Protein 6HHK (pdb70)

Solvent-accessible surface area: 25967 Å² total

Nearest PDB structures (foldseek):
  6hhk-assembly2_C  TM=9.948E-01  e=2.658E-33  Pecentumvirus A511
  5xxz-assembly1_A  TM=4.649E-01  e=5.742E+00  Streptococcus pyogenes
  6hhk-assembly2_C  TM=9.914E-01  e=3.187E-32  Pecentumvirus A511
  5xxz-assembly1_A  TM=4.578E-01  e=5.293E+00  Streptococcus pyogenes
  6hhk-assembly2_C  TM=1.006E+00  e=6.082E-34  Pecentumvirus A511

B-factor: mean 83.85, std 23.62, range [32.82, 192.53]

InterPro domains:
  IPR058040 Baseplate wedge 3 tail fiber network component [PF25691] (1-173)

Sequence (520 aa):
AIATYNAHVYAALNLKSKVDTTFAIGKTTAWTDETNPPEPDPNATGLTEVIGYKKLKTSLCRPQRTGETPTLPTVSYGNKTWVLVPDAQAYTEGAKWLYCEAEFVGDELPVGTYRQVGVFTDLAPKSGVTKPNLLPSEVANVGVLQFFENKQFQNRTPQVTARERFVAELENLYFQGSAIATYNAHVYAALNLKSKVDTTFAIGKTTAWTDETNPPEPDPNATGLTEVIGYKKLKTSLCRPQRTGETPTLPTVSYGNKTWVLVPDAQAYTEGAKWLYCEAEFVGDELPVGTYRQVGVFTDLAPKSGVTKPNLLPSEVANVGVLQFFENKQFQNRTPQVTARERFVAELGSAIATYNAHVYAALNLKSKVDTTFAIGKTTAWTDETNPPEPDPNATGLTEVIGYKKLKTSLCRPQRTGETPTLPTVSYGNKTWVLVPDAQAYTEGAKWLYCEAEFVGDELPVGTYRQVGVFTDLAPKSGVTKPNLLPSEVANVGVLQFFENKQFQNRTPQVTARERFVAEL

Radius of gyration: 29.29 Å; Cα contacts (8 Å, |Δi|>4): 1197; chains: 3; bounding box: 81×67×74 Å

Structure (mmCIF, N/CA/C/O backbone):
data_6HHK
#
_entry.id   6HHK
#
_cell.length_a   75.143
_cell.length_b   75.143
_cell.length_c   187.303
_cell.angle_alpha   90.00
_cell.angle_beta   90.00
_cell.angle_gamma   120.00
#
_symmetry.space_group_name_H-M   'P 32 2 1'
#
loop_
_entity.id
_entity.type
_entity.pdbx_description
1 polymer Gp105
2 non-polymer 'CHLORIDE ION'
3 water water
#
loop_
_atom_site.group_PDB
_atom_site.id
_atom_site.type_symbol
_atom_site.label_atom_id
_atom_site.label_alt_id
_atom_site.label_comp_id
_atom_site.label_asym_id
_atom_site.label_entity_id
_atom_site.label_seq_id
_atom_site.pdbx_PDB_ins_code
_atom_site.Cartn_x
_atom_site.Cartn_y
_atom_site.Cartn_z
_atom_site.occupancy
_atom_site.B_iso_or_equiv
_atom_site.auth_seq_id
_atom_site.auth_comp_id
_atom_site.auth_asym_id
_atom_site.auth_atom_id
_atom_site.pdbx_PDB_model_num
ATOM 1 N N . ALA A 1 22 ? 44.667 -21.612 7.243 1.00 102.40 2 ALA A N 1
ATOM 2 C CA . ALA A 1 22 ? 44.347 -21.923 8.643 1.00 98.28 2 ALA A CA 1
ATOM 3 C C . ALA A 1 22 ? 44.865 -20.845 9.613 1.00 99.69 2 ALA A C 1
ATOM 4 O O . ALA A 1 22 ? 44.507 -20.843 10.795 1.00 96.47 2 ALA A O 1
ATOM 6 N N . ILE A 1 23 ? 45.707 -19.923 9.100 1.00 97.52 3 ILE A N 1
ATOM 7 C CA . ILE A 1 23 ? 46.321 -18.825 9.862 1.00 94.73 3 ILE A CA 1
ATOM 8 C C . ILE A 1 23 ? 45.265 -17.848 10.404 1.00 92.12 3 ILE A C 1
ATOM 9 O O . ILE A 1 23 ? 44.847 -16.898 9.730 1.00 92.97 3 ILE A O 1
ATOM 14 N N . ALA A 1 24 ? 44.855 -18.095 11.639 1.00 82.65 4 ALA A N 1
ATOM 15 C CA . ALA A 1 24 ? 43.926 -17.215 12.334 1.00 79.51 4 ALA A CA 1
ATOM 16 C C . ALA A 1 24 ? 44.736 -16.059 12.928 1.00 81.65 4 ALA A C 1
ATOM 17 O O . ALA A 1 24 ? 45.921 -16.221 13.218 1.00 82.22 4 ALA A O 1
ATOM 19 N N . THR A 1 25 ? 44.118 -14.891 13.069 1.00 76.33 5 THR A N 1
ATOM 20 C CA . THR A 1 25 ? 44.773 -13.712 13.642 1.00 75.54 5 THR A CA 1
ATOM 21 C C . THR A 1 25 ? 44.717 -13.809 15.167 1.00 76.72 5 THR A C 1
ATOM 22 O O . THR A 1 25 ? 43.952 -14.612 15.697 1.00 74.23 5 THR A O 1
ATOM 26 N N . TYR A 1 26 ? 45.482 -12.956 15.867 1.00 73.02 6 TYR A N 1
ATOM 27 C CA . TYR A 1 26 ? 45.460 -12.889 17.327 1.00 70.52 6 TYR A CA 1
ATOM 28 C C . TYR A 1 26 ? 44.035 -12.456 17.736 1.00 70.84 6 TYR A C 1
ATOM 29 O O . TYR A 1 26 ? 43.416 -13.108 18.579 1.00 67.74 6 TYR A O 1
ATOM 38 N N . ASN A 1 27 ? 43.487 -11.431 17.048 1.00 67.31 7 ASN A N 1
ATOM 39 C CA . ASN A 1 27 ? 42.143 -10.899 17.276 1.00 65.10 7 ASN A CA 1
ATOM 40 C C . ASN A 1 27 ? 41.024 -11.929 17.089 1.00 65.94 7 ASN A C 1
ATOM 41 O O . ASN A 1 27 ? 39.988 -11.790 17.733 1.00 64.12 7 ASN A O 1
ATOM 46 N N . ALA A 1 28 ? 41.232 -12.969 16.253 1.00 62.17 8 ALA A N 1
ATOM 47 C CA . ALA A 1 28 ? 40.248 -14.039 16.072 1.00 61.24 8 ALA A CA 1
ATOM 48 C C . ALA A 1 28 ? 40.057 -14.783 17.398 1.00 64.58 8 ALA A C 1
ATOM 49 O O . ALA A 1 28 ? 38.926 -15.097 17.756 1.00 64.37 8 ALA A O 1
ATOM 51 N N . HIS A 1 29 ? 41.159 -15.005 18.154 1.00 60.31 9 HIS A N 1
ATOM 52 C CA . HIS A 1 29 ? 41.137 -15.664 19.465 1.00 57.64 9 HIS A CA 1
ATOM 53 C C . HIS A 1 29 ? 40.421 -14.803 20.504 1.00 58.98 9 HIS A C 1
ATOM 54 O O . HIS A 1 29 ? 39.620 -15.325 21.285 1.00 57.22 9 HIS A O 1
ATOM 61 N N . VAL A 1 30 ? 40.684 -13.472 20.477 1.00 54.44 10 VAL A N 1
ATOM 62 C CA . VAL A 1 30 ? 40.059 -12.473 21.360 1.00 52.22 10 VAL A CA 1
ATOM 63 C C . VAL A 1 30 ? 38.533 -12.453 21.090 1.00 57.03 10 VAL A C 1
ATOM 64 O O . VAL A 1 30 ? 37.747 -12.476 22.019 1.00 57.03 10 VAL A O 1
ATOM 68 N N . TYR A 1 31 ? 38.141 -12.465 19.809 1.00 54.74 11 TYR A N 1
ATOM 69 C CA . TYR A 1 31 ? 36.764 -12.484 19.324 1.00 55.53 11 TYR A CA 1
ATOM 70 C C . TYR A 1 31 ? 36.024 -13.705 19.892 1.00 62.06 11 TYR A C 1
ATOM 71 O O . TYR A 1 31 ? 34.893 -13.569 20.385 1.00 62.30 11 TYR A O 1
ATOM 80 N N . ALA A 1 32 ? 36.680 -14.884 19.847 1.00 58.82 12 ALA A N 1
ATOM 81 C CA . ALA A 1 32 ? 36.142 -16.139 20.379 1.00 57.70 12 ALA A CA 1
ATOM 82 C C . ALA A 1 32 ? 35.936 -16.018 21.880 1.00 60.14 12 ALA A C 1
ATOM 83 O O . ALA A 1 32 ? 34.881 -16.424 22.367 1.00 61.99 12 ALA A O 1
ATOM 85 N N . ALA A 1 33 ? 36.920 -15.419 22.603 1.00 52.48 13 ALA A N 1
ATOM 86 C CA . ALA A 1 33 ? 36.854 -15.211 24.066 1.00 50.86 13 ALA A CA 1
ATOM 87 C C . ALA A 1 33 ? 35.727 -14.251 24.419 1.00 57.96 13 ALA A C 1
ATOM 88 O O . ALA A 1 33 ? 34.987 -14.492 25.379 1.00 59.43 13 ALA A O 1
ATOM 90 N N . LEU A 1 34 ? 35.559 -13.187 23.609 1.00 55.31 14 LEU A N 1
ATOM 91 C CA . LEU A 1 34 ? 34.490 -12.211 23.784 1.00 56.04 14 LEU A CA 1
ATOM 92 C C . LEU A 1 34 ? 33.157 -12.863 23.569 1.00 60.41 14 LEU A C 1
ATOM 93 O O . LEU A 1 34 ? 32.197 -12.514 24.260 1.00 60.69 14 LEU A O 1
ATOM 98 N N . ASN A 1 35 ? 33.093 -13.821 22.621 1.00 57.43 15 ASN A N 1
ATOM 99 C CA . ASN A 1 35 ? 31.858 -14.534 22.332 1.00 58.30 15 ASN A CA 1
ATOM 100 C C . ASN A 1 35 ? 31.434 -15.378 23.531 1.00 62.45 15 ASN A C 1
ATOM 101 O O . ASN A 1 35 ? 30.251 -15.404 23.850 1.00 64.29 15 ASN A O 1
ATOM 106 N N . LEU A 1 36 ? 32.390 -16.032 24.209 1.00 58.00 16 LEU A N 1
ATOM 107 C CA . LEU A 1 36 ? 32.080 -16.830 25.408 1.00 57.42 16 LEU A CA 1
ATOM 108 C C . LEU A 1 36 ? 31.575 -15.969 26.564 1.00 62.22 16 LEU A C 1
ATOM 109 O O . LEU A 1 36 ? 30.559 -16.318 27.173 1.00 64.13 16 LEU A O 1
ATOM 114 N N . LYS A 1 37 ? 32.224 -14.810 26.791 1.00 57.63 17 LYS A N 1
ATOM 115 C CA . LYS A 1 37 ? 31.843 -13.840 27.816 1.00 58.38 17 LYS A CA 1
ATOM 116 C C . LYS A 1 37 ? 30.419 -13.330 27.593 1.00 67.18 17 LYS A C 1
ATOM 117 O O . LYS A 1 37 ? 29.689 -13.116 28.562 1.00 69.44 17 LYS A O 1
ATOM 123 N N . SER A 1 38 ? 29.995 -13.206 26.329 1.00 64.35 18 SER A N 1
ATOM 124 C CA . SER A 1 38 ? 28.633 -12.766 26.014 1.00 66.49 18 SER A CA 1
ATOM 125 C C . SER A 1 38 ? 27.564 -13.797 26.451 1.00 71.09 18 SER A C 1
ATOM 126 O O . SER A 1 38 ? 26.363 -13.461 26.548 1.00 73.35 18 SER A O 1
ATOM 129 N N . LYS A 1 39 ? 28.001 -15.051 26.720 1.00 64.13 19 LYS A N 1
ATOM 130 C CA . LYS A 1 39 ? 27.090 -16.137 27.122 1.00 63.87 19 LYS A CA 1
ATOM 131 C C . LYS A 1 39 ? 26.999 -16.275 28.656 1.00 60.85 19 LYS A C 1
ATOM 132 O O . LYS A 1 39 ? 26.484 -17.278 29.153 1.00 58.34 19 LYS A O 1
ATOM 138 N N . VAL A 1 40 ? 27.487 -15.252 29.393 1.00 55.55 20 VAL A N 1
ATOM 139 C CA . VAL A 1 40 ? 27.592 -15.203 30.858 1.00 54.97 20 VAL A CA 1
ATOM 140 C C . VAL A 1 40 ? 26.287 -15.655 31.590 1.00 63.02 20 VAL A C 1
ATOM 141 O O . VAL A 1 40 ? 26.382 -16.447 32.537 1.00 62.19 20 VAL A O 1
ATOM 145 N N . ASP A 1 41 ? 25.108 -15.183 31.133 1.00 61.85 21 ASP A N 1
ATOM 146 C CA . ASP A 1 41 ? 23.804 -15.521 31.725 1.00 65.69 21 ASP A CA 1
ATOM 147 C C . ASP A 1 41 ? 23.487 -17.020 31.708 1.00 70.42 21 ASP A C 1
ATOM 148 O O . ASP A 1 41 ? 22.663 -17.479 32.483 1.00 73.89 21 ASP A O 1
ATOM 153 N N . THR A 1 42 ? 24.145 -17.778 30.842 1.00 65.06 22 THR A N 1
ATOM 154 C CA . THR A 1 42 ? 23.898 -19.204 30.681 1.00 64.11 22 THR A CA 1
ATOM 155 C C . THR A 1 42 ? 25.180 -20.051 30.826 1.00 61.29 22 THR A C 1
ATOM 156 O O . THR A 1 42 ? 25.214 -21.183 30.321 1.00 62.35 22 THR A O 1
ATOM 160 N N . THR A 1 43 ? 26.215 -19.503 31.508 1.00 49.73 23 THR A N 1
ATOM 161 C CA . THR A 1 43 ? 27.504 -20.189 31.697 1.00 46.12 23 THR A CA 1
ATOM 162 C C . THR A 1 43 ? 27.589 -20.847 33.087 1.00 47.92 23 THR A C 1
ATOM 163 O O . THR A 1 43 ? 27.410 -20.175 34.107 1.00 48.37 23 THR A O 1
ATOM 167 N N . PHE A 1 44 ? 27.865 -22.157 33.109 1.00 42.26 24 PHE A N 1
ATOM 168 C CA . PHE A 1 44 ? 27.917 -22.959 34.317 1.00 43.31 24 PHE A CA 1
ATOM 169 C C . PHE A 1 44 ? 29.181 -23.768 34.472 1.00 51.36 24 PHE A C 1
ATOM 170 O O . PHE A 1 44 ? 29.756 -24.229 33.494 1.00 51.05 24 PHE A O 1
ATOM 186 N N . ALA A 1 46 ? 30.760 -27.158 36.146 1.00 48.53 26 ALA A N 1
ATOM 187 C CA . ALA A 1 46 ? 30.429 -28.475 36.650 1.00 49.04 26 ALA A CA 1
ATOM 188 C C . ALA A 1 46 ? 31.615 -29.121 37.311 1.00 53.71 26 ALA A C 1
ATOM 189 O O . ALA A 1 46 ? 32.779 -28.777 37.025 1.00 53.43 26 ALA A O 1
ATOM 191 N N . ILE A 1 47 ? 31.297 -30.086 38.184 1.00 50.87 27 ILE A N 1
ATOM 192 C CA . ILE A 1 47 ? 32.197 -30.983 38.902 1.00 49.82 27 ILE A CA 1
ATOM 193 C C . ILE A 1 47 ? 31.734 -32.426 38.641 1.00 58.87 27 ILE A C 1
ATOM 194 O O . ILE A 1 47 ? 30.510 -32.703 38.563 1.00 60.48 27 ILE A O 1
ATOM 199 N N . GLY A 1 48 ? 32.709 -33.318 38.484 1.00 54.52 28 GLY A N 1
ATOM 200 C CA . GLY A 1 48 ? 32.424 -34.721 38.213 1.00 56.12 28 GLY A CA 1
ATOM 201 C C . GLY A 1 48 ? 33.568 -35.649 38.541 1.00 60.06 28 GLY A C 1
ATOM 202 O O . GLY A 1 48 ? 34.547 -35.243 39.176 1.00 58.03 28 GLY A O 1
ATOM 203 N N . LYS A 1 49 ? 33.449 -36.901 38.053 1.00 57.63 29 LYS A N 1
ATOM 204 C CA . LYS A 1 49 ? 34.395 -38.007 38.189 1.00 57.78 29 LYS A CA 1
ATOM 205 C C . LYS A 1 49 ? 34.488 -38.424 39.640 1.00 60.54 29 LYS A C 1
ATOM 206 O O . LYS A 1 49 ? 35.469 -38.126 40.327 1.00 58.66 29 LYS A O 1
ATOM 212 N N . THR A 1 50 ? 33.405 -39.088 40.107 1.00 58.60 30 THR A N 1
ATOM 213 C CA . THR A 1 50 ? 33.248 -39.617 41.466 1.00 60.23 30 THR A CA 1
ATOM 214 C C . THR A 1 50 ? 34.164 -40.810 41.687 1.00 67.36 30 THR A C 1
ATOM 215 O O . THR A 1 50 ? 34.633 -41.015 42.803 1.00 68.70 30 THR A O 1
ATOM 219 N N . THR A 1 51 ? 34.395 -41.603 40.639 1.00 64.97 31 THR A N 1
ATOM 220 C CA . THR A 1 51 ? 35.241 -42.795 40.691 1.00 66.61 31 THR A CA 1
ATOM 221 C C . THR A 1 51 ? 36.700 -42.403 40.525 1.00 68.78 31 THR A C 1
ATOM 222 O O . THR A 1 51 ? 37.013 -41.456 39.793 1.00 65.82 31 THR A O 1
ATOM 226 N N . ALA A 1 52 ? 37.580 -43.166 41.191 1.00 66.30 32 ALA A N 1
ATOM 227 C CA . ALA A 1 52 ? 39.026 -43.019 41.191 1.00 65.85 32 ALA A CA 1
ATOM 228 C C . ALA A 1 52 ? 39.649 -43.1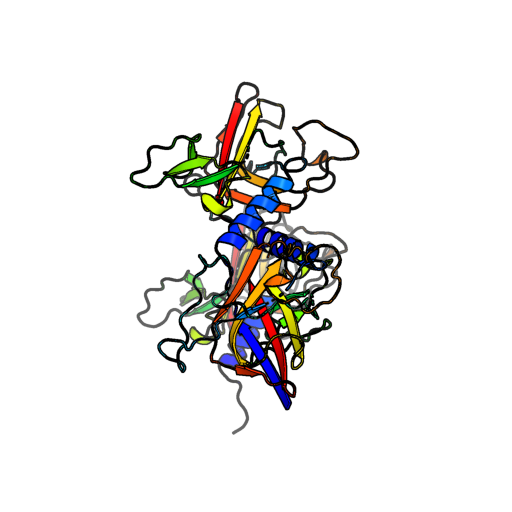12 39.802 1.00 68.58 32 ALA A C 1
ATOM 229 O O . ALA A 1 52 ? 39.175 -43.880 38.959 1.00 69.45 32 ALA A O 1
ATOM 231 N N . TRP A 1 53 ? 40.747 -42.369 39.586 1.00 63.83 33 TRP A N 1
ATOM 232 C CA . TRP A 1 53 ? 41.555 -42.473 38.372 1.00 63.79 33 TRP A CA 1
ATOM 233 C C . TRP A 1 53 ? 42.357 -43.773 38.536 1.00 72.53 33 TRP A C 1
ATOM 234 O O . TRP A 1 53 ? 42.473 -44.269 39.666 1.00 75.62 33 TRP A O 1
ATOM 245 N N . THR A 1 54 ? 42.946 -44.306 37.441 1.00 69.63 34 THR A N 1
ATOM 246 C CA . THR A 1 54 ? 43.793 -45.511 37.490 1.00 72.37 34 THR A CA 1
ATOM 247 C C . THR A 1 54 ? 44.943 -45.303 38.499 1.00 76.77 34 THR A C 1
ATOM 248 O O . THR A 1 54 ? 45.254 -46.183 39.304 1.00 78.52 34 THR A O 1
ATOM 252 N N . ASP A 1 55 ? 45.521 -44.098 38.479 1.00 71.72 35 ASP A N 1
ATOM 253 C CA . ASP A 1 55 ? 46.557 -43.650 39.398 1.00 72.65 35 ASP A CA 1
ATOM 254 C C . ASP A 1 55 ? 46.055 -42.331 39.992 1.00 74.40 35 ASP A C 1
ATOM 255 O O . ASP A 1 55 ? 46.045 -41.306 39.310 1.00 72.88 35 ASP A O 1
ATOM 260 N N . GLU A 1 56 ? 45.611 -42.362 41.251 1.00 70.64 36 GLU A N 1
ATOM 261 C CA . GLU A 1 56 ? 45.053 -41.187 41.929 1.00 67.77 36 GLU A CA 1
ATOM 262 C C . GLU A 1 56 ? 46.061 -40.053 42.097 1.00 73.68 36 GLU A C 1
ATOM 263 O O . GLU A 1 56 ? 45.659 -38.889 42.168 1.00 71.07 36 GLU A O 1
ATOM 269 N N . THR A 1 57 ? 47.368 -40.392 42.116 1.00 74.20 37 THR A N 1
ATOM 270 C CA . THR A 1 57 ? 48.466 -39.422 42.240 1.00 75.19 37 THR A CA 1
ATOM 271 C C . THR A 1 57 ? 48.796 -38.774 40.888 1.00 78.36 37 THR A C 1
ATOM 272 O O . THR A 1 57 ? 49.313 -37.657 40.860 1.00 77.26 37 THR A O 1
ATOM 276 N N . ASN A 1 58 ? 48.504 -39.474 39.773 1.00 75.87 38 ASN A N 1
ATOM 277 C CA . ASN A 1 58 ? 48.753 -38.960 38.428 1.00 74.80 38 ASN A CA 1
ATOM 278 C C . ASN A 1 58 ? 47.487 -39.033 37.553 1.00 76.84 38 ASN A C 1
ATOM 279 O O . ASN A 1 58 ? 47.233 -40.064 36.920 1.00 76.65 38 ASN A O 1
ATOM 284 N N . PRO A 1 59 ? 46.677 -37.946 37.508 1.00 72.54 39 PRO A N 1
ATOM 285 C CA . PRO A 1 59 ? 45.461 -37.966 36.667 1.00 70.53 39 PRO A CA 1
ATOM 286 C C . PRO A 1 59 ? 45.780 -37.922 35.173 1.00 74.44 39 PRO A C 1
ATOM 287 O O . PRO A 1 59 ? 46.752 -37.262 34.783 1.00 74.25 39 PRO A O 1
ATOM 291 N N . PRO A 1 60 ? 44.978 -38.606 34.317 1.00 70.77 40 PRO A N 1
ATOM 292 C CA . PRO A 1 60 ? 45.250 -38.567 32.870 1.00 70.89 40 PRO A CA 1
ATOM 293 C C . PRO A 1 60 ? 45.009 -37.190 32.271 1.00 71.62 40 PRO A C 1
ATOM 294 O O . PRO A 1 60 ? 44.218 -36.410 32.805 1.00 67.33 40 PRO A O 1
ATOM 298 N N . GLU A 1 61 ? 45.720 -36.885 31.175 1.00 69.97 41 GLU A N 1
ATOM 299 C CA . GLU A 1 61 ? 45.569 -35.611 30.486 1.00 68.51 41 GLU A CA 1
ATOM 300 C C . GLU A 1 61 ? 44.151 -35.500 29.899 1.00 70.95 41 GLU A C 1
ATOM 301 O O . GLU A 1 61 ? 43.616 -36.496 29.394 1.00 70.61 41 GLU A O 1
ATOM 307 N N . PRO A 1 62 ? 43.520 -34.313 29.998 1.00 66.87 42 PRO A N 1
ATOM 308 C CA . PRO A 1 62 ? 42.145 -34.169 29.480 1.00 66.41 42 PRO A CA 1
ATOM 309 C C . PRO A 1 62 ? 42.056 -34.304 27.968 1.00 72.95 42 PRO A C 1
ATOM 310 O O . PRO A 1 62 ? 42.797 -33.641 27.244 1.00 73.24 42 PRO A O 1
ATOM 314 N N . ASP A 1 63 ? 41.193 -35.220 27.498 1.00 71.58 43 ASP A N 1
ATOM 315 C CA . ASP A 1 63 ? 41.020 -35.452 26.069 1.00 73.93 43 ASP A CA 1
ATOM 316 C C . ASP A 1 63 ? 40.049 -34.414 25.489 1.00 77.30 43 ASP A C 1
ATOM 317 O O . ASP A 1 63 ? 38.947 -34.242 26.016 1.00 76.29 43 ASP A O 1
ATOM 322 N N . PRO A 1 64 ? 40.456 -33.679 24.434 1.00 74.64 44 PRO A N 1
ATOM 323 C CA . PRO A 1 64 ? 39.567 -32.644 23.876 1.00 73.72 44 PRO A CA 1
ATOM 324 C C . PRO A 1 64 ? 38.308 -33.165 23.176 1.00 76.81 44 PRO A C 1
ATOM 325 O O . PRO A 1 64 ? 37.405 -32.385 22.923 1.00 75.74 44 PRO A O 1
ATOM 329 N N . ASN A 1 65 ? 38.217 -34.476 22.915 1.00 73.74 45 ASN A N 1
ATOM 330 C CA . ASN A 1 65 ? 37.030 -35.056 22.283 1.00 74.75 45 ASN A CA 1
ATOM 331 C C . ASN A 1 65 ? 35.848 -35.196 23.244 1.00 75.19 45 ASN A C 1
ATOM 332 O O . ASN A 1 65 ? 34.763 -35.587 22.810 1.00 74.92 45 ASN A O 1
ATOM 337 N N . ALA A 1 66 ? 36.057 -34.879 24.544 1.00 69.00 46 ALA A N 1
ATOM 338 C CA . ALA A 1 66 ? 35.010 -34.962 25.562 1.00 67.97 46 ALA A CA 1
ATOM 339 C C . ALA A 1 66 ? 33.887 -33.953 25.311 1.00 70.35 46 ALA A C 1
ATOM 340 O O . ALA A 1 66 ? 34.154 -32.799 24.980 1.00 68.18 46 ALA A O 1
ATOM 342 N N . THR A 1 67 ? 32.635 -34.407 25.431 1.00 68.62 47 THR A N 1
ATOM 343 C CA . THR A 1 67 ? 31.452 -33.567 25.193 1.00 69.53 47 THR A CA 1
ATOM 344 C C . THR A 1 67 ? 30.751 -33.202 26.521 1.00 71.62 47 THR A C 1
ATOM 345 O O . THR A 1 67 ? 29.804 -32.398 26.544 1.00 71.81 47 THR A O 1
ATOM 349 N N . GLY A 1 68 ? 31.230 -33.825 27.592 1.00 66.53 48 GLY A N 1
ATOM 350 C CA . GLY A 1 68 ? 30.750 -33.661 28.956 1.00 65.56 48 GLY A CA 1
ATOM 351 C C . GLY A 1 68 ? 31.690 -34.313 29.949 1.00 66.31 48 GLY A C 1
ATOM 352 O O . GLY A 1 68 ? 32.657 -34.972 29.553 1.00 66.15 48 GLY A O 1
ATOM 353 N N . LEU A 1 69 ? 31.406 -34.142 31.239 1.00 60.95 49 LEU A N 1
ATOM 354 C CA . LEU A 1 69 ? 32.224 -34.734 32.278 1.00 60.24 49 LEU A CA 1
ATOM 355 C C . LEU A 1 69 ? 31.784 -36.145 32.535 1.00 65.59 49 LEU A C 1
ATOM 356 O O . LEU A 1 69 ? 30.625 -36.504 32.291 1.00 66.24 49 LEU A O 1
ATOM 361 N N . THR A 1 70 ? 32.745 -36.938 33.033 1.00 61.53 50 THR A N 1
ATOM 362 C CA . THR A 1 70 ? 32.544 -38.303 33.461 1.00 62.50 50 THR A CA 1
ATOM 363 C C . THR A 1 70 ? 31.972 -38.137 34.848 1.00 66.51 50 THR A C 1
ATOM 364 O O . THR A 1 70 ? 32.395 -37.272 35.602 1.00 65.69 50 THR A O 1
ATOM 368 N N . GLU A 1 71 ? 30.957 -38.906 35.133 1.00 63.97 51 GLU A N 1
ATOM 369 C CA . GLU A 1 71 ? 30.160 -38.948 36.338 1.00 64.27 51 GLU A CA 1
ATOM 370 C C . GLU A 1 71 ? 29.861 -37.554 36.883 1.00 62.97 51 GLU A C 1
ATOM 371 O O . GLU A 1 71 ? 30.248 -37.240 38.004 1.00 63.16 51 GLU A O 1
ATOM 377 N N . VAL A 1 72 ? 29.189 -36.714 36.071 1.00 55.96 52 VAL A N 1
ATOM 378 C CA . VAL A 1 72 ? 28.810 -35.353 36.449 1.00 53.66 52 VAL A CA 1
ATOM 379 C C . VAL A 1 72 ? 27.949 -35.352 37.753 1.00 61.96 52 VAL A C 1
ATOM 380 O O . VAL A 1 72 ? 26.995 -36.131 37.895 1.00 64.26 52 VAL A O 1
ATOM 384 N N . ILE A 1 73 ? 28.366 -34.527 38.715 1.00 58.27 53 ILE A N 1
ATOM 385 C CA . ILE A 1 73 ? 27.739 -34.400 40.028 1.00 60.12 53 ILE A CA 1
ATOM 386 C C . ILE A 1 73 ? 26.676 -33.318 39.990 1.00 63.04 53 ILE A C 1
ATOM 387 O O . ILE A 1 73 ? 25.561 -33.530 40.492 1.00 65.21 53 ILE A O 1
ATOM 392 N N . GLY A 1 74 ? 27.046 -32.171 39.417 1.00 54.93 54 GLY A N 1
ATOM 393 C CA . GLY A 1 74 ? 26.186 -31.007 39.327 1.00 55.13 54 GLY A CA 1
ATOM 394 C C . GLY A 1 74 ? 26.799 -29.805 38.654 1.00 56.58 54 GLY A C 1
ATOM 395 O O . GLY A 1 74 ? 28.026 -29.729 38.413 1.00 53.20 54 GLY A O 1
ATOM 396 N N . TYR A 1 75 ? 25.911 -28.838 38.369 1.00 52.54 55 TYR A N 1
ATOM 397 C CA . TYR A 1 75 ? 26.226 -27.599 37.661 1.00 50.11 55 TYR A CA 1
ATOM 398 C C . TYR A 1 75 ? 26.051 -26.389 38.576 1.00 50.52 55 TYR A C 1
ATOM 399 O O . TYR A 1 75 ? 25.038 -26.310 39.299 1.00 49.75 55 TYR A O 1
ATOM 408 N N . LYS A 1 76 ? 27.020 -25.443 38.518 1.00 39.42 56 LYS A N 1
ATOM 409 C CA . LYS A 1 76 ? 27.014 -24.199 39.312 1.00 40.89 56 LYS A CA 1
ATOM 410 C C . LYS A 1 76 ? 27.328 -22.939 38.488 1.00 52.71 56 LYS A C 1
ATOM 411 O O . LYS A 1 76 ? 28.458 -22.801 37.944 1.00 49.23 56 LYS A O 1
ATOM 417 N N . LYS A 1 77 ? 26.364 -21.978 38.471 1.00 55.78 57 LYS A N 1
ATOM 418 C CA . LYS A 1 77 ? 26.577 -20.712 37.748 1.00 56.49 57 LYS A CA 1
ATOM 419 C C . LYS A 1 77 ? 27.833 -19.999 38.269 1.00 59.95 57 LYS A C 1
ATOM 420 O O . LYS A 1 77 ? 28.083 -20.013 39.471 1.00 61.03 57 LYS A O 1
ATOM 426 N N . LEU A 1 78 ? 28.647 -19.451 37.362 1.00 54.73 58 LEU A N 1
ATOM 427 C CA . LEU A 1 78 ? 29.888 -18.761 37.703 1.00 52.68 58 LEU A CA 1
ATOM 428 C C . LEU A 1 78 ? 29.686 -17.556 38.603 1.00 61.00 58 LEU A C 1
ATOM 429 O O . LEU A 1 78 ? 28.749 -16.790 38.403 1.00 61.35 58 LEU A O 1
ATOM 434 N N . LYS A 1 79 ? 30.616 -17.366 39.554 1.00 60.36 59 LYS A N 1
ATOM 435 C CA . LYS A 1 79 ? 30.676 -16.216 40.447 1.00 62.20 59 LYS A CA 1
ATOM 436 C C . LYS A 1 79 ? 31.325 -15.073 39.635 1.00 65.81 59 LYS A C 1
ATOM 437 O O . LYS A 1 79 ? 30.862 -13.938 39.677 1.00 68.77 59 LYS A O 1
ATOM 443 N N . THR A 1 80 ? 32.380 -15.383 38.887 1.00 59.47 60 THR A N 1
ATOM 444 C CA . THR A 1 80 ? 33.093 -14.418 38.042 1.00 58.25 60 THR A CA 1
ATOM 445 C C . THR A 1 80 ? 33.536 -15.058 36.742 1.00 58.12 60 THR A C 1
ATOM 446 O O . THR A 1 80 ? 33.949 -16.222 36.711 1.00 53.40 60 THR A O 1
ATOM 458 N N . SER A 1 82 ? 35.647 -13.354 33.349 1.00 54.24 62 SER A N 1
ATOM 459 C CA . SER A 1 82 ? 36.260 -12.174 32.747 1.00 54.91 62 SER A CA 1
ATOM 460 C C . SER A 1 82 ? 37.332 -12.518 31.732 1.00 59.61 62 SER A C 1
ATOM 461 O O . SER A 1 82 ? 37.982 -13.554 31.847 1.00 60.34 62 SER A O 1
ATOM 464 N N . LEU A 1 83 ? 37.565 -11.612 30.778 1.00 54.57 63 LEU A N 1
ATOM 465 C CA . LEU A 1 83 ? 38.664 -11.772 29.834 1.00 53.52 63 LEU A CA 1
ATOM 466 C C . LEU A 1 83 ? 39.934 -11.379 30.608 1.00 57.57 63 LEU A C 1
ATOM 467 O O . LEU A 1 83 ? 39.856 -10.616 31.594 1.00 56.74 63 LEU A O 1
ATOM 472 N N . CYS A 1 84 ? 41.068 -11.971 30.230 1.00 52.21 64 CYS A N 1
ATOM 473 C CA . CYS A 1 84 ? 42.321 -11.728 30.926 1.00 52.80 64 CYS A CA 1
ATOM 474 C C . CYS A 1 84 ? 43.513 -12.050 30.051 1.00 55.05 64 CYS A C 1
ATOM 475 O O . CYS A 1 84 ? 43.359 -12.638 28.989 1.00 53.21 64 CYS A O 1
ATOM 478 N N . ARG A 1 85 ? 44.714 -11.718 30.555 1.00 52.25 65 ARG A N 1
ATOM 479 C CA . ARG A 1 85 ? 45.992 -11.957 29.907 1.00 52.05 65 ARG A CA 1
ATOM 480 C C . ARG A 1 85 ? 47.111 -12.063 30.980 1.00 55.58 65 ARG A C 1
ATOM 481 O O . ARG A 1 85 ? 46.990 -11.443 32.032 1.00 53.67 65 ARG A O 1
ATOM 489 N N . PRO A 1 86 ? 48.214 -12.805 30.749 1.00 53.59 66 PRO A N 1
ATOM 490 C CA . PRO A 1 86 ? 49.295 -12.816 31.750 1.00 55.72 66 PRO A CA 1
ATOM 491 C C . PRO A 1 86 ? 49.878 -11.417 31.987 1.00 61.32 66 PRO A C 1
ATOM 492 O O . PRO A 1 86 ? 49.875 -10.589 31.070 1.00 60.51 66 PRO A O 1
ATOM 496 N N . GLN A 1 87 ? 50.356 -11.154 33.219 1.00 58.89 67 GLN A N 1
ATOM 497 C CA . GLN A 1 87 ? 50.991 -9.888 33.559 1.00 62.99 67 GLN A CA 1
ATOM 498 C C . GLN A 1 87 ? 52.383 -9.890 32.932 1.00 71.58 67 GLN A C 1
ATOM 499 O O . GLN A 1 87 ? 53.042 -10.927 32.946 1.00 70.27 67 GLN A O 1
ATOM 505 N N . ARG A 1 88 ? 52.867 -8.734 32.455 1.00 74.68 68 ARG A N 1
ATOM 506 C CA . ARG A 1 88 ? 54.235 -8.638 31.918 1.00 80.66 68 ARG A CA 1
ATOM 507 C C . ARG A 1 88 ? 55.229 -8.698 33.082 1.00 93.46 68 ARG A C 1
ATOM 508 O O . ARG A 1 88 ? 54.840 -8.481 34.233 1.00 94.16 68 ARG A O 1
ATOM 516 N N . THR A 1 89 ? 56.499 -9.009 32.800 1.00 96.74 69 THR A N 1
ATOM 517 C CA . THR A 1 89 ? 57.527 -9.124 33.840 1.00 101.59 69 THR A CA 1
ATOM 518 C C . THR A 1 89 ? 57.725 -7.790 34.627 1.00 110.74 69 THR A C 1
ATOM 519 O O . THR A 1 89 ? 57.791 -7.835 35.856 1.00 110.89 69 THR A O 1
ATOM 523 N N . GLY A 1 90 ? 57.755 -6.647 33.928 1.00 110.56 70 GLY A N 1
ATOM 524 C CA . GLY A 1 90 ? 57.940 -5.330 34.537 1.00 113.86 70 GLY A CA 1
ATOM 525 C C . GLY A 1 90 ? 56.681 -4.501 34.725 1.00 115.16 70 GLY A C 1
ATOM 526 O O . GLY A 1 90 ? 56.772 -3.330 35.107 1.00 117.72 70 GLY A O 1
ATOM 527 N N . GLU A 1 91 ? 55.493 -5.099 34.478 1.00 105.85 71 GLU A N 1
ATOM 528 C CA . GLU A 1 91 ? 54.201 -4.428 34.612 1.00 101.92 71 GLU A CA 1
ATOM 529 C C . GLU A 1 91 ? 53.742 -4.324 36.063 1.00 106.36 71 GLU A C 1
ATOM 530 O O . GLU A 1 91 ? 53.844 -5.288 36.831 1.00 105.98 71 GLU A O 1
ATOM 536 N N . THR A 1 92 ? 53.217 -3.137 36.417 1.00 103.58 72 THR A N 1
ATOM 537 C CA . THR A 1 92 ? 52.588 -2.815 37.702 1.00 103.05 72 THR A CA 1
ATOM 538 C C . THR A 1 92 ? 51.128 -2.577 37.284 1.00 102.41 72 THR A C 1
ATOM 539 O O . THR A 1 92 ? 50.791 -1.484 36.809 1.00 103.45 72 THR A O 1
ATOM 543 N N . PRO A 1 93 ? 50.298 -3.644 37.274 1.00 93.39 73 PRO A N 1
ATOM 544 C CA . PRO A 1 93 ? 48.929 -3.498 36.754 1.00 89.62 73 PRO A CA 1
ATOM 545 C C . PRO A 1 93 ? 48.005 -2.577 37.536 1.00 91.53 73 PRO A C 1
ATOM 546 O O . PRO A 1 93 ? 47.909 -2.665 38.761 1.00 90.83 73 PRO A O 1
ATOM 550 N N . THR A 1 94 ? 47.296 -1.715 36.794 1.00 86.63 74 THR A N 1
ATOM 551 C CA . THR A 1 94 ? 46.271 -0.816 37.324 1.00 86.17 74 THR A CA 1
ATOM 552 C C . THR A 1 94 ? 44.992 -1.637 37.531 1.00 84.81 74 THR A C 1
ATOM 553 O O . THR A 1 94 ? 44.360 -1.550 38.587 1.00 86.13 74 THR A O 1
ATOM 557 N N . LEU A 1 95 ? 44.658 -2.474 36.542 1.00 74.87 75 LEU A N 1
ATOM 558 C CA . LEU A 1 95 ? 43.492 -3.368 36.530 1.00 71.08 75 LEU A CA 1
ATOM 559 C C . LEU A 1 95 ? 43.562 -4.514 37.563 1.00 72.83 75 LEU A C 1
ATOM 560 O O . LEU A 1 95 ? 44.649 -4.772 38.089 1.00 74.51 75 LEU A O 1
ATOM 565 N N . PRO A 1 96 ? 42.438 -5.221 37.872 1.00 65.89 76 PRO A N 1
ATOM 566 C CA . PRO A 1 96 ? 42.513 -6.307 38.869 1.00 65.02 76 PRO A CA 1
ATOM 567 C C . PRO A 1 96 ? 43.340 -7.495 38.407 1.00 69.26 76 PRO A C 1
ATOM 568 O O . PRO A 1 96 ? 43.398 -7.793 37.211 1.00 68.03 76 PRO A O 1
ATOM 572 N N . THR A 1 97 ? 43.970 -8.167 39.363 1.00 67.90 77 THR A N 1
ATOM 573 C CA . THR A 1 97 ? 44.804 -9.342 39.142 1.00 68.15 77 THR A CA 1
ATOM 574 C C . THR A 1 97 ? 44.308 -10.543 39.963 1.00 74.76 77 THR A C 1
ATOM 575 O O . THR A 1 97 ? 43.796 -10.372 41.077 1.00 75.54 77 THR A O 1
ATOM 579 N N . VAL A 1 98 ? 44.426 -11.744 39.386 1.00 71.62 78 VAL A N 1
ATOM 580 C CA . VAL A 1 98 ? 44.131 -13.012 40.049 1.00 71.94 78 VAL A CA 1
ATOM 581 C C . VAL A 1 98 ? 45.444 -13.756 40.101 1.00 82.68 78 VAL A C 1
ATOM 582 O O . VAL A 1 98 ? 46.146 -13.851 39.088 1.00 81.47 78 VAL A O 1
ATOM 586 N N . SER A 1 99 ? 45.842 -14.172 41.303 1.00 86.41 79 SER A N 1
ATOM 587 C CA . SER A 1 99 ? 47.132 -14.812 41.467 1.00 90.41 79 SER A CA 1
ATOM 588 C C . SER A 1 99 ? 47.039 -16.322 41.567 1.00 99.49 79 SER A C 1
ATOM 589 O O . SER A 1 99 ? 47.182 -16.894 42.649 1.00 99.69 79 SER A O 1
ATOM 592 N N . TYR A 1 100 ? 46.822 -16.972 40.401 1.00 99.81 80 TYR A N 1
ATOM 593 C CA . TYR A 1 100 ? 46.848 -18.429 40.273 1.00 101.16 80 TYR A CA 1
ATOM 594 C C . TYR A 1 100 ? 48.282 -18.829 40.706 1.00 108.96 80 TYR A C 1
ATOM 595 O O . TYR A 1 100 ? 49.241 -18.204 40.241 1.00 111.21 80 TYR A O 1
ATOM 604 N N . GLY A 1 101 ? 48.401 -19.785 41.634 1.00 105.28 81 GLY A N 1
ATOM 605 C CA . GLY A 1 101 ? 49.686 -20.243 42.166 1.00 107.70 81 GLY A CA 1
ATOM 606 C C . GLY A 1 101 ? 50.867 -20.050 41.228 1.00 111.19 81 GLY A C 1
ATOM 607 O O . GLY A 1 101 ? 50.889 -20.641 40.139 1.00 110.00 81 GLY A O 1
ATOM 608 N N . ASN A 1 102 ? 51.801 -19.132 41.613 1.00 107.82 82 ASN A N 1
ATOM 609 C CA . ASN A 1 102 ? 53.063 -18.717 40.951 1.00 108.97 82 ASN A CA 1
ATOM 610 C C . ASN A 1 102 ? 52.911 -17.819 39.667 1.00 107.65 82 ASN A C 1
ATOM 611 O O . ASN A 1 102 ? 53.901 -17.180 39.304 1.00 110.90 82 ASN A O 1
ATOM 616 N N . LYS A 1 103 ? 51.726 -17.749 39.002 1.00 96.66 83 LYS A N 1
ATOM 617 C CA . LYS A 1 103 ? 51.564 -16.909 37.796 1.00 93.51 83 LYS A CA 1
ATOM 618 C C . LYS A 1 103 ? 50.375 -15.920 37.876 1.00 89.62 83 LYS A C 1
ATOM 619 O O . LYS A 1 103 ? 49.241 -16.344 38.082 1.00 86.74 83 LYS A O 1
ATOM 625 N N . THR A 1 104 ? 50.645 -14.606 37.683 1.00 83.14 84 THR A N 1
ATOM 626 C CA . THR A 1 104 ? 49.657 -13.514 37.755 1.00 79.24 84 THR A CA 1
ATOM 627 C C . THR A 1 104 ? 49.006 -13.169 36.400 1.00 77.52 84 THR A C 1
ATOM 628 O O . THR A 1 104 ? 49.706 -12.948 35.404 1.00 76.26 84 THR A O 1
ATOM 632 N N . TRP A 1 105 ? 47.659 -13.040 36.419 1.00 69.82 85 TRP A N 1
ATOM 633 C CA . TRP A 1 105 ? 46.764 -12.724 35.308 1.00 66.81 85 TRP A CA 1
ATOM 634 C C . TRP A 1 105 ? 46.088 -11.366 35.524 1.00 68.24 85 TRP A C 1
ATOM 635 O O . TRP A 1 105 ? 45.622 -11.097 36.623 1.00 70.07 85 TRP A O 1
ATOM 646 N N . VAL A 1 106 ? 46.018 -10.520 34.489 1.00 62.05 86 VAL A N 1
ATOM 647 C CA . VAL A 1 106 ? 45.400 -9.194 34.555 1.00 61.59 86 VAL A CA 1
ATOM 648 C C . VAL A 1 106 ? 44.004 -9.288 33.962 1.00 66.82 86 VAL A C 1
ATOM 649 O O . VAL A 1 106 ? 43.879 -9.592 32.774 1.00 67.30 86 VAL A O 1
ATOM 653 N N . LEU A 1 107 ? 42.950 -9.045 34.780 1.00 62.57 87 LEU A N 1
ATOM 654 C CA . LEU A 1 107 ? 41.570 -9.081 34.312 1.00 61.32 87 LEU A CA 1
ATOM 655 C C . LEU A 1 107 ? 41.283 -7.840 33.470 1.00 68.60 87 LEU A C 1
ATOM 656 O O . LEU A 1 107 ? 41.529 -6.710 33.901 1.00 70.76 87 LEU A O 1
ATOM 661 N N . VAL A 1 108 ? 40.809 -8.065 32.245 1.00 64.27 88 VAL A N 1
ATOM 662 C CA . VAL A 1 108 ? 40.566 -7.014 31.265 1.00 65.90 88 VAL A CA 1
ATOM 663 C C . VAL A 1 108 ? 39.060 -6.845 30.980 1.00 70.81 88 VAL A C 1
ATOM 664 O O . VAL A 1 108 ? 38.412 -7.826 30.619 1.00 70.83 88 VAL A O 1
ATOM 668 N N . PRO A 1 109 ? 38.495 -5.614 31.077 1.00 68.02 89 PRO A N 1
ATOM 669 C CA . PRO A 1 109 ? 37.081 -5.425 30.711 1.00 68.05 89 PRO A CA 1
ATOM 670 C C . PRO A 1 109 ? 36.901 -5.571 29.194 1.00 71.16 89 PRO A C 1
ATOM 671 O O . PRO A 1 109 ? 37.835 -5.287 28.437 1.00 71.24 89 PRO A O 1
ATOM 675 N N . ASP A 1 110 ? 35.702 -5.994 28.760 1.00 67.00 90 ASP A N 1
ATOM 676 C CA . ASP A 1 110 ? 35.353 -6.251 27.356 1.00 66.85 90 ASP A CA 1
ATOM 677 C C . ASP A 1 110 ? 35.778 -5.149 26.367 1.00 69.38 90 ASP A C 1
ATOM 678 O O . ASP A 1 110 ? 36.246 -5.468 25.278 1.00 67.38 90 ASP A O 1
ATOM 683 N N . ALA A 1 111 ? 35.649 -3.870 26.757 1.00 66.20 91 ALA A N 1
ATOM 684 C CA . ALA A 1 111 ? 36.020 -2.719 25.921 1.00 67.17 91 ALA A CA 1
ATOM 685 C C . ALA A 1 111 ? 37.506 -2.668 25.558 1.00 67.27 91 ALA A C 1
ATOM 686 O O . ALA A 1 111 ? 37.842 -2.136 24.510 1.00 68.29 91 ALA A O 1
ATOM 688 N N . GLN A 1 112 ? 38.391 -3.181 26.425 1.00 61.18 92 GLN A N 1
ATOM 689 C CA . GLN A 1 112 ? 39.835 -3.175 26.180 1.00 60.59 92 GLN A CA 1
ATOM 690 C C . GLN A 1 112 ? 40.377 -4.520 25.672 1.00 62.89 92 GLN A C 1
ATOM 691 O O . GLN A 1 112 ? 41.600 -4.681 25.546 1.00 61.85 92 GLN A O 1
ATOM 697 N N . ALA A 1 113 ? 39.459 -5.469 25.348 1.00 58.55 93 ALA A N 1
ATOM 698 C CA . ALA A 1 113 ? 39.764 -6.817 24.845 1.00 57.30 93 ALA A CA 1
ATOM 699 C C . ALA A 1 113 ? 40.892 -6.846 23.830 1.00 62.30 93 ALA A C 1
ATOM 700 O O . ALA A 1 113 ? 41.916 -7.467 24.102 1.00 61.97 93 ALA A O 1
ATOM 702 N N . TYR A 1 114 ? 40.721 -6.139 22.689 1.00 59.64 94 TYR A N 1
ATOM 703 C CA . TYR A 1 114 ? 41.689 -6.101 21.592 1.00 60.10 94 TYR A CA 1
ATOM 704 C C . TYR A 1 114 ? 42.929 -5.285 21.909 1.00 68.55 94 TYR A C 1
ATOM 705 O O . TYR A 1 114 ? 44.024 -5.700 21.537 1.00 70.93 94 TYR A O 1
ATOM 714 N N . THR A 1 115 ? 42.769 -4.128 22.569 1.00 66.79 95 THR A N 1
ATOM 715 C CA . THR A 1 115 ? 43.888 -3.249 22.941 1.00 69.58 95 THR A CA 1
ATOM 716 C C . THR A 1 115 ? 44.863 -3.975 23.900 1.00 73.63 95 THR A C 1
ATOM 717 O O . THR A 1 115 ? 46.081 -3.832 23.763 1.00 75.66 95 THR A O 1
ATOM 721 N N . GLU A 1 116 ? 44.317 -4.780 24.833 1.00 67.36 96 GLU A N 1
ATOM 722 C CA . GLU A 1 116 ? 45.097 -5.564 25.789 1.00 66.52 96 GLU A CA 1
ATOM 723 C C . GLU A 1 116 ? 45.480 -6.959 25.291 1.00 70.20 96 GLU A C 1
ATOM 724 O O . GLU A 1 116 ? 46.317 -7.618 25.918 1.00 70.41 96 GLU A O 1
ATOM 730 N N . GLY A 1 117 ? 44.882 -7.388 24.172 1.00 65.00 97 GLY A N 1
ATOM 731 C CA . GLY A 1 117 ? 45.112 -8.701 23.585 1.00 62.48 97 GLY A CA 1
ATOM 732 C C . GLY A 1 117 ? 44.744 -9.836 24.517 1.00 60.84 97 GLY A C 1
ATOM 733 O O . GLY A 1 117 ? 45.513 -10.783 24.682 1.00 61.81 97 GLY A O 1
ATOM 734 N N . ALA A 1 118 ? 43.577 -9.719 25.149 1.00 53.00 98 ALA A N 1
ATOM 735 C CA . ALA A 1 118 ? 43.038 -10.661 26.131 1.00 50.21 98 ALA A CA 1
ATOM 736 C C . ALA A 1 118 ? 42.426 -11.922 25.476 1.00 55.22 98 ALA A C 1
ATOM 737 O O . ALA A 1 118 ? 41.192 -12.087 25.477 1.00 52.13 98 ALA A O 1
ATOM 739 N N . LYS A 1 119 ? 43.287 -12.836 24.946 1.00 52.26 99 LYS A N 1
ATOM 740 C CA . LYS A 1 119 ? 42.761 -14.048 24.293 1.00 50.54 99 LYS A CA 1
ATOM 741 C C . LYS A 1 119 ? 42.444 -15.189 25.306 1.00 52.04 99 LYS A C 1
ATOM 742 O O . LYS A 1 119 ? 42.046 -16.282 24.893 1.00 49.26 99 LYS A O 1
ATOM 748 N N . TRP A 1 120 ? 42.628 -14.920 26.622 1.00 49.96 100 TRP A N 1
ATOM 749 C CA . TRP A 1 120 ? 42.376 -15.874 27.707 1.00 49.20 100 TRP A CA 1
ATOM 750 C C . TRP A 1 120 ? 41.107 -15.525 28.456 1.00 55.74 100 TRP A C 1
ATOM 751 O O . TRP A 1 120 ? 40.765 -14.348 28.613 1.00 55.72 100 TRP A O 1
ATOM 762 N N . LEU A 1 121 ? 40.456 -16.550 28.991 1.00 54.06 101 LEU A N 1
ATOM 763 C CA . LEU A 1 121 ? 39.226 -16.407 29.740 1.00 53.96 101 LEU A CA 1
ATOM 764 C C . LEU A 1 121 ? 39.396 -16.942 31.169 1.00 60.10 101 LEU A C 1
ATOM 765 O O . LEU A 1 121 ? 39.886 -18.060 31.356 1.00 59.68 101 LEU A O 1
ATOM 770 N N . TYR A 1 122 ? 39.005 -16.122 32.170 1.00 57.98 102 TYR A N 1
ATOM 771 C CA . TYR A 1 122 ? 39.056 -16.447 33.592 1.00 57.51 102 TYR A CA 1
ATOM 772 C C . TYR A 1 122 ? 37.667 -16.766 34.086 1.00 60.78 102 TYR A C 1
ATOM 773 O O . TYR A 1 122 ? 36.738 -15.976 33.877 1.00 60.91 102 TYR A O 1
ATOM 782 N N . CYS A 1 123 ? 37.531 -17.929 34.767 1.00 55.46 103 CYS A N 1
ATOM 783 C CA . CYS A 1 123 ? 36.270 -18.394 35.326 1.00 55.28 103 CYS A CA 1
ATOM 784 C C . CYS A 1 123 ? 36.445 -18.849 36.762 1.00 60.82 103 CYS A C 1
ATOM 785 O O . CYS A 1 123 ? 37.372 -19.597 37.071 1.00 58.62 103 CYS A O 1
ATOM 788 N N . GLU A 1 124 ? 35.484 -18.453 37.611 1.00 59.15 104 GLU A N 1
ATOM 789 C CA . GLU A 1 124 ? 35.483 -18.749 39.017 1.00 59.89 104 GLU A CA 1
ATOM 790 C C . GLU A 1 124 ? 34.082 -19.127 39.466 1.00 63.06 104 GLU A C 1
ATOM 791 O O . GLU A 1 124 ? 33.093 -18.520 39.032 1.00 64.42 104 GLU A O 1
ATOM 797 N N . ALA A 1 125 ? 34.015 -20.143 40.340 1.00 57.22 105 ALA A N 1
ATOM 798 C CA . ALA A 1 125 ? 32.773 -20.639 40.960 1.00 57.71 105 ALA A CA 1
ATOM 799 C C . ALA A 1 125 ? 33.087 -21.342 42.280 1.00 60.49 105 ALA A C 1
ATOM 800 O O . ALA A 1 125 ? 34.147 -21.961 42.430 1.00 60.84 105 ALA A O 1
ATOM 802 N N . GLU A 1 126 ? 32.181 -21.225 43.235 1.00 56.83 106 GLU A N 1
ATOM 803 C CA . GLU A 1 126 ? 32.258 -21.884 44.540 1.00 57.46 106 GLU A CA 1
ATOM 804 C C . GLU A 1 126 ? 31.157 -22.922 44.709 1.00 60.92 106 GLU A C 1
ATOM 805 O O . GLU A 1 126 ? 30.011 -22.679 44.325 1.00 59.64 106 GLU A O 1
ATOM 811 N N . PHE A 1 127 ? 31.532 -24.069 45.301 1.00 58.77 107 PHE A N 1
ATOM 812 C CA . PHE A 1 127 ? 30.708 -25.245 45.588 1.00 60.09 107 PHE A CA 1
ATOM 813 C C . PHE A 1 127 ? 30.528 -25.336 47.113 1.00 66.34 107 PHE A C 1
ATOM 814 O O . PHE A 1 127 ? 31.320 -25.972 47.817 1.00 66.20 107 PHE A O 1
ATOM 822 N N . VAL A 1 128 ? 29.506 -24.631 47.618 1.00 64.77 108 VAL A N 1
ATOM 823 C CA . VAL A 1 128 ? 29.261 -24.511 49.045 1.00 68.09 108 VAL A CA 1
ATOM 824 C C . VAL A 1 128 ? 28.424 -25.696 49.583 1.00 73.58 108 VAL A C 1
ATOM 825 O O . VAL A 1 128 ? 27.259 -25.881 49.230 1.00 74.38 108 VAL A O 1
ATOM 829 N N . GLY A 1 129 ? 29.074 -26.505 50.407 1.00 70.22 109 GLY A N 1
ATOM 830 C CA . GLY A 1 129 ? 28.486 -27.653 51.082 1.00 72.55 109 GLY A CA 1
ATOM 831 C C . GLY A 1 129 ? 27.632 -28.592 50.262 1.00 78.36 109 GLY A C 1
ATOM 832 O O . GLY A 1 129 ? 28.051 -29.062 49.205 1.00 77.24 109 GLY A O 1
ATOM 833 N N . ASP A 1 130 ? 26.423 -28.867 50.756 1.00 78.60 110 ASP A N 1
ATOM 834 C CA . ASP A 1 130 ? 25.475 -29.810 50.159 1.00 79.76 110 ASP A CA 1
ATOM 835 C C . ASP A 1 130 ? 24.572 -29.221 49.065 1.00 82.91 110 ASP A C 1
ATOM 836 O O . ASP A 1 130 ? 23.589 -29.879 48.696 1.00 86.65 110 ASP A O 1
ATOM 841 N N . GLU A 1 131 ? 24.906 -28.020 48.522 1.00 74.43 111 GLU A N 1
ATOM 842 C CA . GLU A 1 131 ? 24.122 -27.384 47.452 1.00 73.99 111 GLU A CA 1
ATOM 843 C C . GLU A 1 131 ? 24.059 -28.290 46.211 1.00 76.99 111 GLU A C 1
ATOM 844 O O . GLU A 1 131 ? 23.122 -28.218 45.411 1.00 76.98 111 GLU A O 1
ATOM 850 N N . LEU A 1 132 ? 25.063 -29.175 46.105 1.00 72.17 112 LEU A N 1
ATOM 851 C CA . LEU A 1 132 ? 25.211 -30.246 45.127 1.00 70.21 112 LEU A CA 1
ATOM 852 C C . LEU A 1 132 ? 25.651 -31.503 45.906 1.00 76.76 112 LEU A C 1
ATOM 853 O O . LEU A 1 132 ? 26.234 -31.342 46.989 1.00 75.98 112 LEU A O 1
ATOM 858 N N . PRO A 1 133 ? 25.331 -32.748 45.446 1.00 75.02 113 PRO A N 1
ATOM 859 C CA . PRO A 1 133 ? 25.711 -33.937 46.228 1.00 75.08 113 PRO A CA 1
ATOM 860 C C . PRO A 1 133 ? 27.178 -33.969 46.643 1.00 75.11 113 PRO A C 1
ATOM 861 O O . PRO A 1 133 ? 28.075 -33.669 45.852 1.00 73.18 113 PRO A O 1
ATOM 865 N N . VAL A 1 134 ? 27.393 -34.261 47.926 1.00 70.69 114 VAL A N 1
ATOM 866 C CA . VAL A 1 134 ? 28.707 -34.329 48.562 1.00 67.92 114 VAL A CA 1
ATOM 867 C C . VAL A 1 134 ? 29.485 -35.589 48.134 1.00 71.00 114 VAL A C 1
ATOM 868 O O . VAL A 1 134 ? 28.874 -36.600 47.766 1.00 71.22 114 VAL A O 1
ATOM 872 N N . GLY A 1 135 ? 30.815 -35.510 48.205 1.00 65.55 115 GLY A N 1
ATOM 873 C CA . GLY A 1 135 ? 31.701 -36.624 47.883 1.00 64.61 115 GLY A CA 1
ATOM 874 C C . GLY A 1 135 ? 32.965 -36.211 47.173 1.00 66.46 115 GLY A C 1
ATOM 875 O O . GLY A 1 135 ? 33.308 -35.030 47.142 1.00 65.55 115 GLY A O 1
ATOM 876 N N . THR A 1 136 ? 33.679 -37.185 46.598 1.00 62.27 116 THR A N 1
ATOM 877 C CA . THR A 1 136 ? 34.917 -36.907 45.875 1.00 59.29 116 THR A CA 1
ATOM 878 C C . THR A 1 136 ? 34.630 -36.487 44.450 1.00 63.96 116 THR A C 1
ATOM 879 O O . THR A 1 136 ? 33.638 -36.934 43.861 1.00 63.66 116 THR A O 1
ATOM 883 N N . TYR A 1 137 ? 35.508 -35.626 43.889 1.00 59.21 117 TYR A N 1
ATOM 884 C CA . TYR A 1 137 ? 35.436 -35.158 42.509 1.00 56.01 117 TYR A CA 1
ATOM 885 C C . TYR A 1 137 ? 36.836 -34.946 41.967 1.00 60.96 117 TYR A C 1
ATOM 886 O O . TYR A 1 137 ? 37.731 -34.500 42.703 1.00 61.90 117 TYR A O 1
ATOM 895 N N . ARG A 1 138 ? 37.009 -35.223 40.669 1.00 56.50 118 ARG A N 1
ATOM 896 C CA . ARG A 1 138 ? 38.287 -35.139 39.971 1.00 55.42 118 ARG A CA 1
ATOM 897 C C . ARG A 1 138 ? 38.217 -34.313 38.693 1.00 59.59 118 ARG A C 1
ATOM 898 O O . ARG A 1 138 ? 39.243 -34.086 38.056 1.00 59.90 118 ARG A O 1
ATOM 906 N N . GLN A 1 139 ? 37.022 -33.845 38.322 1.00 56.58 119 GLN A N 1
ATOM 907 C CA . GLN A 1 139 ? 36.854 -33.022 37.125 1.00 55.29 119 GLN A CA 1
ATOM 908 C C . GLN A 1 139 ? 36.163 -31.692 37.397 1.00 55.84 119 GLN A C 1
ATOM 909 O O . GLN A 1 139 ? 35.302 -31.611 38.266 1.00 53.51 119 GLN A O 1
ATOM 915 N N . VAL A 1 140 ? 36.544 -30.661 36.635 1.00 50.65 120 VAL A N 1
ATOM 916 C CA . VAL A 1 140 ? 35.988 -29.305 36.655 1.00 48.54 120 VAL A CA 1
ATOM 917 C C . VAL A 1 140 ? 35.902 -28.842 35.191 1.00 51.00 120 VAL A C 1
ATOM 918 O O . VAL A 1 140 ? 36.888 -28.952 34.459 1.00 50.67 120 VAL A O 1
ATOM 922 N N . GLY A 1 141 ? 34.730 -28.389 34.771 1.00 47.05 121 GLY A N 1
ATOM 923 C CA . GLY A 1 141 ? 34.498 -27.961 33.403 1.00 47.45 121 GLY A CA 1
ATOM 924 C C . GLY A 1 141 ? 33.512 -26.832 33.279 1.00 55.42 121 GLY A C 1
ATOM 925 O O . GLY A 1 141 ? 32.612 -26.711 34.112 1.00 58.60 121 GLY A O 1
ATOM 926 N N . VAL A 1 142 ? 33.646 -26.024 32.220 1.00 50.57 122 VAL A N 1
ATOM 927 C CA . VAL A 1 142 ? 32.753 -24.891 31.961 1.00 50.47 122 VAL A CA 1
ATOM 928 C C . VAL A 1 142 ? 31.860 -25.186 30.757 1.00 53.08 122 VAL A C 1
ATOM 929 O O . VAL A 1 142 ? 32.348 -25.629 29.717 1.00 56.08 122 VAL A O 1
ATOM 933 N N . PHE A 1 143 ? 30.562 -24.970 30.928 1.00 44.42 123 PHE A N 1
ATOM 934 C CA . PHE A 1 143 ? 29.503 -25.185 29.955 1.00 45.32 123 PHE A CA 1
ATOM 935 C C . PHE A 1 143 ? 28.814 -23.855 29.654 1.00 50.69 123 PHE A C 1
ATOM 936 O O . PHE A 1 143 ? 28.530 -23.067 30.565 1.00 51.88 123 PHE A O 1
ATOM 944 N N . THR A 1 144 ? 28.518 -23.617 28.377 1.00 44.45 124 THR A N 1
ATOM 945 C CA . THR A 1 144 ? 27.822 -22.413 27.933 1.00 44.28 124 THR A CA 1
ATOM 946 C C . THR A 1 144 ? 26.561 -22.879 27.267 1.00 53.83 124 THR A C 1
ATOM 947 O O . THR A 1 144 ? 26.565 -23.967 26.668 1.00 52.73 124 THR A O 1
ATOM 951 N N . ASP A 1 145 ? 25.480 -22.065 27.353 1.00 54.40 125 ASP A N 1
ATOM 952 C CA . ASP A 1 145 ? 24.184 -22.343 26.740 1.00 58.23 125 ASP A CA 1
ATOM 953 C C . ASP A 1 145 ? 23.464 -23.496 27.443 1.00 65.07 125 ASP A C 1
ATOM 954 O O . ASP A 1 145 ? 22.714 -24.241 26.823 1.00 70.55 125 ASP A O 1
ATOM 959 N N . LEU A 1 146 ? 23.647 -23.587 28.762 1.00 58.57 126 LEU A N 1
ATOM 960 C CA . LEU A 1 146 ? 23.022 -24.574 29.624 1.00 57.82 126 LEU A CA 1
ATOM 961 C C . LEU A 1 146 ? 21.528 -24.207 29.816 1.00 68.53 126 LEU A C 1
ATOM 962 O O . LEU A 1 146 ? 21.192 -23.099 30.231 1.00 72.34 126 LEU A O 1
ATOM 967 N N . ALA A 1 147 ? 20.644 -25.130 29.504 1.00 64.52 127 ALA A N 1
ATOM 968 C CA . ALA A 1 147 ? 19.199 -24.904 29.593 1.00 67.88 127 ALA A CA 1
ATOM 969 C C . ALA A 1 147 ? 18.666 -25.421 30.929 1.00 70.89 127 ALA A C 1
ATOM 970 O O . ALA A 1 147 ? 18.641 -26.635 31.107 1.00 68.68 127 ALA A O 1
ATOM 972 N N . PRO A 1 148 ? 18.354 -24.558 31.936 1.00 67.86 128 PRO A N 1
ATOM 973 C CA . PRO A 1 148 ? 17.834 -25.089 33.195 1.00 68.49 128 PRO A CA 1
ATOM 974 C C . PRO A 1 148 ? 16.390 -25.484 32.913 1.00 70.69 128 PRO A C 1
ATOM 975 O O . PRO A 1 148 ? 15.724 -24.780 32.148 1.00 71.43 128 PRO A O 1
ATOM 979 N N . LYS A 1 149 ? 15.938 -26.627 33.427 1.00 70.03 129 LYS A N 1
ATOM 980 C CA . LYS A 1 149 ? 14.530 -27.035 33.197 1.00 76.31 129 LYS A CA 1
ATOM 981 C C . LYS A 1 149 ? 13.578 -25.887 33.558 1.00 83.16 129 LYS A C 1
ATOM 982 O O . LYS A 1 149 ? 13.717 -25.326 34.640 1.00 81.14 129 LYS A O 1
ATOM 988 N N . SER A 1 150 ? 12.658 -25.502 32.658 1.00 89.88 130 SER A N 1
ATOM 989 C CA . SER A 1 150 ? 11.596 -24.503 32.937 1.00 97.81 130 SER A CA 1
ATOM 990 C C . SER A 1 150 ? 11.194 -24.515 34.436 1.00 107.34 130 SER A C 1
ATOM 991 O O . SER A 1 150 ? 11.055 -25.592 35.029 1.00 106.23 130 SER A O 1
ATOM 994 N N . GLY A 1 151 ? 11.078 -23.326 35.024 1.00 108.72 131 GLY A N 1
ATOM 995 C CA . GLY A 1 151 ? 10.721 -23.149 36.429 1.00 112.48 131 GLY A CA 1
ATOM 996 C C . GLY A 1 151 ? 11.873 -23.145 37.428 1.00 115.09 131 GLY A C 1
ATOM 997 O O . GLY A 1 151 ? 11.600 -23.136 38.634 1.00 118.26 131 GLY A O 1
ATOM 998 N N . VAL A 1 152 ? 13.164 -23.159 36.971 1.00 104.90 132 VAL A N 1
ATOM 999 C CA . VAL A 1 152 ? 14.299 -23.138 37.915 1.00 100.56 132 VAL A CA 1
ATOM 1000 C C . VAL A 1 152 ? 15.298 -21.994 37.593 1.00 101.80 132 VAL A C 1
ATOM 1001 O O . VAL A 1 152 ? 15.837 -21.884 36.483 1.00 99.54 132 VAL A O 1
ATOM 1005 N N . THR A 1 153 ? 15.517 -21.145 38.610 1.00 97.34 133 THR A N 1
ATOM 1006 C CA . THR A 1 153 ? 16.386 -19.960 38.616 1.00 92.43 133 THR A CA 1
ATOM 1007 C C . THR A 1 153 ? 17.663 -20.160 39.448 1.00 89.50 133 THR A C 1
ATOM 1008 O O . THR A 1 153 ? 18.651 -19.459 39.217 1.00 86.74 133 THR A O 1
ATOM 1012 N N . LYS A 1 154 ? 17.640 -21.096 40.419 1.00 84.42 134 LYS A N 1
ATOM 1013 C CA . LYS A 1 154 ? 18.743 -21.371 41.347 1.00 80.60 134 LYS A CA 1
ATOM 1014 C C . LYS A 1 154 ? 20.082 -21.650 40.643 1.00 78.67 134 LYS A C 1
ATOM 1015 O O . LYS A 1 154 ? 20.099 -22.198 39.538 1.00 78.64 134 LYS A O 1
ATOM 1021 N N . PRO A 1 155 ? 21.213 -21.190 41.219 1.00 69.86 135 PRO A N 1
ATOM 1022 C CA . PRO A 1 155 ? 22.515 -21.387 40.541 1.00 63.17 135 PRO A CA 1
ATOM 1023 C C . PRO A 1 155 ? 23.080 -22.810 40.612 1.00 61.65 135 PRO A C 1
ATOM 1024 O O . PRO A 1 155 ? 24.008 -23.145 39.865 1.00 62.52 135 PRO A O 1
ATOM 1028 N N . ASN A 1 156 ? 22.585 -23.616 41.546 1.00 53.59 136 ASN A N 1
ATOM 1029 C CA . ASN A 1 156 ? 23.017 -24.990 41.789 1.00 50.93 136 ASN A CA 1
ATOM 1030 C C . ASN A 1 156 ? 22.015 -25.958 41.187 1.00 62.47 136 ASN A C 1
ATOM 1031 O O . ASN A 1 156 ? 20.853 -26.070 41.660 1.00 65.14 136 ASN A O 1
ATOM 1036 N N . LEU A 1 157 ? 22.453 -26.645 40.129 1.00 61.05 137 LEU A N 1
ATOM 1037 C CA . LEU A 1 157 ? 21.608 -27.581 39.403 1.00 66.55 137 LEU A CA 1
ATOM 1038 C C . LEU A 1 157 ? 22.124 -29.006 39.407 1.00 68.13 137 LEU A C 1
ATOM 1039 O O . LEU A 1 157 ? 23.271 -29.247 39.056 1.00 62.42 137 LEU A O 1
ATOM 1044 N N . LEU A 1 158 ? 21.258 -29.950 39.792 1.00 67.90 138 LEU A N 1
ATOM 1045 C CA . LEU A 1 158 ? 21.540 -31.379 39.742 1.00 68.54 138 LEU A CA 1
ATOM 1046 C C . LEU A 1 158 ? 21.457 -31.758 38.254 1.00 71.09 138 LEU A C 1
ATOM 1047 O O . LEU A 1 158 ? 20.747 -31.053 37.524 1.00 71.72 138 LEU A O 1
ATOM 1052 N N . PRO A 1 159 ? 22.112 -32.856 37.763 1.00 65.59 139 PRO A N 1
ATOM 1053 C CA . PRO A 1 159 ? 21.977 -33.210 36.334 1.00 63.75 139 PRO A CA 1
ATOM 1054 C C . PRO A 1 159 ? 20.519 -33.492 35.943 1.00 68.17 139 PRO A C 1
ATOM 1055 O O . PRO A 1 159 ? 20.155 -33.252 34.792 1.00 67.41 139 PRO A O 1
ATOM 1059 N N . SER A 1 160 ? 19.673 -33.918 36.907 1.00 66.23 140 SER A N 1
ATOM 1060 C CA . SER A 1 160 ? 18.247 -34.160 36.658 1.00 70.95 140 SER A CA 1
ATOM 1061 C C . SER A 1 160 ? 17.463 -32.832 36.553 1.00 76.58 140 SER A C 1
ATOM 1062 O O . SER A 1 160 ? 16.270 -32.841 36.249 1.00 80.11 140 SER A O 1
ATOM 1065 N N . GLU A 1 161 ? 18.118 -31.698 36.868 1.00 70.32 141 GLU A N 1
ATOM 1066 C CA . GLU A 1 161 ? 17.472 -30.382 36.827 1.00 71.76 141 GLU A CA 1
ATOM 1067 C C . GLU A 1 161 ? 17.796 -29.602 35.557 1.00 71.53 141 GLU A C 1
ATOM 1068 O O . GLU A 1 161 ? 17.054 -28.658 35.239 1.00 71.51 141 GLU A O 1
ATOM 1074 N N . VAL A 1 162 ? 18.902 -29.994 34.831 1.00 61.61 142 VAL A N 1
ATOM 1075 C CA . VAL A 1 162 ? 19.322 -29.384 33.562 1.00 60.34 142 VAL A CA 1
ATOM 1076 C C . VAL A 1 162 ? 18.582 -30.001 32.373 1.00 69.41 142 VAL A C 1
ATOM 1077 O O . VAL A 1 162 ? 18.647 -31.214 32.179 1.00 72.33 142 VAL A O 1
ATOM 1081 N N . ALA A 1 163 ? 17.913 -29.160 31.562 1.00 68.46 143 ALA A N 1
ATOM 1082 C CA . ALA A 1 163 ? 17.161 -29.523 30.336 1.00 70.59 143 ALA A CA 1
ATOM 1083 C C . ALA A 1 163 ? 18.095 -29.865 29.156 1.00 71.50 143 ALA A C 1
ATOM 1084 O O . ALA A 1 163 ? 17.781 -30.782 28.410 1.00 72.12 143 ALA A O 1
ATOM 1086 N N . ASN A 1 164 ? 19.242 -29.132 28.990 1.00 63.86 144 ASN A N 1
ATOM 1087 C CA . ASN A 1 164 ? 20.218 -29.349 27.927 1.00 61.90 144 ASN A CA 1
ATOM 1088 C C . ASN A 1 164 ? 21.519 -28.721 28.426 1.00 63.83 144 ASN A C 1
ATOM 1089 O O . ASN A 1 164 ? 21.584 -27.495 28.540 1.00 62.10 144 ASN A O 1
ATOM 1094 N N . VAL A 1 165 ? 22.544 -29.552 28.732 1.00 58.90 145 VAL A N 1
ATOM 1095 C CA . VAL A 1 165 ? 23.818 -29.135 29.331 1.00 55.96 145 VAL A CA 1
ATOM 1096 C C . VAL A 1 165 ? 24.585 -28.049 28.559 1.00 58.32 145 VAL A C 1
ATOM 1097 O O . VAL A 1 165 ? 25.525 -27.475 29.114 1.00 59.03 145 VAL A O 1
ATOM 1101 N N . GLY A 1 166 ? 24.207 -27.804 27.311 1.00 54.13 146 GLY A N 1
ATOM 1102 C CA . GLY A 1 166 ? 24.838 -26.809 26.470 1.00 54.29 146 GLY A CA 1
ATOM 1103 C C . GLY A 1 166 ? 26.100 -27.323 25.785 1.00 60.84 146 GLY A C 1
ATOM 1104 O O . GLY A 1 166 ? 26.067 -28.386 25.158 1.00 63.37 146 GLY A O 1
ATOM 1105 N N . VAL A 1 167 ? 27.220 -26.567 25.888 1.00 52.95 147 VAL A N 1
ATOM 1106 C CA . VAL A 1 167 ? 28.476 -26.916 25.203 1.00 51.85 147 VAL A CA 1
ATOM 1107 C C . VAL A 1 167 ? 29.630 -26.898 26.195 1.00 52.84 147 VAL A C 1
ATOM 1108 O O . VAL A 1 167 ? 29.897 -25.848 26.787 1.00 50.95 147 VAL A O 1
ATOM 1112 N N . LEU A 1 168 ? 30.293 -28.059 26.399 1.00 48.54 148 LEU A N 1
ATOM 1113 C CA . LEU A 1 168 ? 31.449 -28.130 27.289 1.00 48.31 148 LEU A CA 1
ATOM 1114 C C . LEU A 1 168 ? 32.596 -27.394 26.560 1.00 52.89 148 LEU A C 1
ATOM 1115 O O . LEU A 1 168 ? 33.052 -27.849 25.508 1.00 53.85 148 LEU A O 1
ATOM 1120 N N . GLN A 1 169 ? 32.945 -26.208 27.039 1.00 49.57 149 GLN A N 1
ATOM 1121 C CA . GLN A 1 169 ? 33.986 -25.389 26.403 1.00 49.88 149 GLN A CA 1
ATOM 1122 C C . GLN A 1 169 ? 35.388 -25.817 26.804 1.00 54.65 149 GLN A C 1
ATOM 1123 O O . GLN A 1 169 ? 36.250 -25.981 25.939 1.00 54.60 149 GLN A O 1
ATOM 1129 N N . PHE A 1 170 ? 35.633 -25.969 28.109 1.00 53.19 150 PHE A N 1
ATOM 1130 C CA . PHE A 1 170 ? 36.937 -26.417 28.624 1.00 54.94 150 PHE A CA 1
ATOM 1131 C C . PHE A 1 170 ? 36.752 -27.144 29.917 1.00 60.85 150 PHE A C 1
ATOM 1132 O O . PHE A 1 170 ? 35.841 -26.825 30.664 1.00 60.65 150 PHE A O 1
ATOM 1140 N N . PHE A 1 171 ? 37.639 -28.096 30.202 1.00 58.63 151 PHE A N 1
ATOM 1141 C CA . PHE A 1 171 ? 37.613 -28.867 31.434 1.00 58.30 151 PHE A CA 1
ATOM 1142 C C . PHE A 1 171 ? 39.016 -29.225 31.882 1.00 61.47 151 PHE A C 1
ATOM 1143 O O . PHE A 1 171 ? 39.959 -29.040 31.127 1.00 60.70 151 PHE A O 1
ATOM 1151 N N . GLU A 1 172 ? 39.159 -29.715 33.123 1.00 59.83 152 GLU A N 1
ATOM 1152 C CA . GLU A 1 172 ? 40.448 -30.112 33.717 1.00 59.88 152 GLU A CA 1
ATOM 1153 C C . GLU A 1 172 ? 40.312 -31.351 34.592 1.00 62.42 152 GLU A C 1
ATOM 1154 O O . GLU A 1 172 ? 39.293 -31.524 35.250 1.00 62.31 152 GLU A O 1
ATOM 1160 N N . ASN A 1 173 ? 41.320 -32.232 34.546 1.00 58.15 153 ASN A N 1
ATOM 1161 C CA . ASN A 1 173 ? 41.405 -33.484 35.305 1.00 57.74 153 ASN A CA 1
ATOM 1162 C C . ASN A 1 173 ? 42.450 -33.274 36.375 1.00 61.44 153 ASN A C 1
ATOM 1163 O O . ASN A 1 173 ? 43.575 -32.883 36.069 1.00 62.33 153 ASN A O 1
ATOM 1168 N N . LYS A 1 174 ? 42.070 -33.476 37.625 1.00 57.34 154 LYS A N 1
ATOM 1169 C CA . LYS A 1 174 ? 42.952 -33.250 38.757 1.00 57.62 154 LYS A CA 1
ATOM 1170 C C . LYS A 1 174 ? 42.809 -34.306 39.825 1.00 60.31 154 LYS A C 1
ATOM 1171 O O . LYS A 1 174 ? 41.962 -35.195 39.718 1.00 59.84 154 LYS A O 1
ATOM 1177 N N . GLN A 1 175 ? 43.659 -34.204 40.854 1.00 56.25 155 GLN A N 1
ATOM 1178 C CA . GLN A 1 175 ? 43.632 -35.089 42.003 1.00 57.72 155 GLN A CA 1
ATOM 1179 C C . GLN A 1 175 ? 42.358 -34.816 42.801 1.00 60.81 155 GLN A C 1
ATOM 1180 O O . GLN A 1 175 ? 41.888 -33.664 42.858 1.00 57.75 155 GLN A O 1
ATOM 1186 N N . PHE A 1 176 ? 41.785 -35.889 43.373 1.00 58.01 156 PHE A N 1
ATOM 1187 C CA . PHE A 1 176 ? 40.528 -35.854 44.107 1.00 58.07 156 PHE A CA 1
ATOM 1188 C C . PHE A 1 176 ? 40.493 -34.854 45.234 1.00 63.51 156 PHE A C 1
ATOM 1189 O O . PHE A 1 176 ? 41.497 -34.588 45.910 1.00 64.69 156 PHE A O 1
ATOM 1197 N N . GLN A 1 177 ? 39.315 -34.294 45.417 1.00 58.01 157 GLN A N 1
ATOM 1198 C CA . GLN A 1 177 ? 39.008 -33.379 46.479 1.00 56.92 157 GLN A CA 1
ATOM 1199 C C . GLN A 1 177 ? 37.703 -33.856 47.047 1.00 63.17 157 GLN A C 1
ATOM 1200 O O . GLN A 1 177 ? 36.793 -34.240 46.302 1.00 63.73 157 GLN A O 1
ATOM 1206 N N . ASN A 1 178 ? 37.632 -33.913 48.368 1.00 62.70 158 ASN A N 1
ATOM 1207 C CA . ASN A 1 178 ? 36.445 -34.371 49.049 1.00 63.59 158 ASN A CA 1
ATOM 1208 C C . ASN A 1 178 ? 35.653 -33.157 49.499 1.00 67.97 158 ASN A C 1
ATOM 1209 O O . ASN A 1 178 ? 36.214 -32.201 50.056 1.00 65.65 158 ASN A O 1
ATOM 1214 N N . ARG A 1 179 ? 34.349 -33.194 49.233 1.00 65.91 159 ARG A N 1
ATOM 1215 C CA . ARG A 1 179 ? 33.416 -32.145 49.619 1.00 66.18 159 ARG A CA 1
ATOM 1216 C C . ARG A 1 179 ? 32.395 -32.698 50.599 1.00 71.38 159 ARG A C 1
ATOM 1217 O O . ARG A 1 179 ? 31.854 -33.788 50.397 1.00 70.77 159 ARG A O 1
ATOM 1225 N N . THR A 1 180 ? 32.197 -31.967 51.699 1.00 69.92 160 THR A N 1
ATOM 1226 C CA . THR A 1 180 ? 31.283 -32.327 52.779 1.00 73.29 160 THR A CA 1
ATOM 1227 C C . THR A 1 180 ? 30.303 -31.156 52.963 1.00 78.79 160 THR A C 1
ATOM 1228 O O . THR A 1 180 ? 30.607 -30.059 52.476 1.00 77.28 160 THR A O 1
ATOM 1232 N N . PRO A 1 181 ? 29.165 -31.308 53.686 1.00 77.48 161 PRO A N 1
ATOM 1233 C CA . PRO A 1 181 ? 28.262 -30.157 53.865 1.00 79.27 161 PRO A CA 1
ATOM 1234 C C . PRO A 1 181 ? 28.918 -28.945 54.541 1.00 85.46 161 PRO A C 1
ATOM 1235 O O . PRO A 1 181 ? 28.371 -27.844 54.483 1.00 87.25 161 PRO A O 1
ATOM 1239 N N . GLN A 1 182 ? 30.102 -29.152 55.151 1.00 81.53 162 GLN A N 1
ATOM 1240 C CA . GLN A 1 182 ? 30.895 -28.158 55.882 1.00 82.18 162 GLN A CA 1
ATOM 1241 C C . GLN A 1 182 ? 32.027 -27.563 55.036 1.00 83.76 162 GLN A C 1
ATOM 1242 O O . GLN A 1 182 ? 32.711 -26.636 55.479 1.00 83.80 162 GLN A O 1
ATOM 1248 N N . VAL A 1 183 ? 32.239 -28.104 53.834 1.00 78.35 163 VAL A N 1
ATOM 1249 C CA . VAL A 1 183 ? 33.308 -27.675 52.932 1.00 75.66 163 VAL A CA 1
ATOM 1250 C C . VAL A 1 183 ? 32.803 -26.766 51.804 1.00 79.72 163 VAL A C 1
ATOM 1251 O O . VAL A 1 183 ? 31.776 -27.055 51.191 1.00 79.98 163 VAL A O 1
ATOM 1255 N N . THR A 1 184 ? 33.550 -25.678 51.529 1.00 75.69 164 THR A N 1
ATOM 1256 C CA . THR A 1 184 ? 33.303 -24.762 50.422 1.00 74.00 164 THR A CA 1
ATOM 1257 C C . THR A 1 184 ? 34.508 -24.880 49.497 1.00 78.11 164 THR A C 1
ATOM 1258 O O . THR A 1 184 ? 35.622 -24.528 49.878 1.00 78.44 164 THR A O 1
ATOM 1262 N N . ALA A 1 185 ? 34.287 -25.389 48.291 1.00 74.17 165 ALA A N 1
ATOM 1263 C CA . ALA A 1 185 ? 35.352 -25.556 47.317 1.00 72.23 165 ALA A CA 1
ATOM 1264 C C . ALA A 1 185 ? 35.309 -24.422 46.297 1.00 75.67 165 ALA A C 1
ATOM 1265 O O . ALA A 1 185 ? 34.299 -24.256 45.608 1.00 75.57 165 ALA A O 1
ATOM 1267 N N . ARG A 1 186 ? 36.376 -23.604 46.245 1.00 70.95 166 ARG A N 1
ATOM 1268 C CA . ARG A 1 186 ? 36.439 -22.516 45.281 1.00 69.11 166 ARG A CA 1
ATOM 1269 C C . ARG A 1 186 ? 37.268 -22.975 44.119 1.00 69.45 166 ARG A C 1
ATOM 1270 O O . ARG A 1 186 ? 38.477 -23.211 44.251 1.00 67.33 166 ARG A O 1
ATOM 1278 N N . GLU A 1 187 ? 36.591 -23.131 42.979 1.00 64.20 167 GLU A N 1
ATOM 1279 C CA . GLU A 1 187 ? 37.227 -23.569 41.754 1.00 62.18 167 GLU A CA 1
ATOM 1280 C C . GLU A 1 187 ? 37.368 -22.433 40.761 1.00 65.73 167 GLU A C 1
ATOM 1281 O O . GLU A 1 187 ? 36.365 -21.861 40.317 1.00 65.16 167 GLU A O 1
ATOM 1287 N N . ARG A 1 188 ? 38.618 -22.102 40.423 1.00 62.82 168 ARG A N 1
ATOM 1288 C CA . ARG A 1 188 ? 38.931 -21.084 39.424 1.00 62.96 168 ARG A CA 1
ATOM 1289 C C . ARG A 1 188 ? 39.902 -21.612 38.370 1.00 68.27 168 ARG A C 1
ATOM 1290 O O . ARG A 1 188 ? 40.790 -22.399 38.708 1.00 70.19 168 ARG A O 1
ATOM 1298 N N . PHE A 1 189 ? 39.732 -21.194 37.095 1.00 62.93 169 PHE A N 1
ATOM 1299 C CA . PHE A 1 189 ? 40.635 -21.610 36.034 1.00 63.36 169 PHE A CA 1
ATOM 1300 C C . PHE A 1 189 ? 40.703 -20.591 34.896 1.00 65.23 169 PHE A C 1
ATOM 1301 O O . PHE A 1 189 ? 39.771 -19.822 34.662 1.00 66.12 169 PHE A O 1
ATOM 1309 N N . VAL A 1 190 ? 41.856 -20.581 34.232 1.00 59.71 170 VAL A N 1
ATOM 1310 C CA . VAL A 1 190 ? 42.194 -19.718 33.105 1.00 59.57 170 VAL A CA 1
ATOM 1311 C C . VAL A 1 190 ? 42.377 -20.601 31.851 1.00 59.67 170 VAL A C 1
ATOM 1312 O O . VAL A 1 190 ? 43.187 -21.538 31.843 1.00 56.08 170 VAL A O 1
ATOM 1316 N N . ALA A 1 191 ? 41.607 -20.294 30.805 1.00 55.57 171 ALA A N 1
ATOM 1317 C CA . ALA A 1 191 ? 41.666 -21.039 29.556 1.00 55.38 171 ALA A CA 1
ATOM 1318 C C . ALA A 1 191 ? 42.103 -20.146 28.407 1.00 60.92 171 ALA A C 1
ATOM 1319 O O . ALA A 1 191 ? 41.595 -19.027 28.271 1.00 61.57 171 ALA A O 1
ATOM 1321 N N . GLU A 1 192 ? 43.043 -20.637 27.588 1.00 56.82 172 GLU A N 1
ATOM 1322 C CA . GLU A 1 192 ? 43.492 -19.923 26.400 1.00 58.87 172 GLU A CA 1
ATOM 1323 C C . GLU A 1 192 ? 42.530 -20.253 25.269 1.00 65.10 172 GLU A C 1
ATOM 1324 O O . GLU A 1 192 ? 42.065 -21.395 25.168 1.00 66.03 172 GLU A O 1
ATOM 1330 N N . LEU A 1 193 ? 42.225 -19.264 24.423 1.00 62.71 173 LEU A N 1
ATOM 1331 C CA . LEU A 1 193 ? 41.340 -19.465 23.267 1.00 66.73 173 LEU A CA 1
ATOM 1332 C C . LEU A 1 193 ? 42.051 -19.270 21.938 1.00 83.94 173 LEU A C 1
ATOM 1333 O O . LEU A 1 193 ? 41.514 -19.733 20.903 1.00 93.57 173 LEU A O 1
ATOM 1339 N N . GLU B 1 14 ? 35.806 -25.125 57.139 1.00 140.53 -6 GLU B N 1
ATOM 1340 C CA . GLU B 1 14 ? 36.768 -25.543 56.109 1.00 138.13 -6 GLU B CA 1
ATOM 1341 C C . GLU B 1 14 ? 36.458 -25.031 54.681 1.00 136.59 -6 GLU B C 1
ATOM 1342 O O . GLU B 1 14 ? 35.330 -25.184 54.201 1.00 134.57 -6 GLU B O 1
ATOM 1348 N N . ASN B 1 15 ? 37.489 -24.473 54.000 1.00 130.51 -5 ASN B N 1
ATOM 1349 C CA . ASN B 1 15 ? 37.427 -23.952 52.625 1.00 126.64 -5 ASN B CA 1
ATOM 1350 C C . ASN B 1 15 ? 38.609 -24.455 51.767 1.00 127.23 -5 ASN B C 1
ATOM 1351 O O . ASN B 1 15 ? 39.753 -24.420 52.217 1.00 128.50 -5 ASN B O 1
ATOM 1356 N N . LEU B 1 16 ? 38.335 -24.882 50.523 1.00 120.24 -4 LEU B N 1
ATOM 1357 C CA . LEU B 1 16 ? 39.354 -25.371 49.580 1.00 117.90 -4 LEU B CA 1
ATOM 1358 C C . LEU B 1 16 ? 39.534 -24.399 48.418 1.00 119.31 -4 LEU B C 1
ATOM 1359 O O . LEU B 1 16 ? 38.553 -23.819 47.959 1.00 117.31 -4 LEU B O 1
ATOM 1364 N N . TYR B 1 17 ? 40.780 -24.215 47.946 1.00 116.43 -3 TYR B N 1
ATOM 1365 C CA . TYR B 1 17 ? 41.093 -23.291 46.846 1.00 114.79 -3 TYR B CA 1
ATOM 1366 C C . TYR B 1 17 ? 42.007 -23.927 45.809 1.00 118.25 -3 TYR B C 1
ATOM 1367 O O . TYR B 1 17 ? 43.076 -24.433 46.157 1.00 118.26 -3 TYR B O 1
ATOM 1376 N N . PHE B 1 18 ? 41.589 -23.883 44.530 1.00 114.77 -2 PHE B N 1
ATOM 1377 C CA . PHE B 1 18 ? 42.361 -24.403 43.397 1.00 113.97 -2 PHE B CA 1
ATOM 1378 C C . PHE B 1 18 ? 42.343 -23.436 42.225 1.00 114.88 -2 PHE B C 1
ATOM 1379 O O . PHE B 1 18 ? 41.302 -22.852 41.914 1.00 113.16 -2 PHE B O 1
ATOM 1387 N N . GLN B 1 19 ? 43.501 -23.311 41.556 1.00 110.83 -1 GLN B N 1
ATOM 1388 C CA . GLN B 1 19 ? 43.728 -22.480 40.369 1.00 108.95 -1 GLN B CA 1
ATOM 1389 C C . GLN B 1 19 ? 44.453 -23.357 39.309 1.00 108.74 -1 GLN B C 1
ATOM 1390 O O . GLN B 1 19 ? 45.589 -23.778 39.537 1.00 108.90 -1 GLN B O 1
ATOM 1396 N N . GLY B 1 20 ? 43.781 -23.668 38.200 1.00 101.74 0 GLY B N 1
ATOM 1397 C CA . GLY B 1 20 ? 44.349 -24.561 37.190 1.00 99.40 0 GLY B CA 1
ATOM 1398 C C . GLY B 1 20 ? 44.407 -24.109 35.747 1.00 98.69 0 GLY B C 1
ATOM 1399 O O . GLY B 1 20 ? 43.963 -23.007 35.411 1.00 96.42 0 GLY B O 1
ATOM 1400 N N . SER B 1 21 ? 44.978 -24.998 34.890 1.00 94.44 1 SER B N 1
ATOM 1401 C CA . SER B 1 21 ? 45.178 -24.844 33.439 1.00 92.56 1 SER B CA 1
ATOM 1402 C C . SER B 1 21 ? 44.305 -25.841 32.634 1.00 94.99 1 SER B C 1
ATOM 1403 O O . SER B 1 21 ? 44.685 -26.997 32.380 1.00 94.91 1 SER B O 1
ATOM 1406 N N . ALA B 1 22 ? 43.115 -25.382 32.268 1.00 89.25 2 ALA B N 1
ATOM 1407 C CA . ALA B 1 22 ? 42.184 -26.207 31.531 1.00 87.32 2 ALA B CA 1
ATOM 1408 C C . ALA B 1 22 ? 42.372 -26.024 30.030 1.00 88.77 2 ALA B C 1
ATOM 1409 O O . ALA B 1 22 ? 42.669 -24.923 29.551 1.00 87.65 2 ALA B O 1
ATOM 1411 N N . ILE B 1 23 ? 42.219 -27.124 29.298 1.00 83.58 3 ILE B N 1
ATOM 1412 C CA . ILE B 1 23 ? 42.358 -27.151 27.846 1.00 81.40 3 ILE B CA 1
ATOM 1413 C C . ILE B 1 23 ? 41.005 -27.021 27.176 1.00 78.99 3 ILE B C 1
ATOM 1414 O O . ILE B 1 23 ? 40.005 -27.494 27.723 1.00 78.05 3 ILE B O 1
ATOM 1419 N N . ALA B 1 24 ? 40.974 -26.390 25.993 1.00 71.43 4 ALA B N 1
ATOM 1420 C CA . ALA B 1 24 ? 39.743 -26.237 25.224 1.00 68.94 4 ALA B CA 1
ATOM 1421 C C . ALA B 1 24 ? 39.363 -27.578 24.594 1.00 69.62 4 ALA B C 1
ATOM 1422 O O . ALA B 1 24 ? 40.238 -28.379 24.264 1.00 69.98 4 ALA B O 1
ATOM 1424 N N . THR B 1 25 ? 38.068 -27.846 24.486 1.00 63.93 5 THR B N 1
ATOM 1425 C CA . THR B 1 25 ? 37.560 -29.081 23.877 1.00 63.16 5 THR B CA 1
ATOM 1426 C C . THR B 1 25 ? 37.560 -28.918 22.352 1.00 63.00 5 THR B C 1
ATOM 1427 O O . THR B 1 25 ? 37.680 -27.798 21.865 1.00 59.75 5 THR B O 1
ATOM 1431 N N . TYR B 1 26 ? 37.374 -30.023 21.612 1.00 61.76 6 TYR B N 1
ATOM 1432 C CA . TYR B 1 26 ? 37.256 -30.027 20.152 1.00 61.79 6 TYR B CA 1
ATOM 1433 C C . TYR B 1 26 ? 36.009 -29.199 19.812 1.00 63.15 6 TYR B C 1
ATOM 1434 O O . TYR B 1 26 ? 36.099 -28.283 18.995 1.00 61.47 6 TYR B O 1
ATOM 1443 N N . ASN B 1 27 ? 34.891 -29.447 20.530 1.00 60.12 7 ASN B N 1
ATOM 1444 C CA . ASN B 1 27 ? 33.616 -28.736 20.355 1.00 59.78 7 ASN B CA 1
ATOM 1445 C C . ASN B 1 27 ? 33.713 -27.219 20.579 1.00 62.92 7 ASN B C 1
ATOM 1446 O O . ASN B 1 27 ? 32.942 -26.487 19.980 1.00 62.68 7 ASN B O 1
ATOM 1451 N N . ALA B 1 28 ? 34.665 -26.746 21.399 1.00 59.72 8 ALA B N 1
ATOM 1452 C CA . ALA B 1 28 ? 34.882 -25.310 21.607 1.00 59.14 8 ALA B CA 1
ATOM 1453 C C . ALA B 1 28 ? 35.298 -24.662 20.282 1.00 62.72 8 ALA B C 1
ATOM 1454 O O . ALA B 1 28 ? 34.818 -23.576 19.971 1.00 62.87 8 ALA B O 1
ATOM 1456 N N . HIS B 1 29 ? 36.148 -25.354 19.484 1.00 57.69 9 HIS B N 1
ATOM 1457 C CA . HIS B 1 29 ? 36.594 -24.896 18.165 1.00 57.38 9 HIS B CA 1
ATOM 1458 C C . HIS B 1 29 ? 35.425 -24.863 17.160 1.00 60.24 9 HIS B C 1
ATOM 1459 O O . HIS B 1 29 ? 35.293 -23.892 16.403 1.00 59.01 9 HIS B O 1
ATOM 1466 N N . VAL B 1 30 ? 34.567 -25.900 17.193 1.00 56.13 10 VAL B N 1
ATOM 1467 C CA . VAL B 1 30 ? 33.370 -26.021 16.353 1.00 56.69 10 VAL B CA 1
ATOM 1468 C C . VAL B 1 30 ? 32.401 -24.855 16.680 1.00 63.62 10 VAL B C 1
ATOM 1469 O O . VAL B 1 30 ? 31.889 -24.204 15.767 1.00 65.13 10 VAL B O 1
ATOM 1473 N N . TYR B 1 31 ? 32.210 -24.576 17.976 1.00 60.08 11 TYR B N 1
ATOM 1474 C CA . TYR B 1 31 ? 31.383 -23.501 18.524 1.00 60.22 11 TYR B CA 1
ATOM 1475 C C . TYR B 1 31 ? 31.868 -22.140 17.989 1.00 62.51 11 TYR B C 1
ATOM 1476 O O . TYR B 1 31 ? 31.048 -21.317 17.567 1.00 61.95 11 TYR B O 1
ATOM 1485 N N . ALA B 1 32 ? 33.198 -21.925 17.978 1.00 58.68 12 ALA B N 1
ATOM 1486 C CA . ALA B 1 32 ? 33.828 -20.710 17.458 1.00 58.21 12 ALA B CA 1
ATOM 1487 C C . ALA B 1 32 ? 33.547 -20.569 15.971 1.00 61.92 12 ALA B C 1
ATOM 1488 O O . ALA B 1 32 ? 33.205 -19.477 15.529 1.00 63.25 12 ALA B O 1
ATOM 1490 N N . ALA B 1 33 ? 33.637 -21.678 15.213 1.00 57.15 13 ALA B N 1
ATOM 1491 C CA . ALA B 1 33 ? 33.379 -21.710 13.770 1.00 56.88 13 ALA B CA 1
ATOM 1492 C C . ALA B 1 33 ? 31.903 -21.407 13.493 1.00 62.92 13 ALA B C 1
ATOM 1493 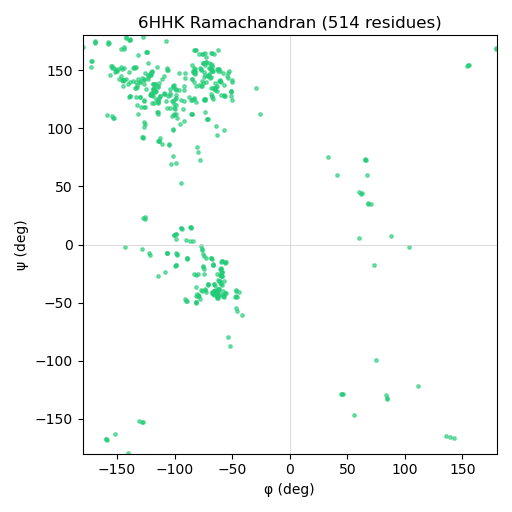O O . ALA B 1 33 ? 31.588 -20.654 12.558 1.00 63.13 13 ALA B O 1
ATOM 1495 N N . LEU B 1 34 ? 31.001 -21.965 14.337 1.00 58.27 14 LEU B N 1
ATOM 1496 C CA . LEU B 1 34 ? 29.577 -21.730 14.230 1.00 59.28 14 LEU B CA 1
ATOM 1497 C C . LEU B 1 34 ? 29.270 -20.271 14.524 1.00 65.39 14 LEU B C 1
ATOM 1498 O O . LEU B 1 34 ? 28.361 -19.705 13.927 1.00 66.82 14 LEU B O 1
ATOM 1503 N N . ASN B 1 35 ? 30.033 -19.658 15.437 1.00 62.80 15 ASN B N 1
ATOM 1504 C CA . ASN B 1 35 ? 29.854 -18.254 15.789 1.00 63.39 15 ASN B CA 1
ATOM 1505 C C . ASN B 1 35 ? 30.199 -17.362 14.606 1.00 69.15 15 ASN B C 1
ATOM 1506 O O . ASN B 1 35 ? 29.481 -16.398 14.361 1.00 70.77 15 ASN B O 1
ATOM 1511 N N . LEU B 1 36 ? 31.263 -17.697 13.848 1.00 65.23 16 LEU B N 1
ATOM 1512 C CA . LEU B 1 36 ? 31.634 -16.913 12.668 1.00 65.58 16 LEU B CA 1
ATOM 1513 C C . LEU B 1 36 ? 30.585 -17.019 11.563 1.00 70.65 16 LEU B C 1
ATOM 1514 O O . LEU B 1 36 ? 30.222 -15.998 10.982 1.00 71.59 16 LEU B O 1
ATOM 1519 N N . LYS B 1 37 ? 30.044 -18.240 11.339 1.00 67.44 17 LYS B N 1
ATOM 1520 C CA . LYS B 1 37 ? 28.983 -18.518 10.364 1.00 68.70 17 LYS B CA 1
ATOM 1521 C C . LYS B 1 37 ? 27.733 -17.698 10.668 1.00 73.07 17 LYS B C 1
ATOM 1522 O O . LYS B 1 37 ? 27.074 -17.221 9.743 1.00 75.25 17 LYS B O 1
ATOM 1528 N N . SER B 1 38 ? 27.451 -17.468 11.947 1.00 67.83 18 SER B N 1
ATOM 1529 C CA . SER B 1 38 ? 26.301 -16.659 12.361 1.00 68.36 18 SER B CA 1
ATOM 1530 C C . SER B 1 38 ? 26.442 -15.174 11.959 1.00 71.99 18 SER B C 1
ATOM 1531 O O . SER B 1 38 ? 25.444 -14.456 11.926 1.00 73.61 18 SER B O 1
ATOM 1534 N N . LYS B 1 39 ? 27.676 -14.733 11.639 1.00 66.48 19 LYS B N 1
ATOM 1535 C CA . LYS B 1 39 ? 27.976 -13.350 11.248 1.00 66.36 19 LYS B CA 1
ATOM 1536 C C . LYS B 1 39 ? 27.939 -13.152 9.723 1.00 69.92 19 LYS B C 1
ATOM 1537 O O . LYS B 1 39 ? 28.382 -12.107 9.229 1.00 69.55 19 LYS B O 1
ATOM 1543 N N . VAL B 1 40 ? 27.377 -14.143 8.991 1.00 66.02 20 VAL B N 1
ATOM 1544 C CA . VAL B 1 40 ? 27.287 -14.206 7.523 1.00 65.74 20 VAL B CA 1
ATOM 1545 C C . VAL B 1 40 ? 26.810 -12.879 6.875 1.00 71.06 20 VAL B C 1
ATOM 1546 O O . VAL B 1 40 ? 27.428 -12.441 5.909 1.00 70.08 20 VAL B O 1
ATOM 1550 N N . ASP B 1 41 ? 25.763 -12.235 7.428 1.00 70.09 21 ASP B N 1
ATOM 1551 C CA . ASP B 1 41 ? 25.197 -10.976 6.909 1.00 72.13 21 ASP B CA 1
ATOM 1552 C C . ASP B 1 41 ? 26.198 -9.810 6.880 1.00 74.95 21 ASP B C 1
ATOM 1553 O O . ASP B 1 41 ? 25.996 -8.849 6.136 1.00 76.18 21 ASP B O 1
ATOM 1558 N N . THR B 1 42 ? 27.267 -9.903 7.674 1.00 68.60 22 THR B N 1
ATOM 1559 C CA . THR B 1 42 ? 28.264 -8.848 7.786 1.00 68.42 22 THR B CA 1
ATOM 1560 C C . THR B 1 42 ? 29.699 -9.355 7.549 1.00 69.95 22 THR B C 1
ATOM 1561 O O . THR B 1 42 ? 30.654 -8.705 7.987 1.00 68.81 22 THR B O 1
ATOM 1565 N N . THR B 1 43 ? 29.847 -10.489 6.831 1.00 65.64 23 THR B N 1
ATOM 1566 C CA . THR B 1 43 ? 31.148 -11.101 6.525 1.00 62.99 23 THR B CA 1
ATOM 1567 C C . THR B 1 43 ? 31.626 -10.730 5.123 1.00 68.22 23 THR B C 1
ATOM 1568 O O . THR B 1 43 ? 30.909 -10.941 4.132 1.00 69.52 23 THR B O 1
ATOM 1572 N N . PHE B 1 44 ? 32.850 -10.197 5.040 1.00 63.64 24 PHE B N 1
ATOM 1573 C CA . PHE B 1 44 ? 33.432 -9.772 3.770 1.00 63.42 24 PHE B CA 1
ATOM 1574 C C . PHE B 1 44 ? 34.792 -10.368 3.531 1.00 66.19 24 PHE B C 1
ATOM 1575 O O . PHE B 1 44 ? 35.581 -10.525 4.469 1.00 66.16 24 PHE B O 1
ATOM 1591 N N . ALA B 1 46 ? 38.291 -9.623 1.550 1.00 60.77 26 ALA B N 1
ATOM 1592 C CA . ALA B 1 46 ? 39.041 -8.524 0.976 1.00 61.67 26 ALA B CA 1
ATOM 1593 C C . ALA B 1 46 ? 40.219 -9.041 0.211 1.00 66.27 26 ALA B C 1
ATOM 1594 O O . ALA B 1 46 ? 40.684 -10.158 0.452 1.00 65.00 26 ALA B O 1
ATOM 1596 N N . ILE B 1 47 ? 40.706 -8.217 -0.707 1.00 64.05 27 ILE B N 1
ATOM 1597 C CA . ILE B 1 47 ? 41.892 -8.449 -1.514 1.00 64.12 27 ILE B CA 1
ATOM 1598 C C . ILE B 1 47 ? 42.815 -7.236 -1.360 1.00 69.55 27 ILE B C 1
ATOM 1599 O O . ILE B 1 47 ? 42.340 -6.097 -1.252 1.00 70.41 27 ILE B O 1
ATOM 1604 N N . GLY B 1 48 ? 44.117 -7.491 -1.325 1.00 65.65 28 GLY B N 1
ATOM 1605 C CA . GLY B 1 48 ? 45.109 -6.437 -1.174 1.00 66.47 28 GLY B CA 1
ATOM 1606 C C . GLY B 1 48 ? 46.494 -6.814 -1.645 1.00 71.17 28 GLY B C 1
ATOM 1607 O O . GLY B 1 48 ? 46.679 -7.852 -2.283 1.00 71.15 28 GLY B O 1
ATOM 1608 N N . LYS B 1 49 ? 47.478 -5.962 -1.294 1.00 68.83 29 LYS B N 1
ATOM 1609 C CA . LYS B 1 49 ? 48.902 -6.065 -1.612 1.00 69.86 29 LYS B CA 1
ATOM 1610 C C . LYS B 1 49 ? 49.120 -5.939 -3.124 1.00 75.74 29 LYS B C 1
ATOM 1611 O O . LYS B 1 49 ? 49.373 -6.924 -3.820 1.00 75.24 29 LYS B O 1
ATOM 1617 N N . THR B 1 50 ? 48.963 -4.696 -3.620 1.00 73.95 30 THR B N 1
ATOM 1618 C CA . THR B 1 50 ? 49.119 -4.304 -5.022 1.00 75.34 30 THR B CA 1
ATOM 1619 C C . THR B 1 50 ? 50.592 -4.353 -5.427 1.00 81.66 30 THR B C 1
ATOM 1620 O O . THR B 1 50 ? 50.898 -4.676 -6.566 1.00 82.72 30 THR B O 1
ATOM 1624 N N . THR B 1 51 ? 51.493 -4.013 -4.494 1.00 79.75 31 THR B N 1
ATOM 1625 C CA . THR B 1 51 ? 52.942 -4.001 -4.703 1.00 81.10 31 THR B CA 1
ATOM 1626 C C . THR B 1 51 ? 53.502 -5.412 -4.526 1.00 82.44 31 THR B C 1
ATOM 1627 O O . THR B 1 51 ? 52.997 -6.196 -3.717 1.00 80.59 31 THR B O 1
ATOM 1631 N N . ALA B 1 52 ? 54.568 -5.712 -5.267 1.00 79.27 32 ALA B N 1
ATOM 1632 C CA . ALA B 1 52 ? 55.281 -6.984 -5.250 1.00 78.82 32 ALA B CA 1
ATOM 1633 C C . ALA B 1 52 ? 55.896 -7.300 -3.897 1.00 83.07 32 ALA B C 1
ATOM 1634 O O . ALA B 1 52 ? 56.309 -6.388 -3.181 1.00 83.91 32 ALA B O 1
ATOM 1636 N N . TRP B 1 53 ? 55.999 -8.597 -3.568 1.00 78.67 33 TRP B N 1
ATOM 1637 C CA . TRP B 1 53 ? 56.692 -9.076 -2.375 1.00 78.54 33 TRP B CA 1
ATOM 1638 C C . TRP B 1 53 ? 58.202 -8.912 -2.667 1.00 85.58 33 TRP B C 1
ATOM 1639 O O . TRP B 1 53 ? 58.576 -8.761 -3.836 1.00 87.58 33 TRP B O 1
ATOM 1650 N N . THR B 1 54 ? 59.068 -8.982 -1.640 1.00 82.32 34 THR B N 1
ATOM 1651 C CA . THR B 1 54 ? 60.526 -8.905 -1.828 1.00 84.51 34 THR B CA 1
ATOM 1652 C C . THR B 1 54 ? 60.974 -10.030 -2.779 1.00 89.39 34 THR B C 1
ATOM 1653 O O . THR B 1 54 ? 61.803 -9.794 -3.660 1.00 90.77 34 THR B O 1
ATOM 1657 N N . ASP B 1 55 ? 60.374 -11.229 -2.622 1.00 84.67 35 ASP B N 1
ATOM 1658 C CA . ASP B 1 55 ? 60.564 -12.390 -3.478 1.00 85.07 35 ASP B CA 1
ATOM 1659 C C . ASP B 1 55 ? 59.172 -12.808 -3.911 1.00 86.16 35 ASP B C 1
ATOM 1660 O O . ASP B 1 55 ? 58.423 -13.395 -3.130 1.00 83.77 35 ASP B O 1
ATOM 1665 N N . GLU B 1 56 ? 58.805 -12.434 -5.132 1.00 82.90 36 GLU B N 1
ATOM 1666 C CA . GLU B 1 56 ? 57.502 -12.702 -5.727 1.00 81.03 36 GLU B CA 1
ATOM 1667 C C . GLU B 1 56 ? 57.152 -14.198 -5.768 1.00 85.34 36 GLU B C 1
ATOM 1668 O O . GLU B 1 56 ? 55.973 -14.549 -5.658 1.00 80.95 36 GLU B O 1
ATOM 1674 N N . THR B 1 57 ? 58.182 -15.071 -5.898 1.00 87.42 37 THR B N 1
ATOM 1675 C CA . THR B 1 57 ? 58.043 -16.529 -5.946 1.00 88.82 37 THR B CA 1
ATOM 1676 C C . THR B 1 57 ? 57.858 -17.140 -4.547 1.00 93.20 37 THR B C 1
ATOM 1677 O O . THR B 1 57 ? 57.284 -18.224 -4.435 1.00 93.06 37 THR B O 1
ATOM 1681 N N . ASN B 1 58 ? 58.345 -16.453 -3.495 1.00 89.44 38 ASN B N 1
ATOM 1682 C CA . ASN B 1 58 ? 58.216 -16.918 -2.114 1.00 88.67 38 ASN B CA 1
ATOM 1683 C C . ASN B 1 58 ? 57.612 -15.837 -1.197 1.00 90.27 38 ASN B C 1
ATOM 1684 O O . ASN B 1 58 ? 58.342 -14.993 -0.661 1.00 90.52 38 ASN B O 1
ATOM 1689 N N . PRO B 1 59 ? 56.266 -15.835 -1.033 1.00 83.83 39 PRO B N 1
ATOM 1690 C CA . PRO B 1 59 ? 55.633 -14.813 -0.183 1.00 81.87 39 PRO B CA 1
ATOM 1691 C C . PRO B 1 59 ? 55.920 -15.011 1.312 1.00 83.75 39 PRO B C 1
ATOM 1692 O O . PRO B 1 59 ? 56.015 -16.160 1.759 1.00 82.58 39 PRO B O 1
ATOM 1696 N N . PRO B 1 60 ? 56.063 -13.912 2.098 1.00 79.02 40 PRO B N 1
ATOM 1697 C CA . PRO B 1 60 ? 56.342 -14.067 3.540 1.00 77.99 40 PRO B CA 1
ATOM 1698 C C . PRO B 1 60 ? 55.179 -14.660 4.312 1.00 77.62 40 PRO B C 1
ATOM 1699 O O . PRO B 1 60 ? 54.031 -14.529 3.898 1.00 75.28 40 PRO B O 1
ATOM 1703 N N . GLU B 1 61 ? 55.484 -15.310 5.435 1.00 74.50 41 GLU B N 1
ATOM 1704 C CA . GLU B 1 61 ? 54.476 -15.895 6.317 1.00 72.91 41 GLU B CA 1
ATOM 1705 C C . GLU B 1 61 ? 53.559 -14.809 6.911 1.00 75.04 41 GLU B C 1
ATOM 1706 O O . GLU B 1 61 ? 54.037 -13.738 7.299 1.00 74.45 41 GLU B O 1
ATOM 1712 N N . PRO B 1 62 ? 52.234 -15.053 6.939 1.00 71.22 42 PRO B N 1
ATOM 1713 C CA . PRO B 1 62 ? 51.315 -14.033 7.461 1.00 70.85 42 PRO B CA 1
ATOM 1714 C C . PRO B 1 62 ? 51.494 -13.819 8.967 1.00 77.36 42 PRO B C 1
ATOM 1715 O O . PRO B 1 62 ? 51.493 -14.799 9.723 1.00 77.24 42 PRO B O 1
ATOM 1719 N N . ASP B 1 63 ? 51.683 -12.557 9.391 1.00 76.03 43 ASP B N 1
ATOM 1720 C CA . ASP B 1 63 ? 51.841 -12.227 10.805 1.00 77.86 43 ASP B CA 1
ATOM 1721 C C . ASP B 1 63 ? 50.464 -12.138 11.477 1.00 79.28 43 ASP B C 1
ATOM 1722 O O . ASP B 1 63 ? 49.607 -11.405 10.980 1.00 77.93 43 ASP B O 1
ATOM 1727 N N . PRO B 1 64 ? 50.194 -12.925 12.553 1.00 75.12 44 PRO B N 1
ATOM 1728 C CA . PRO B 1 64 ? 48.857 -12.895 13.184 1.00 73.18 44 PRO B CA 1
ATOM 1729 C C . PRO B 1 64 ? 48.499 -11.584 13.888 1.00 75.90 44 PRO B C 1
ATOM 1730 O O . PRO B 1 64 ? 47.320 -11.377 14.206 1.00 75.37 44 PRO B O 1
ATOM 1734 N N . ASN B 1 65 ? 49.481 -10.686 14.106 1.00 71.64 45 ASN B N 1
ATOM 1735 C CA . ASN B 1 65 ? 49.219 -9.392 14.736 1.00 72.30 45 ASN B CA 1
ATOM 1736 C C . ASN B 1 65 ? 48.564 -8.382 13.786 1.00 76.15 45 ASN B C 1
ATOM 1737 O O . ASN B 1 65 ? 48.245 -7.266 14.202 1.00 76.66 45 ASN B O 1
ATOM 1742 N N . ALA B 1 66 ? 48.340 -8.778 12.517 1.00 72.28 46 ALA B N 1
ATOM 1743 C CA . ALA B 1 66 ? 47.720 -7.925 11.505 1.00 72.07 46 ALA B CA 1
ATOM 1744 C C . ALA B 1 66 ? 46.261 -7.682 11.829 1.00 74.91 46 ALA B C 1
ATOM 1745 O O . ALA B 1 66 ? 45.545 -8.611 12.217 1.00 73.08 46 ALA B O 1
ATOM 1747 N N . THR B 1 67 ? 45.837 -6.419 11.707 1.00 72.80 47 THR B N 1
ATOM 1748 C CA . THR B 1 67 ? 44.471 -5.974 11.993 1.00 72.60 47 THR B CA 1
ATOM 1749 C C . THR B 1 67 ? 43.717 -5.671 10.702 1.00 75.98 47 THR B C 1
ATOM 1750 O O . THR B 1 67 ? 42.502 -5.458 10.731 1.00 76.19 47 THR B O 1
ATOM 1754 N N . GLY B 1 68 ? 44.450 -5.701 9.583 1.00 70.84 48 GLY B N 1
ATOM 1755 C CA . GLY B 1 68 ? 43.951 -5.469 8.235 1.00 69.28 48 GLY B CA 1
ATOM 1756 C C . GLY B 1 68 ? 44.979 -5.841 7.188 1.00 70.92 48 GLY B C 1
ATOM 1757 O O . GLY B 1 68 ? 46.110 -6.192 7.529 1.00 69.66 48 GLY B O 1
ATOM 1758 N N . LEU B 1 69 ? 44.595 -5.776 5.896 1.00 66.77 49 LEU B N 1
ATOM 1759 C CA . LEU B 1 69 ? 45.503 -6.083 4.789 1.00 66.03 49 LEU B CA 1
ATOM 1760 C C . LEU B 1 69 ? 46.354 -4.853 4.470 1.00 72.53 49 LEU B C 1
ATOM 1761 O O . LEU B 1 69 ? 45.913 -3.733 4.721 1.00 73.27 49 LEU B O 1
ATOM 1766 N N . THR B 1 70 ? 47.575 -5.058 3.942 1.00 71.07 50 THR B N 1
ATOM 1767 C CA . THR B 1 70 ? 48.549 -3.999 3.618 1.00 73.57 50 THR B CA 1
ATOM 1768 C C . THR B 1 70 ? 47.923 -2.874 2.719 1.00 79.48 50 THR B C 1
ATOM 1769 O O . THR B 1 70 ? 47.438 -1.867 3.257 1.00 83.26 50 THR B O 1
ATOM 1773 N N . GLU B 1 71 ? 47.954 -3.038 1.405 1.00 71.93 51 GLU B N 1
ATOM 1774 C CA . GLU B 1 71 ? 47.401 -2.123 0.406 1.00 72.70 51 GLU B CA 1
ATOM 1775 C C . GLU B 1 71 ? 46.032 -2.674 -0.010 1.00 75.05 51 GLU B C 1
ATOM 1776 O O . GLU B 1 71 ? 45.875 -3.167 -1.145 1.00 73.37 51 GLU B O 1
ATOM 1782 N N . VAL B 1 72 ? 45.042 -2.601 0.919 1.00 70.68 52 VAL B N 1
ATOM 1783 C CA . VAL B 1 72 ? 43.681 -3.106 0.682 1.00 69.38 52 VAL B CA 1
ATOM 1784 C C . VAL B 1 72 ? 43.053 -2.447 -0.584 1.00 75.37 52 VAL B C 1
ATOM 1785 O O . VAL B 1 72 ? 43.106 -1.224 -0.751 1.00 77.79 52 VAL B O 1
ATOM 1789 N N . ILE B 1 73 ? 42.554 -3.292 -1.500 1.00 69.67 53 ILE B N 1
ATOM 1790 C CA . ILE B 1 73 ? 41.941 -2.882 -2.765 1.00 70.13 53 ILE B CA 1
ATOM 1791 C C . ILE B 1 73 ? 40.449 -2.652 -2.573 1.00 73.58 53 ILE B C 1
ATOM 1792 O O . ILE B 1 73 ? 39.923 -1.640 -3.031 1.00 76.21 53 ILE B O 1
ATOM 1797 N N . GLY B 1 74 ? 39.789 -3.615 -1.930 1.00 66.11 54 GLY B N 1
ATOM 1798 C CA . GLY B 1 74 ? 38.358 -3.590 -1.710 1.00 65.39 54 GLY B CA 1
ATOM 1799 C C . GLY B 1 74 ? 37.817 -4.793 -0.975 1.00 67.54 54 GLY B C 1
ATOM 1800 O O . GLY B 1 74 ? 38.502 -5.803 -0.791 1.00 64.86 54 GLY B O 1
ATOM 1801 N N . TYR B 1 75 ? 36.558 -4.676 -0.575 1.00 65.89 55 TYR B N 1
ATOM 1802 C CA . TYR B 1 75 ? 35.829 -5.659 0.210 1.00 64.79 55 TYR B CA 1
ATOM 1803 C C . TYR B 1 75 ? 34.654 -6.187 -0.608 1.00 71.12 55 TYR B C 1
ATOM 1804 O O . TYR B 1 75 ? 33.926 -5.399 -1.223 1.00 72.87 55 TYR B O 1
ATOM 1813 N N . LYS B 1 76 ? 34.493 -7.518 -0.650 1.00 66.40 56 LYS B N 1
ATOM 1814 C CA . LYS B 1 76 ? 33.391 -8.165 -1.360 1.00 66.27 56 LYS B CA 1
ATOM 1815 C C . LYS B 1 76 ? 32.707 -9.172 -0.454 1.00 69.90 56 LYS B C 1
ATOM 1816 O O . LYS B 1 76 ? 33.382 -10.036 0.108 1.00 67.91 56 LYS B O 1
ATOM 1822 N N . LYS B 1 77 ? 31.367 -9.061 -0.315 1.00 68.00 57 LYS B N 1
ATOM 1823 C CA . LYS B 1 77 ? 30.569 -9.974 0.504 1.00 67.51 57 LYS B CA 1
ATOM 1824 C C . LYS B 1 77 ? 30.715 -11.376 -0.033 1.00 71.14 57 LYS B C 1
ATOM 1825 O O . LYS B 1 77 ? 30.787 -11.549 -1.242 1.00 71.96 57 LYS B O 1
ATOM 1831 N N . LEU B 1 78 ? 30.808 -12.366 0.864 1.00 67.67 58 LEU B N 1
ATOM 1832 C CA . LEU B 1 78 ? 30.991 -13.773 0.511 1.00 67.06 58 LEU B CA 1
ATOM 1833 C C . LEU B 1 78 ? 29.864 -14.343 -0.330 1.00 73.79 58 LEU B C 1
ATOM 1834 O O . LEU B 1 78 ? 28.694 -14.050 -0.096 1.00 74.85 58 LEU B O 1
ATOM 1839 N N . LYS B 1 79 ? 30.233 -15.182 -1.296 1.00 70.93 59 LYS B N 1
ATOM 1840 C CA . LYS B 1 79 ? 29.308 -15.908 -2.162 1.00 72.52 59 LYS B CA 1
ATOM 1841 C C . LYS B 1 79 ? 28.862 -17.129 -1.350 1.00 76.57 59 LYS B C 1
ATOM 1842 O O . LYS B 1 79 ? 27.670 -17.445 -1.307 1.00 77.44 59 LYS B O 1
ATOM 1848 N N . THR B 1 80 ? 29.825 -17.790 -0.693 1.00 71.69 60 THR B N 1
ATOM 1849 C CA . THR B 1 80 ? 29.559 -18.956 0.135 1.00 71.61 60 THR B CA 1
ATOM 1850 C C . THR B 1 80 ? 30.416 -18.938 1.403 1.00 72.27 60 THR B C 1
ATOM 1851 O O . THR B 1 80 ? 31.579 -18.528 1.383 1.00 70.57 60 THR B O 1
ATOM 1863 N N . SER B 1 82 ? 30.656 -21.738 4.667 1.00 61.45 62 SER B N 1
ATOM 1864 C CA . SER B 1 82 ? 30.156 -22.979 5.239 1.00 61.29 62 SER B CA 1
ATOM 1865 C C . SER B 1 82 ? 31.162 -23.618 6.170 1.00 65.61 62 SER B C 1
ATOM 1866 O O . SER B 1 82 ? 32.374 -23.448 6.005 1.00 65.26 62 SER B O 1
ATOM 1869 N N . LEU B 1 83 ? 30.660 -24.411 7.114 1.00 63.22 63 LEU B N 1
ATOM 1870 C CA . LEU B 1 83 ? 31.538 -25.182 7.988 1.00 62.83 63 LEU B CA 1
ATOM 1871 C C . LEU B 1 83 ? 32.014 -26.383 7.158 1.00 66.17 63 LEU B C 1
ATOM 1872 O O . LEU B 1 83 ? 31.342 -26.784 6.203 1.00 65.44 63 LEU B O 1
ATOM 1877 N N . CYS B 1 84 ? 33.205 -26.889 7.468 1.00 63.25 64 CYS B N 1
ATOM 1878 C CA . CYS B 1 84 ? 33.786 -27.998 6.728 1.00 64.09 64 CYS B CA 1
ATOM 1879 C C . CYS B 1 84 ? 34.832 -28.738 7.547 1.00 66.36 64 CYS B C 1
ATOM 1880 O O . CYS B 1 84 ? 35.223 -28.284 8.622 1.00 63.55 64 CYS B O 1
ATOM 1883 N N . ARG B 1 85 ? 35.326 -29.847 6.982 1.00 64.50 65 ARG B N 1
ATOM 1884 C CA . ARG B 1 85 ? 36.350 -30.707 7.558 1.00 64.36 65 ARG B CA 1
ATOM 1885 C C . ARG B 1 85 ? 37.102 -31.450 6.440 1.00 70.20 65 ARG B C 1
ATOM 1886 O O . ARG B 1 85 ? 36.509 -31.690 5.391 1.00 71.03 65 ARG B O 1
ATOM 1894 N N . PRO B 1 86 ? 38.374 -31.863 6.624 1.00 67.69 66 PRO B N 1
ATOM 1895 C CA . PRO B 1 86 ? 39.040 -32.625 5.561 1.00 69.28 66 PRO B CA 1
ATOM 1896 C C . PRO B 1 86 ? 38.337 -33.957 5.309 1.00 76.59 66 PRO B C 1
ATOM 1897 O O . PRO B 1 86 ? 37.721 -34.513 6.227 1.00 75.84 66 PRO B O 1
ATOM 1901 N N . GLN B 1 87 ? 38.411 -34.453 4.062 1.00 76.06 67 GLN B N 1
ATOM 1902 C CA . GLN B 1 87 ? 37.836 -35.747 3.711 1.00 78.49 67 GLN B CA 1
ATOM 1903 C C . GLN B 1 87 ? 38.723 -36.837 4.323 1.00 85.31 67 GLN B C 1
ATOM 1904 O O . GLN B 1 87 ? 39.952 -36.719 4.271 1.00 84.15 67 GLN B O 1
ATOM 1910 N N . ARG B 1 88 ? 38.106 -37.905 4.861 1.00 85.45 68 ARG B N 1
ATOM 1911 C CA . ARG B 1 88 ? 38.826 -39.057 5.417 1.00 87.93 68 ARG B CA 1
ATOM 1912 C C . ARG B 1 88 ? 39.479 -39.839 4.259 1.00 96.80 68 ARG B C 1
ATOM 1913 O O . ARG B 1 88 ? 39.034 -39.711 3.116 1.00 96.66 68 ARG B O 1
ATOM 1921 N N . THR B 1 89 ? 40.549 -40.607 4.543 1.00 97.42 69 THR B N 1
ATOM 1922 C CA . THR B 1 89 ? 41.300 -41.365 3.529 1.00 100.88 69 THR B CA 1
ATOM 1923 C C . THR B 1 89 ? 40.395 -42.351 2.735 1.00 108.41 69 THR B C 1
ATOM 1924 O O . THR B 1 89 ? 40.497 -42.383 1.505 1.00 108.74 69 THR B O 1
ATOM 1928 N N . GLY B 1 90 ? 39.506 -43.076 3.429 1.00 106.85 70 GLY B N 1
ATOM 1929 C CA . GLY B 1 90 ? 38.599 -44.052 2.824 1.00 109.46 70 GLY B CA 1
ATOM 1930 C C . GLY B 1 90 ? 37.179 -43.580 2.569 1.00 112.33 70 GLY B C 1
ATOM 1931 O O . GLY B 1 90 ? 36.341 -44.370 2.121 1.00 114.95 70 GLY B O 1
ATOM 1932 N N . GLU B 1 91 ? 36.902 -42.288 2.831 1.00 103.84 71 GLU B N 1
ATOM 1933 C CA . GLU B 1 91 ? 35.586 -41.683 2.653 1.00 101.31 71 GLU B CA 1
ATOM 1934 C C . GLU B 1 91 ? 35.237 -41.377 1.189 1.00 103.59 71 GLU B C 1
ATOM 1935 O O . GLU B 1 91 ? 36.063 -40.853 0.436 1.00 101.53 71 GLU B O 1
ATOM 1941 N N . THR B 1 92 ? 33.985 -41.699 0.823 1.00 101.08 72 THR B N 1
ATOM 1942 C CA . THR B 1 92 ? 33.330 -41.406 -0.451 1.00 101.75 72 THR B CA 1
ATOM 1943 C C . THR B 1 92 ? 32.229 -40.423 -0.021 1.00 103.72 72 THR B C 1
ATOM 1944 O O . THR B 1 92 ? 31.167 -40.854 0.447 1.00 103.81 72 THR B O 1
ATOM 1948 N N . PRO B 1 93 ? 32.538 -39.104 -0.001 1.00 97.61 73 PRO B N 1
ATOM 1949 C CA . PRO B 1 93 ? 31.574 -38.133 0.541 1.00 95.16 73 PRO B CA 1
ATOM 1950 C C . PRO B 1 93 ? 30.264 -37.974 -0.210 1.00 98.29 73 PRO B C 1
ATOM 1951 O O . PRO B 1 93 ? 30.239 -37.823 -1.434 1.00 98.27 73 PRO B O 1
ATOM 1955 N N . THR B 1 94 ? 29.171 -37.983 0.573 1.00 93.78 74 THR B N 1
ATOM 1956 C CA . THR B 1 94 ? 27.798 -37.778 0.126 1.00 93.92 74 THR B CA 1
ATOM 1957 C C . THR B 1 94 ? 27.635 -36.258 -0.077 1.00 91.53 74 THR B C 1
ATOM 1958 O O . THR B 1 94 ? 27.128 -35.814 -1.105 1.00 92.16 74 THR B O 1
ATOM 1962 N N . LEU B 1 95 ? 28.092 -35.476 0.921 1.00 82.22 75 LEU B N 1
ATOM 1963 C CA . LEU B 1 95 ? 28.021 -34.019 0.971 1.00 77.99 75 LEU B CA 1
ATOM 1964 C C . LEU B 1 95 ? 28.924 -33.325 -0.065 1.00 76.65 75 LEU B C 1
ATOM 1965 O O . LEU B 1 95 ? 29.816 -33.977 -0.603 1.00 74.11 75 LEU B O 1
ATOM 1970 N N . PRO B 1 96 ? 28.735 -32.006 -0.348 1.00 72.88 76 PRO B N 1
ATOM 1971 C CA . PRO B 1 96 ? 29.615 -31.330 -1.319 1.00 72.52 76 PRO B CA 1
ATOM 1972 C C . PRO B 1 96 ? 31.061 -31.212 -0.848 1.00 74.10 76 PRO B C 1
ATOM 1973 O O . PRO B 1 96 ? 31.331 -31.091 0.349 1.00 71.14 76 PRO B O 1
ATOM 1977 N N . THR B 1 97 ? 31.978 -31.233 -1.818 1.00 71.42 77 THR B N 1
ATOM 1978 C CA . THR B 1 97 ? 33.424 -31.153 -1.608 1.00 70.41 77 THR B CA 1
ATOM 1979 C C . THR B 1 97 ? 34.052 -29.967 -2.330 1.00 74.91 77 THR B C 1
ATOM 1980 O O . THR B 1 97 ? 33.594 -29.600 -3.414 1.00 76.98 77 THR B O 1
ATOM 1984 N N . VAL B 1 98 ? 35.102 -29.378 -1.726 1.00 70.37 78 VAL B N 1
ATOM 1985 C CA . VAL B 1 98 ? 35.888 -28.260 -2.266 1.00 70.16 78 VAL B CA 1
ATOM 1986 C C . VAL B 1 98 ? 37.385 -28.574 -2.157 1.00 77.79 78 VAL B C 1
ATOM 1987 O O . VAL B 1 98 ? 37.760 -29.468 -1.403 1.00 77.12 78 VAL B O 1
ATOM 1991 N N . SER B 1 99 ? 38.230 -27.842 -2.912 1.00 78.51 79 SER B N 1
ATOM 1992 C CA . SER B 1 99 ? 39.689 -28.004 -2.920 1.00 79.86 79 SER B CA 1
ATOM 1993 C C . SER B 1 99 ? 40.443 -26.745 -2.453 1.00 86.57 79 SER B C 1
ATOM 1994 O O . SER B 1 99 ? 40.294 -25.667 -3.040 1.00 87.34 79 SER B O 1
ATOM 1997 N N . TYR B 1 100 ? 41.258 -26.897 -1.402 1.00 84.25 80 TYR B N 1
ATOM 1998 C CA . TYR B 1 100 ? 42.099 -25.837 -0.834 1.00 84.39 80 TYR B CA 1
ATOM 1999 C C . TYR B 1 100 ? 43.375 -26.440 -0.256 1.00 91.56 80 TYR B C 1
ATOM 2000 O O . TYR B 1 100 ? 43.345 -27.533 0.325 1.00 91.26 80 TYR B O 1
ATOM 2009 N N . GLY B 1 101 ? 44.476 -25.708 -0.432 1.00 90.02 81 GLY B N 1
ATOM 2010 C CA . GLY B 1 101 ? 45.815 -26.133 -0.052 1.00 90.87 81 GLY B CA 1
ATOM 2011 C C . GLY B 1 101 ? 46.281 -27.159 -1.062 1.00 97.32 81 GLY B C 1
ATOM 2012 O O . GLY B 1 101 ? 46.646 -26.812 -2.189 1.00 99.06 81 GLY B O 1
ATOM 2013 N N . ASN B 1 102 ? 46.162 -28.434 -0.688 1.00 93.70 82 ASN B N 1
ATOM 2014 C CA . ASN B 1 102 ? 46.529 -29.600 -1.500 1.00 95.16 82 ASN B CA 1
ATOM 2015 C C . ASN B 1 102 ? 45.513 -30.732 -1.252 1.00 95.49 82 ASN B C 1
ATOM 2016 O O . ASN B 1 102 ? 45.575 -31.790 -1.893 1.00 97.22 82 ASN B O 1
ATOM 2021 N N . LYS B 1 103 ? 44.556 -30.469 -0.340 1.00 86.49 83 LYS B N 1
ATOM 2022 C CA . LYS B 1 103 ? 43.528 -31.394 0.138 1.00 84.57 83 LYS B CA 1
ATOM 2023 C C . LYS B 1 103 ? 42.123 -31.080 -0.393 1.00 82.70 83 LYS B C 1
ATOM 2024 O O . LYS B 1 103 ? 41.895 -30.048 -1.034 1.00 80.68 83 LYS B O 1
ATOM 2030 N N . THR B 1 104 ? 41.176 -31.978 -0.057 1.00 76.45 84 THR B N 1
ATOM 2031 C CA . THR B 1 104 ? 39.744 -31.869 -0.309 1.00 74.06 84 THR B CA 1
ATOM 2032 C C . THR B 1 104 ? 39.046 -31.638 1.063 1.00 74.61 84 THR B C 1
ATOM 2033 O O . THR B 1 104 ? 39.490 -32.160 2.096 1.00 73.61 84 THR B O 1
ATOM 2037 N N . TRP B 1 105 ? 37.975 -30.832 1.059 1.00 68.22 85 TRP B N 1
ATOM 2038 C CA . TRP B 1 105 ? 37.195 -30.491 2.244 1.00 65.21 85 TRP B CA 1
ATOM 2039 C C . TRP B 1 105 ? 35.745 -30.827 2.013 1.00 66.86 85 TRP B C 1
ATOM 2040 O O . TRP B 1 105 ? 35.207 -30.510 0.953 1.00 67.11 85 TRP B O 1
ATOM 2051 N N . VAL B 1 106 ? 35.120 -31.477 2.992 1.00 62.15 86 VAL B N 1
ATOM 2052 C CA . VAL B 1 106 ? 33.707 -31.855 2.943 1.00 62.80 86 VAL B CA 1
ATOM 2053 C C . VAL B 1 106 ? 32.894 -30.742 3.604 1.00 63.60 86 VAL B C 1
ATOM 2054 O O . VAL B 1 106 ? 33.083 -30.485 4.787 1.00 61.23 86 VAL B O 1
ATOM 2058 N N . LEU B 1 107 ? 32.012 -30.074 2.839 1.00 60.96 87 LEU B N 1
ATOM 2059 C CA . LEU B 1 107 ? 31.161 -29.002 3.373 1.00 59.52 87 LEU B CA 1
ATOM 2060 C C . LEU B 1 107 ? 30.063 -29.607 4.228 1.00 63.14 87 LEU B C 1
ATOM 2061 O O . LEU B 1 107 ? 29.338 -30.505 3.774 1.00 64.74 87 LEU B O 1
ATOM 2066 N N . VAL B 1 108 ? 29.969 -29.134 5.475 1.00 57.47 88 VAL B N 1
ATOM 2067 C CA . VAL B 1 108 ? 29.046 -29.648 6.486 1.00 58.25 88 VAL B CA 1
ATOM 2068 C C . VAL B 1 108 ? 27.986 -28.608 6.868 1.00 65.43 88 VAL B C 1
ATOM 2069 O O . VAL B 1 108 ? 28.356 -27.503 7.264 1.00 62.42 88 VAL B O 1
ATOM 2073 N N . PRO B 1 109 ? 26.668 -28.931 6.800 1.00 69.04 89 PRO B N 1
A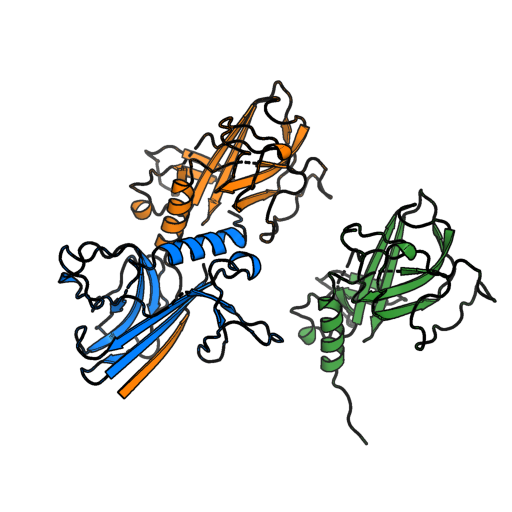TOM 2074 C CA . PRO B 1 109 ? 25.650 -27.941 7.232 1.00 69.35 89 PRO B CA 1
ATO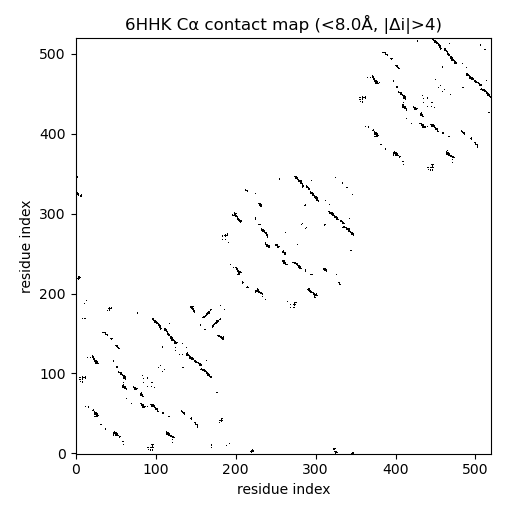M 2075 C C . PRO B 1 109 ? 25.712 -27.734 8.735 1.00 71.82 89 PRO B C 1
ATOM 2076 O O . PRO B 1 109 ? 26.119 -28.653 9.442 1.00 72.79 89 PRO B O 1
ATOM 2080 N N . ASP B 1 110 ? 25.339 -26.537 9.222 1.00 67.11 90 ASP B N 1
ATOM 2081 C CA . ASP B 1 110 ? 25.387 -26.150 10.644 1.00 65.80 90 ASP B CA 1
ATOM 2082 C C . ASP B 1 110 ? 24.871 -27.214 11.627 1.00 67.85 90 ASP B C 1
ATOM 2083 O O . ASP B 1 110 ? 25.499 -27.421 12.663 1.00 66.01 90 ASP B O 1
ATOM 2088 N N . ALA B 1 111 ? 23.763 -27.901 11.285 1.00 65.45 91 ALA B N 1
ATOM 2089 C CA . ALA B 1 111 ? 23.142 -28.940 12.111 1.00 65.88 91 ALA B CA 1
ATOM 2090 C C . ALA B 1 111 ? 24.043 -30.141 12.392 1.00 68.88 91 ALA B C 1
ATOM 2091 O O . ALA B 1 111 ? 23.931 -30.740 13.458 1.00 68.27 91 ALA B O 1
ATOM 2093 N N . GLN B 1 112 ? 24.931 -30.485 11.456 1.00 66.03 92 GLN B N 1
ATOM 2094 C CA . GLN B 1 112 ? 25.847 -31.614 11.611 1.00 66.50 92 GLN B CA 1
ATOM 2095 C C . GLN B 1 112 ? 27.263 -31.212 12.068 1.00 70.32 92 GLN B C 1
ATOM 2096 O O . GLN B 1 112 ? 28.145 -32.076 12.124 1.00 70.94 92 GLN B O 1
ATOM 2102 N N . ALA B 1 113 ? 27.452 -29.925 12.451 1.00 65.47 93 ALA B N 1
ATOM 2103 C CA . ALA B 1 113 ? 28.726 -29.330 12.901 1.00 63.37 93 ALA B CA 1
ATOM 2104 C C . ALA B 1 113 ? 29.495 -30.170 13.923 1.00 63.52 93 ALA B C 1
ATOM 2105 O O . ALA B 1 113 ? 30.642 -30.508 13.675 1.00 60.21 93 ALA B O 1
ATOM 2107 N N . TYR B 1 114 ? 28.844 -30.539 15.035 1.00 61.36 94 TYR B N 1
ATOM 2108 C CA . TYR B 1 114 ? 29.450 -31.335 16.099 1.00 61.63 94 TYR B CA 1
ATOM 2109 C C . TYR B 1 114 ? 29.566 -32.816 15.742 1.00 69.78 94 TYR B C 1
ATOM 2110 O O . TYR B 1 114 ? 30.579 -33.433 16.075 1.00 70.03 94 TYR B O 1
ATOM 2119 N N . THR B 1 115 ? 28.540 -33.388 15.081 1.00 68.80 95 THR B N 1
ATOM 2120 C CA . THR B 1 115 ? 28.544 -34.801 14.670 1.00 71.02 95 THR B CA 1
ATOM 2121 C C . THR B 1 115 ? 29.686 -35.084 13.672 1.00 75.71 95 THR B C 1
ATOM 2122 O O . THR B 1 115 ? 30.333 -36.130 13.758 1.00 77.71 95 THR B O 1
ATOM 2126 N N . GLU B 1 116 ? 29.948 -34.132 12.756 1.00 69.73 96 GLU B N 1
ATOM 2127 C CA . GLU B 1 116 ? 31.015 -34.231 11.758 1.00 68.58 96 GLU B CA 1
ATOM 2128 C C . GLU B 1 116 ? 32.359 -33.673 12.238 1.00 70.45 96 GLU B C 1
ATOM 2129 O O . GLU B 1 116 ? 33.371 -33.881 11.567 1.00 72.11 96 GLU B O 1
ATOM 2135 N N . GLY B 1 117 ? 32.357 -32.967 13.368 1.00 62.78 97 GLY B N 1
ATOM 2136 C CA . GLY B 1 117 ? 33.552 -32.340 13.922 1.00 60.84 97 GLY B CA 1
ATOM 2137 C C . GLY B 1 117 ? 34.155 -31.292 13.010 1.00 60.69 97 GLY B C 1
ATOM 2138 O O . GLY B 1 117 ? 35.369 -31.262 12.807 1.00 60.89 97 GLY B O 1
ATOM 2139 N N . ALA B 1 118 ? 33.305 -30.462 12.420 1.00 54.81 98 ALA B N 1
ATOM 2140 C CA . ALA B 1 118 ? 33.715 -29.423 11.491 1.00 54.38 98 ALA B CA 1
ATOM 2141 C C . ALA B 1 118 ? 34.237 -28.186 12.222 1.00 58.58 98 ALA B C 1
ATOM 2142 O O . ALA B 1 118 ? 33.471 -27.245 12.456 1.00 57.90 98 ALA B O 1
ATOM 2144 N N . LYS B 1 119 ? 35.537 -28.204 12.617 1.00 54.74 99 LYS B N 1
ATOM 2145 C CA . LYS B 1 119 ? 36.171 -27.059 13.294 1.00 53.52 99 LYS B CA 1
ATOM 2146 C C . LYS B 1 119 ? 36.821 -26.070 12.291 1.00 56.91 99 LYS B C 1
ATOM 2147 O O . LYS B 1 119 ? 37.437 -25.084 12.710 1.00 54.48 99 LYS B O 1
ATOM 2153 N N . TRP B 1 120 ? 36.660 -26.338 10.972 1.00 55.01 100 TRP B N 1
ATOM 2154 C CA . TRP B 1 120 ? 37.182 -25.513 9.884 1.00 55.02 100 TRP B CA 1
ATOM 2155 C C . TRP B 1 120 ? 36.063 -24.738 9.201 1.00 62.35 100 TRP B C 1
ATOM 2156 O O . TRP B 1 120 ? 34.927 -25.208 9.108 1.00 62.61 100 TRP B O 1
ATOM 2167 N N . LEU B 1 121 ? 36.415 -23.575 8.668 1.00 60.78 101 LEU B N 1
ATOM 2168 C CA . LEU B 1 121 ? 35.492 -22.691 7.981 1.00 61.44 101 LEU B CA 1
ATOM 2169 C C . LEU B 1 121 ? 35.934 -22.458 6.532 1.00 65.43 101 LEU B C 1
ATOM 2170 O O . LEU B 1 121 ? 37.100 -22.154 6.277 1.00 63.98 101 LEU B O 1
ATOM 2175 N N . TYR B 1 122 ? 34.993 -22.624 5.584 1.00 63.03 102 TYR B N 1
ATOM 2176 C CA . TYR B 1 122 ? 35.200 -22.425 4.149 1.00 63.57 102 TYR B CA 1
ATOM 2177 C C . TYR B 1 122 ? 34.531 -21.136 3.726 1.00 68.76 102 TYR B C 1
ATOM 2178 O O . TYR B 1 122 ? 33.345 -20.926 4.002 1.00 66.76 102 TYR B O 1
ATOM 2187 N N . CYS B 1 123 ? 35.294 -20.276 3.054 1.00 67.27 103 CYS B N 1
ATOM 2188 C CA . CYS B 1 123 ? 34.803 -18.999 2.571 1.00 68.41 103 CYS B CA 1
ATOM 2189 C C . CYS B 1 123 ? 35.162 -18.859 1.112 1.00 72.48 103 CYS B C 1
ATOM 2190 O O . CYS B 1 123 ? 36.260 -19.251 0.712 1.00 73.14 103 CYS B O 1
ATOM 2193 N N . GLU B 1 124 ? 34.232 -18.313 0.321 1.00 67.14 104 GLU B N 1
ATOM 2194 C CA . GLU B 1 124 ? 34.367 -18.101 -1.104 1.00 67.08 104 GLU B CA 1
ATOM 2195 C C . GLU B 1 124 ? 33.748 -16.767 -1.468 1.00 68.73 104 GLU B C 1
ATOM 2196 O O . GLU B 1 124 ? 32.691 -16.414 -0.949 1.00 66.91 104 GLU B O 1
ATOM 2202 N N . ALA B 1 125 ? 34.420 -16.021 -2.352 1.00 66.07 105 ALA B N 1
ATOM 2203 C CA . ALA B 1 125 ? 33.956 -14.737 -2.879 1.00 66.65 105 ALA B CA 1
ATOM 2204 C C . ALA B 1 125 ? 34.392 -14.583 -4.338 1.00 71.89 105 ALA B C 1
ATOM 2205 O O . ALA B 1 125 ? 35.501 -14.984 -4.705 1.00 70.68 105 ALA B O 1
ATOM 2207 N N . GLU B 1 126 ? 33.504 -14.017 -5.159 1.00 70.66 106 GLU B N 1
ATOM 2208 C CA . GLU B 1 126 ? 33.723 -13.765 -6.572 1.00 72.35 106 GLU B CA 1
ATOM 2209 C C . GLU B 1 126 ? 34.056 -12.298 -6.802 1.00 77.60 106 GLU B C 1
ATOM 2210 O O . GLU B 1 126 ? 33.278 -11.423 -6.422 1.00 77.47 106 GLU B O 1
ATOM 2216 N N . PHE B 1 127 ? 35.214 -12.033 -7.429 1.00 74.52 107 PHE B N 1
ATOM 2217 C CA . PHE B 1 127 ? 35.672 -10.687 -7.756 1.00 74.69 107 PHE B CA 1
ATOM 2218 C C . PHE B 1 127 ? 35.470 -10.495 -9.261 1.00 82.86 107 PHE B C 1
ATOM 2219 O O . PHE B 1 127 ? 36.360 -10.789 -10.074 1.00 83.65 107 PHE B O 1
ATOM 2227 N N . VAL B 1 128 ? 34.249 -10.062 -9.631 1.00 81.65 108 VAL B N 1
ATOM 2228 C CA . VAL B 1 128 ? 33.849 -9.927 -11.029 1.00 83.98 108 VAL B CA 1
ATOM 2229 C C . VAL B 1 128 ? 34.282 -8.563 -11.621 1.00 86.49 108 VAL B C 1
ATOM 2230 O O . VAL B 1 128 ? 33.813 -7.499 -11.209 1.00 86.66 108 VAL B O 1
ATOM 2234 N N . GLY B 1 129 ? 35.219 -8.638 -12.555 1.00 81.68 109 GLY B N 1
ATOM 2235 C CA . GLY B 1 129 ? 35.764 -7.500 -13.283 1.00 82.87 109 GLY B CA 1
ATOM 2236 C C . GLY B 1 129 ? 36.120 -6.258 -12.489 1.00 85.90 109 GLY B C 1
ATOM 2237 O O . GLY B 1 129 ? 36.835 -6.333 -11.495 1.00 83.58 109 GLY B O 1
ATOM 2238 N N . ASP B 1 130 ? 35.609 -5.108 -12.935 1.00 84.24 110 ASP B N 1
ATOM 2239 C CA . ASP B 1 130 ? 35.895 -3.794 -12.372 1.00 84.61 110 ASP B CA 1
ATOM 2240 C C . ASP B 1 130 ? 35.005 -3.382 -11.192 1.00 87.09 110 ASP B C 1
ATOM 2241 O O . ASP B 1 130 ? 35.028 -2.202 -10.826 1.00 87.27 110 ASP B O 1
ATOM 2246 N N . GLU B 1 131 ? 34.259 -4.336 -10.566 1.00 81.61 111 GLU B N 1
ATOM 2247 C CA . GLU B 1 131 ? 33.403 -4.038 -9.397 1.00 80.39 111 GLU B CA 1
ATOM 2248 C C . GLU B 1 131 ? 34.238 -3.463 -8.233 1.00 82.00 111 GLU B C 1
ATOM 2249 O O . GLU B 1 131 ? 33.724 -2.741 -7.378 1.00 82.41 111 GLU B O 1
ATOM 2255 N N . LEU B 1 132 ? 35.544 -3.778 -8.255 1.00 76.03 112 LEU B N 1
ATOM 2256 C CA . LEU B 1 132 ? 36.605 -3.291 -7.387 1.00 74.28 112 LEU B CA 1
ATOM 2257 C C . LEU B 1 132 ? 37.809 -2.951 -8.292 1.00 81.17 112 LEU B C 1
ATOM 2258 O O . LEU B 1 132 ? 37.901 -3.525 -9.394 1.00 82.07 112 LEU B O 1
ATOM 2263 N N . PRO B 1 133 ? 38.704 -1.999 -7.911 1.00 77.84 113 PRO B N 1
ATOM 2264 C CA . PRO B 1 133 ? 39.824 -1.646 -8.806 1.00 78.53 113 PRO B CA 1
ATOM 2265 C C . PRO B 1 133 ? 40.639 -2.832 -9.314 1.00 81.25 113 PRO B C 1
ATOM 2266 O O . PRO B 1 133 ? 41.002 -3.727 -8.541 1.00 79.54 113 PRO B O 1
ATOM 2270 N N . VAL B 1 134 ? 40.859 -2.857 -10.634 1.00 77.62 114 VAL B N 1
ATOM 2271 C CA . VAL B 1 134 ? 41.589 -3.902 -11.352 1.00 76.15 114 VAL B CA 1
ATOM 2272 C C . VAL B 1 134 ? 43.103 -3.835 -11.093 1.00 80.16 114 VAL B C 1
ATOM 2273 O O . VAL B 1 134 ? 43.622 -2.768 -10.752 1.00 80.11 114 VAL B O 1
ATOM 2277 N N . GLY B 1 135 ? 43.787 -4.967 -11.292 1.00 76.56 115 GLY B N 1
ATOM 2278 C CA . GLY B 1 135 ? 45.229 -5.088 -11.121 1.00 77.18 115 GLY B CA 1
ATOM 2279 C C . GLY B 1 135 ? 45.668 -6.334 -10.377 1.00 84.18 115 GLY B C 1
ATOM 2280 O O . GLY B 1 135 ? 44.899 -7.282 -10.211 1.00 84.35 115 GLY B O 1
ATOM 2281 N N . THR B 1 136 ? 46.909 -6.336 -9.923 1.00 81.49 116 THR B N 1
ATOM 2282 C CA . THR B 1 136 ? 47.472 -7.455 -9.190 1.00 79.20 116 THR B CA 1
ATOM 2283 C C . THR B 1 136 ? 47.114 -7.391 -7.708 1.00 77.28 116 THR B C 1
ATOM 2284 O O . THR B 1 136 ? 46.975 -6.304 -7.151 1.00 78.08 116 THR B O 1
ATOM 2288 N N . TYR B 1 137 ? 46.984 -8.572 -7.080 1.00 68.78 117 TYR B N 1
ATOM 2289 C CA . TYR B 1 137 ? 46.723 -8.724 -5.646 1.00 66.63 117 TYR B CA 1
ATOM 2290 C C . TYR B 1 137 ? 47.441 -9.952 -5.103 1.00 68.47 117 TYR B C 1
ATOM 2291 O O . TYR B 1 137 ? 47.525 -10.980 -5.778 1.00 67.78 117 TYR B O 1
ATOM 2300 N N . ARG B 1 138 ? 47.969 -9.829 -3.892 1.00 64.04 118 ARG B N 1
ATOM 2301 C CA . ARG B 1 138 ? 48.738 -10.892 -3.238 1.00 63.63 118 ARG B CA 1
ATOM 2302 C C . ARG B 1 138 ? 48.165 -11.356 -1.881 1.00 65.67 118 ARG B C 1
ATOM 2303 O O . ARG B 1 138 ? 48.642 -12.358 -1.318 1.00 63.62 118 ARG B O 1
ATOM 2311 N N . GLN B 1 139 ? 47.153 -10.628 -1.367 1.00 62.29 119 GLN B N 1
ATOM 2312 C CA . GLN B 1 139 ? 46.515 -10.934 -0.085 1.00 61.45 119 GLN B CA 1
ATOM 2313 C C . GLN B 1 139 ? 45.019 -11.181 -0.224 1.00 65.87 119 GLN B C 1
ATOM 2314 O O . GLN B 1 139 ? 44.328 -10.557 -1.040 1.00 64.98 119 GLN B O 1
ATOM 2320 N N . VAL B 1 140 ? 44.530 -12.090 0.615 1.00 63.17 120 VAL B N 1
ATOM 2321 C CA . VAL B 1 140 ? 43.125 -12.430 0.746 1.00 63.46 120 VAL B CA 1
ATOM 2322 C C . VAL B 1 140 ? 42.831 -12.592 2.248 1.00 66.45 120 VAL B C 1
ATOM 2323 O O . VAL B 1 140 ? 43.575 -13.274 2.958 1.00 65.79 120 VAL B O 1
ATOM 2327 N N . GLY B 1 141 ? 41.813 -11.895 2.728 1.00 62.05 121 GLY B N 1
ATOM 2328 C CA . GLY B 1 141 ? 41.430 -11.954 4.125 1.00 61.27 121 GLY B CA 1
ATOM 2329 C C . GLY B 1 141 ? 39.943 -11.868 4.353 1.00 65.66 121 GLY B C 1
ATOM 2330 O O . GLY B 1 141 ? 39.239 -11.236 3.574 1.00 65.98 121 GLY B O 1
ATOM 2331 N N . VAL B 1 142 ? 39.466 -12.467 5.447 1.00 62.46 122 VAL B N 1
ATOM 2332 C CA . VAL B 1 142 ? 38.049 -12.453 5.809 1.00 62.30 122 VAL B CA 1
ATOM 2333 C C . VAL B 1 142 ? 37.823 -11.567 7.036 1.00 65.35 122 VAL B C 1
ATOM 2334 O O . VAL B 1 142 ? 38.538 -11.676 8.032 1.00 64.78 122 VAL B O 1
ATOM 2338 N N . PHE B 1 143 ? 36.845 -10.655 6.918 1.00 61.41 123 PHE B N 1
ATOM 2339 C CA . PHE B 1 143 ? 36.439 -9.689 7.934 1.00 59.89 123 PHE B CA 1
ATOM 2340 C C . PHE B 1 143 ? 35.000 -9.960 8.337 1.00 63.84 123 PHE B C 1
ATOM 2341 O O . PHE B 1 143 ? 34.158 -10.231 7.489 1.00 63.36 123 PHE B O 1
ATOM 2349 N N . THR B 1 144 ? 34.718 -9.878 9.632 1.00 61.74 124 THR B N 1
ATOM 2350 C CA . THR B 1 144 ? 33.373 -10.061 10.168 1.00 62.21 124 THR B CA 1
ATOM 2351 C C . THR B 1 144 ? 33.023 -8.770 10.860 1.00 68.70 124 THR B C 1
ATOM 2352 O O . THR B 1 144 ? 33.924 -8.103 11.384 1.00 69.96 124 THR B O 1
ATOM 2356 N N . ASP B 1 145 ? 31.724 -8.422 10.886 1.00 66.43 125 ASP B N 1
ATOM 2357 C CA . ASP B 1 145 ? 31.198 -7.210 11.535 1.00 67.87 125 ASP B CA 1
ATOM 2358 C C . ASP B 1 145 ? 31.653 -5.929 10.810 1.00 75.58 125 ASP B C 1
ATOM 2359 O O . ASP B 1 145 ? 31.861 -4.886 11.430 1.00 76.24 125 ASP B O 1
ATOM 2364 N N . LEU B 1 146 ? 31.758 -6.020 9.472 1.00 74.72 126 LEU B N 1
ATOM 2365 C CA . LEU B 1 146 ? 32.116 -4.912 8.600 1.00 77.27 126 LEU B CA 1
ATOM 2366 C C . LEU B 1 146 ? 30.922 -3.956 8.485 1.00 85.34 126 LEU B C 1
ATOM 2367 O O . LEU B 1 146 ? 29.812 -4.360 8.123 1.00 85.89 126 LEU B O 1
ATOM 2372 N N . ALA B 1 147 ? 31.174 -2.687 8.789 1.00 83.80 127 ALA B N 1
ATOM 2373 C CA . ALA B 1 147 ? 30.175 -1.642 8.742 1.00 86.01 127 ALA B CA 1
ATOM 2374 C C . ALA B 1 147 ? 30.263 -0.853 7.441 1.00 90.27 127 ALA B C 1
ATOM 2375 O O . ALA B 1 147 ? 31.204 -0.087 7.243 1.00 90.01 127 ALA B O 1
ATOM 2377 N N . PRO B 1 148 ? 29.286 -1.016 6.533 1.00 87.60 128 PRO B N 1
ATOM 2378 C CA . PRO B 1 148 ? 29.285 -0.203 5.309 1.00 89.26 128 PRO B CA 1
ATOM 2379 C C . PRO B 1 148 ? 28.808 1.209 5.668 1.00 98.19 128 PRO B C 1
ATOM 2380 O O . PRO B 1 148 ? 27.922 1.339 6.519 1.00 98.29 128 PRO B O 1
ATOM 2384 N N . LYS B 1 149 ? 29.413 2.265 5.083 1.00 98.34 129 LYS B N 1
ATOM 2385 C CA . LYS B 1 149 ? 28.995 3.649 5.376 1.00 102.21 129 LYS B CA 1
ATOM 2386 C C . LYS B 1 149 ? 27.479 3.784 5.225 1.00 109.53 129 LYS B C 1
ATOM 2387 O O . LYS B 1 149 ? 26.941 3.403 4.186 1.00 109.18 129 LYS B O 1
ATOM 2393 N N . SER B 1 150 ? 26.793 4.250 6.295 1.00 109.60 130 SER B N 1
ATOM 2394 C CA . SER B 1 150 ? 25.333 4.430 6.375 1.00 112.49 130 SER B CA 1
ATOM 2395 C C . SER B 1 150 ? 24.569 3.117 6.060 1.00 114.84 130 SER B C 1
ATOM 2396 O O . SER B 1 150 ? 25.065 2.028 6.368 1.00 110.82 130 SER B O 1
ATOM 2399 N N . GLY B 1 151 ? 23.393 3.243 5.440 1.00 114.04 131 GLY B N 1
ATOM 2400 C CA . GLY B 1 151 ? 22.552 2.118 5.053 1.00 112.93 131 GLY B CA 1
ATOM 2401 C C . GLY B 1 151 ? 22.769 1.665 3.623 1.00 115.68 131 GLY B C 1
ATOM 2402 O O . GLY B 1 151 ? 21.806 1.562 2.854 1.00 116.90 131 GLY B O 1
ATOM 2403 N N . VAL B 1 152 ? 24.037 1.390 3.252 1.00 109.07 132 VAL B N 1
ATOM 2404 C CA . VAL B 1 152 ? 24.351 0.926 1.908 1.00 107.49 132 VAL B CA 1
ATOM 2405 C C . VAL B 1 152 ? 24.322 -0.606 1.881 1.00 108.25 132 VAL B C 1
ATOM 2406 O O . VAL B 1 152 ? 24.627 -1.250 2.889 1.00 106.00 132 VAL B O 1
ATOM 2410 N N . THR B 1 153 ? 23.926 -1.177 0.736 1.00 104.41 133 THR B N 1
ATOM 2411 C CA . THR B 1 153 ? 23.688 -2.603 0.612 1.00 101.92 133 THR B CA 1
ATOM 2412 C C . THR B 1 153 ? 24.620 -3.342 -0.301 1.00 102.22 133 THR B C 1
ATOM 2413 O O . THR B 1 153 ? 24.792 -4.543 -0.082 1.00 99.68 133 THR B O 1
ATOM 2417 N N . LYS B 1 154 ? 25.200 -2.661 -1.332 1.00 98.44 134 LYS B N 1
ATOM 2418 C CA . LYS B 1 154 ? 26.033 -3.280 -2.377 1.00 96.27 134 LYS B CA 1
ATOM 2419 C C . LYS B 1 154 ? 27.149 -4.191 -1.826 1.00 95.61 134 LYS B C 1
ATOM 2420 O O . LYS B 1 154 ? 27.720 -3.894 -0.774 1.00 94.58 134 LYS B O 1
ATOM 2426 N N . PRO B 1 155 ? 27.393 -5.350 -2.483 1.00 89.38 135 PRO B N 1
ATOM 2427 C CA . PRO B 1 155 ? 28.397 -6.287 -1.957 1.00 85.69 135 PRO B CA 1
ATOM 2428 C C . PRO B 1 155 ? 29.846 -5.866 -2.155 1.00 85.96 135 PRO B C 1
ATOM 2429 O O . PRO B 1 155 ? 30.722 -6.385 -1.475 1.00 83.32 135 PRO B O 1
ATOM 2433 N N . ASN B 1 156 ? 30.094 -4.981 -3.122 1.00 82.71 136 ASN B N 1
ATOM 2434 C CA . ASN B 1 156 ? 31.419 -4.508 -3.493 1.00 80.86 136 ASN B CA 1
ATOM 2435 C C . ASN B 1 156 ? 31.676 -3.136 -2.891 1.00 84.28 136 ASN B C 1
ATOM 2436 O O . ASN B 1 156 ? 31.025 -2.145 -3.252 1.00 85.55 136 ASN B O 1
ATOM 2441 N N . LEU B 1 157 ? 32.611 -3.095 -1.941 1.00 78.62 137 LEU B N 1
ATOM 2442 C CA . LEU B 1 157 ? 32.949 -1.874 -1.233 1.00 79.64 137 LEU B CA 1
ATOM 2443 C C . LEU B 1 157 ? 34.395 -1.474 -1.388 1.00 84.19 137 LEU B C 1
ATOM 2444 O O . LEU B 1 157 ? 35.290 -2.274 -1.129 1.00 82.97 137 LEU B O 1
ATOM 2449 N N . LEU B 1 158 ? 34.621 -0.216 -1.780 1.00 81.88 138 LEU B N 1
ATOM 2450 C CA . LEU B 1 158 ? 35.948 0.384 -1.855 1.00 81.43 138 LEU B CA 1
ATOM 2451 C C . LEU B 1 158 ? 36.347 0.666 -0.388 1.00 85.29 138 LEU B C 1
ATOM 2452 O O . LEU B 1 158 ? 35.445 0.827 0.440 1.00 83.65 138 LEU B O 1
ATOM 2457 N N . PRO B 1 159 ? 37.652 0.760 -0.027 1.00 82.74 139 PRO B N 1
ATOM 2458 C CA . PRO B 1 159 ? 37.997 1.080 1.378 1.00 82.15 139 PRO B CA 1
ATOM 2459 C C . PRO B 1 159 ? 37.433 2.430 1.840 1.00 88.70 139 PRO B C 1
ATOM 2460 O O . PRO B 1 159 ? 37.156 2.604 3.027 1.00 87.93 139 PRO B O 1
ATOM 2464 N N . SER B 1 160 ? 37.207 3.366 0.889 1.00 87.81 140 SER B N 1
ATOM 2465 C CA . SER B 1 160 ? 36.617 4.674 1.174 1.00 91.27 140 SER B CA 1
ATOM 2466 C C . SER B 1 160 ? 35.106 4.559 1.437 1.00 96.00 140 SER B C 1
ATOM 2467 O O . SER B 1 160 ? 34.489 5.537 1.856 1.00 97.58 140 SER B O 1
ATOM 2470 N N . GLU B 1 161 ? 34.516 3.375 1.175 1.00 90.94 141 GLU B N 1
ATOM 2471 C CA . GLU B 1 161 ? 33.084 3.126 1.361 1.00 91.14 141 GLU B CA 1
ATOM 2472 C C . GLU B 1 161 ? 32.754 2.422 2.672 1.00 93.35 141 GLU B C 1
ATOM 2473 O O . GLU B 1 161 ? 31.594 2.456 3.092 1.00 94.52 141 GLU B O 1
ATOM 2479 N N . VAL B 1 162 ? 33.768 1.796 3.317 1.00 87.66 142 VAL B N 1
ATOM 2480 C CA . VAL B 1 162 ? 33.637 1.100 4.607 1.00 86.08 142 VAL B CA 1
ATOM 2481 C C . VAL B 1 162 ? 33.794 2.066 5.805 1.00 90.81 142 VAL B C 1
ATOM 2482 O O . VAL B 1 162 ? 34.810 2.758 5.919 1.00 90.76 142 VAL B O 1
ATOM 2486 N N . ALA B 1 163 ? 32.782 2.090 6.694 1.00 88.34 143 ALA B N 1
ATOM 2487 C CA . ALA B 1 163 ? 32.749 2.895 7.921 1.00 90.18 143 ALA B CA 1
ATOM 2488 C C . ALA B 1 163 ? 33.618 2.296 9.050 1.00 92.32 143 ALA B C 1
ATOM 2489 O O . ALA B 1 163 ? 34.245 3.051 9.798 1.00 93.96 143 ALA B O 1
ATOM 2491 N N . ASN B 1 164 ? 33.616 0.953 9.198 1.00 84.49 144 ASN B N 1
ATOM 2492 C CA . ASN B 1 164 ? 34.398 0.209 10.188 1.00 81.36 144 ASN B CA 1
ATOM 2493 C C . ASN B 1 164 ? 34.620 -1.186 9.626 1.00 80.01 144 ASN B C 1
ATOM 2494 O O . ASN B 1 164 ? 33.674 -1.967 9.551 1.00 78.27 144 ASN B O 1
ATOM 2499 N N . VAL B 1 165 ? 35.875 -1.506 9.249 1.00 74.50 145 VAL B N 1
ATOM 2500 C CA . VAL B 1 165 ? 36.274 -2.768 8.596 1.00 71.63 145 VAL B CA 1
ATOM 2501 C C . VAL B 1 165 ? 35.904 -4.045 9.388 1.00 71.67 145 VAL B C 1
ATOM 2502 O O . VAL B 1 165 ? 35.941 -5.137 8.813 1.00 70.36 145 VAL B O 1
ATOM 2506 N N . GLY B 1 166 ? 35.564 -3.898 10.662 1.00 65.42 146 GLY B N 1
ATOM 2507 C CA . GLY B 1 166 ? 35.204 -5.021 11.512 1.00 63.43 146 GLY B CA 1
ATOM 2508 C C . GLY B 1 166 ? 36.407 -5.708 12.126 1.00 65.31 146 GLY B C 1
ATOM 2509 O O . GLY B 1 166 ? 37.295 -5.041 12.673 1.00 65.93 146 GLY B O 1
ATOM 2510 N N . VAL B 1 167 ? 36.441 -7.052 12.052 1.00 58.94 147 VAL B N 1
ATOM 2511 C CA . VAL B 1 167 ? 37.520 -7.850 12.643 1.00 57.30 147 VAL B CA 1
ATOM 2512 C C . VAL B 1 167 ? 38.133 -8.767 11.592 1.00 61.78 147 VAL B C 1
ATOM 2513 O O . VAL B 1 167 ? 37.425 -9.620 11.045 1.00 60.99 147 VAL B O 1
ATOM 2517 N N . LEU B 1 168 ? 39.438 -8.585 11.299 1.00 59.49 148 LEU B N 1
ATOM 2518 C CA . LEU B 1 168 ? 40.142 -9.450 10.357 1.00 59.52 148 LEU B CA 1
ATOM 2519 C C . LEU B 1 168 ? 40.306 -10.796 11.082 1.00 65.35 148 LEU B C 1
ATOM 2520 O O . LEU B 1 168 ? 41.013 -10.876 12.091 1.00 65.81 148 LEU B O 1
ATOM 2525 N N . GLN B 1 169 ? 39.546 -11.805 10.645 1.00 61.50 149 GLN B N 1
ATOM 2526 C CA . GLN B 1 169 ? 39.555 -13.119 11.285 1.00 60.07 149 GLN B CA 1
ATOM 2527 C C . GLN B 1 169 ? 40.725 -13.963 10.822 1.00 65.07 149 GLN B C 1
ATOM 2528 O O . GLN B 1 169 ? 41.423 -14.543 11.648 1.00 64.14 149 GLN B O 1
ATOM 2534 N N . PHE B 1 170 ? 40.929 -14.054 9.501 1.00 62.76 150 PHE B N 1
ATOM 2535 C CA . PHE B 1 170 ? 42.046 -14.796 8.920 1.00 62.68 150 PHE B CA 1
ATOM 2536 C C . PHE B 1 170 ? 42.416 -14.201 7.591 1.00 63.40 150 PHE B C 1
ATOM 2537 O O . PHE B 1 170 ? 41.552 -13.693 6.883 1.00 62.46 150 PHE B O 1
ATOM 2545 N N . PHE B 1 171 ? 43.695 -14.285 7.247 1.00 58.65 151 PHE B N 1
ATOM 2546 C CA . PHE B 1 171 ? 44.204 -13.818 5.964 1.00 58.29 151 PHE B CA 1
ATOM 2547 C C . PHE B 1 171 ? 45.302 -14.718 5.452 1.00 61.17 151 PHE B C 1
ATOM 2548 O O . PHE B 1 171 ? 45.806 -15.560 6.186 1.00 60.50 151 PHE B O 1
ATOM 2556 N N . GLU B 1 172 ? 45.690 -14.513 4.207 1.00 58.48 152 GLU B N 1
ATOM 2557 C CA . GLU B 1 172 ? 46.688 -15.314 3.525 1.00 58.28 152 GLU B CA 1
ATOM 2558 C C . GLU B 1 172 ? 47.589 -14.426 2.702 1.00 62.09 152 GLU B C 1
ATOM 2559 O O . GLU B 1 172 ? 47.135 -13.428 2.142 1.00 62.22 152 GLU B O 1
ATOM 2565 N N . ASN B 1 173 ? 48.849 -14.837 2.569 1.00 57.97 153 ASN B N 1
ATOM 2566 C CA . ASN B 1 173 ? 49.818 -14.188 1.705 1.00 58.23 153 ASN B CA 1
ATOM 2567 C C . ASN B 1 173 ? 50.152 -15.198 0.625 1.00 64.24 153 ASN B C 1
ATOM 2568 O O . ASN B 1 173 ? 50.571 -16.314 0.944 1.00 66.32 153 ASN B O 1
ATOM 2573 N N . LYS B 1 174 ? 49.924 -14.836 -0.642 1.00 59.02 154 LYS B N 1
ATOM 2574 C CA . LYS B 1 174 ? 50.168 -15.743 -1.752 1.00 59.48 154 LYS B CA 1
ATOM 2575 C C . LYS B 1 174 ? 50.820 -15.043 -2.928 1.00 66.24 154 LYS B C 1
ATOM 2576 O O . LYS B 1 174 ? 51.026 -13.823 -2.903 1.00 67.04 154 LYS B O 1
ATOM 2582 N N . GLN B 1 175 ? 51.147 -15.827 -3.963 1.00 62.79 155 GLN B N 1
ATOM 2583 C CA . GLN B 1 175 ? 51.709 -15.308 -5.199 1.00 64.02 155 GLN B CA 1
ATOM 2584 C C . GLN B 1 175 ? 50.613 -14.526 -5.928 1.00 66.73 155 GLN B C 1
ATOM 2585 O O . GLN B 1 175 ? 49.424 -14.857 -5.811 1.00 65.56 155 GLN B O 1
ATOM 2591 N N . PHE B 1 176 ? 51.014 -13.460 -6.635 1.00 62.23 156 PHE B N 1
ATOM 2592 C CA . PHE B 1 176 ? 50.105 -12.540 -7.323 1.00 60.93 156 PHE B CA 1
ATOM 2593 C C . PHE B 1 176 ? 49.100 -13.186 -8.263 1.00 68.06 156 PHE B C 1
ATOM 2594 O O . PHE B 1 176 ? 49.369 -14.214 -8.880 1.00 70.32 156 PHE B O 1
ATOM 2602 N N . GLN B 1 177 ? 47.945 -12.550 -8.374 1.00 65.12 157 GLN B N 1
ATOM 2603 C CA . GLN B 1 177 ? 46.936 -12.882 -9.365 1.00 65.86 157 GLN B CA 1
ATOM 2604 C C . GLN B 1 177 ? 46.522 -11.557 -10.020 1.00 73.52 157 GLN B C 1
ATOM 2605 O O . GLN B 1 177 ? 46.516 -10.534 -9.340 1.00 73.49 157 GLN B O 1
ATOM 2611 N N . ASN B 1 178 ? 46.266 -11.557 -11.339 1.00 72.55 158 ASN B N 1
ATOM 2612 C CA . ASN B 1 178 ? 45.873 -10.354 -12.064 1.00 74.32 158 ASN B CA 1
ATOM 2613 C C . ASN B 1 178 ? 44.384 -10.375 -12.365 1.00 82.12 158 ASN B C 1
ATOM 2614 O O . ASN B 1 178 ? 43.848 -11.398 -12.805 1.00 83.81 158 ASN B O 1
ATOM 2619 N N . ARG B 1 179 ? 43.713 -9.250 -12.103 1.00 78.70 159 ARG B N 1
ATOM 2620 C CA . ARG B 1 179 ? 42.300 -9.080 -12.397 1.00 79.30 159 ARG B CA 1
ATOM 2621 C C . ARG B 1 179 ? 42.104 -7.929 -13.396 1.00 86.95 159 ARG B C 1
ATOM 2622 O O . ARG B 1 179 ? 42.730 -6.874 -13.269 1.00 89.61 159 ARG B O 1
ATOM 2630 N N . THR B 1 180 ? 41.285 -8.161 -14.425 1.00 83.05 160 THR B N 1
ATOM 2631 C CA . THR B 1 180 ? 40.982 -7.192 -15.488 1.00 85.09 160 THR B CA 1
ATOM 2632 C C . THR B 1 180 ? 39.453 -7.024 -15.552 1.00 88.18 160 THR B C 1
ATOM 2633 O O . THR B 1 180 ? 38.762 -7.886 -15.001 1.00 88.64 160 THR B O 1
ATOM 2637 N N . PRO B 1 181 ? 38.875 -5.996 -16.229 1.00 82.45 161 PRO B N 1
ATOM 2638 C CA . PRO B 1 181 ? 37.404 -5.889 -16.264 1.00 82.24 161 PRO B CA 1
ATOM 2639 C C . PRO B 1 181 ? 36.702 -7.103 -16.878 1.00 84.65 161 PRO B C 1
ATOM 2640 O O . PRO B 1 181 ? 35.496 -7.271 -16.700 1.00 83.94 161 PRO B O 1
ATOM 2644 N N . GLN B 1 182 ? 37.469 -7.954 -17.574 1.00 81.36 162 GLN B N 1
ATOM 2645 C CA . GLN B 1 182 ? 37.022 -9.161 -18.269 1.00 81.88 162 GLN B CA 1
ATOM 2646 C C . GLN B 1 182 ? 37.240 -10.440 -17.445 1.00 84.00 162 GLN B C 1
ATOM 2647 O O . GLN B 1 182 ? 36.785 -11.510 -17.845 1.00 83.60 162 GLN B O 1
ATOM 2653 N N . VAL B 1 183 ? 37.945 -10.331 -16.319 1.00 79.95 163 VAL B N 1
ATOM 2654 C CA . VAL B 1 183 ? 38.279 -11.465 -15.454 1.00 78.56 163 VAL B CA 1
ATOM 2655 C C . VAL B 1 183 ? 37.364 -11.556 -14.219 1.00 81.75 163 VAL B C 1
ATOM 2656 O O . VAL B 1 183 ? 37.096 -10.543 -13.565 1.00 81.02 163 VAL B O 1
ATOM 2660 N N . THR B 1 184 ? 36.928 -12.787 -13.890 1.00 78.47 164 THR B N 1
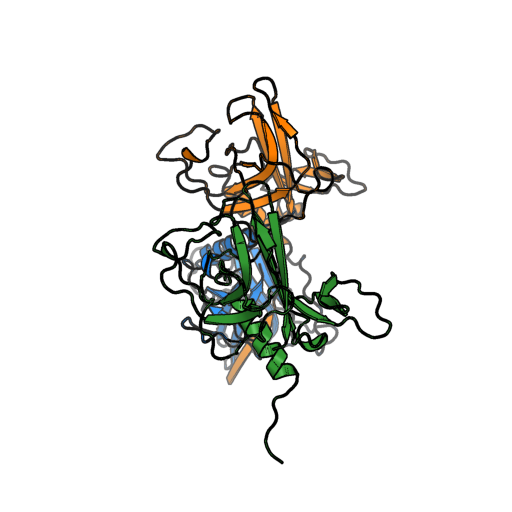ATOM 2661 C CA . THR B 1 184 ? 36.184 -13.119 -12.683 1.00 77.22 164 THR B CA 1
ATOM 2662 C C . THR B 1 184 ? 37.086 -14.034 -11.870 1.00 79.51 164 THR B C 1
ATOM 2663 O O . THR B 1 184 ? 37.399 -15.146 -12.320 1.00 77.46 164 THR B O 1
ATOM 2667 N N . ALA B 1 185 ? 37.524 -13.551 -10.689 1.00 76.29 165 ALA B N 1
ATOM 2668 C CA . ALA B 1 185 ? 38.396 -14.310 -9.792 1.00 74.80 165 ALA B CA 1
ATOM 2669 C C . ALA B 1 185 ? 37.568 -14.921 -8.678 1.00 78.39 165 ALA B C 1
ATOM 2670 O O . ALA B 1 185 ? 36.890 -14.199 -7.931 1.00 76.65 165 ALA B O 1
ATOM 2672 N N . ARG B 1 186 ? 37.605 -16.260 -8.585 1.00 75.46 166 ARG B N 1
ATOM 2673 C CA . ARG B 1 186 ? 36.894 -16.987 -7.542 1.00 74.71 166 ARG B CA 1
ATOM 2674 C C . ARG B 1 186 ? 37.896 -17.394 -6.464 1.00 76.69 166 ARG B C 1
ATOM 2675 O O . ARG B 1 186 ? 38.643 -18.362 -6.636 1.00 76.61 166 ARG B O 1
ATOM 2683 N N . GLU B 1 187 ? 37.941 -16.610 -5.377 1.00 71.26 167 GLU B N 1
ATOM 2684 C CA . GLU B 1 187 ? 38.820 -16.852 -4.241 1.00 68.88 167 GLU B CA 1
ATOM 2685 C C . GLU B 1 187 ? 38.138 -17.681 -3.179 1.00 71.07 167 GLU B C 1
ATOM 2686 O O . GLU B 1 187 ? 37.063 -17.323 -2.700 1.00 69.81 167 GLU B O 1
ATOM 2692 N N . ARG B 1 188 ? 38.767 -18.803 -2.838 1.00 67.54 168 ARG B N 1
ATOM 2693 C CA . ARG B 1 188 ? 38.317 -19.758 -1.839 1.00 66.91 168 ARG B CA 1
ATOM 2694 C C . ARG B 1 188 ? 39.443 -19.995 -0.818 1.00 72.56 168 ARG B C 1
ATOM 2695 O O . ARG B 1 188 ? 40.614 -20.125 -1.201 1.00 72.64 168 ARG B O 1
ATOM 2703 N N . PHE B 1 189 ? 39.100 -20.070 0.472 1.00 71.06 169 PHE B N 1
ATOM 2704 C CA . PHE B 1 189 ? 40.064 -20.493 1.485 1.00 71.49 169 PHE B CA 1
ATOM 2705 C C . PHE B 1 189 ? 39.386 -21.193 2.659 1.00 69.30 169 PHE B C 1
ATOM 2706 O O . PHE B 1 189 ? 38.219 -20.941 2.955 1.00 66.99 169 PHE B O 1
ATOM 2714 N N . VAL B 1 190 ? 40.130 -22.125 3.266 1.00 63.61 170 VAL B N 1
ATOM 2715 C CA . VAL B 1 190 ? 39.726 -22.929 4.405 1.00 61.76 170 VAL B CA 1
ATOM 2716 C C . VAL B 1 190 ? 40.609 -22.558 5.601 1.00 64.19 170 VAL B C 1
ATOM 2717 O O . VAL B 1 190 ? 41.837 -22.643 5.522 1.00 64.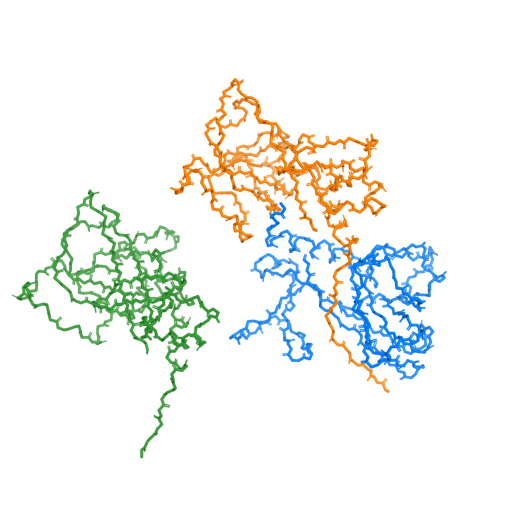91 170 VAL B O 1
ATOM 2721 N N . ALA B 1 191 ? 39.974 -22.137 6.698 1.00 58.75 171 ALA B N 1
ATOM 2722 C CA . ALA B 1 191 ? 40.655 -21.742 7.927 1.00 57.26 171 ALA B CA 1
ATOM 2723 C C . ALA B 1 191 ? 40.277 -22.620 9.077 1.00 58.67 171 ALA B C 1
ATOM 2724 O O . ALA B 1 191 ? 39.093 -22.916 9.258 1.00 57.62 171 ALA B O 1
ATOM 2726 N N . GLU B 1 192 ? 41.290 -23.044 9.855 1.00 53.73 172 GLU B N 1
ATOM 2727 C CA . GLU B 1 192 ? 41.086 -23.861 11.046 1.00 53.83 172 GLU B CA 1
ATOM 2728 C C . GLU B 1 192 ? 40.789 -22.930 12.203 1.00 59.16 172 GLU B C 1
ATOM 2729 O O . GLU B 1 192 ? 41.396 -21.850 12.289 1.00 58.28 172 GLU B O 1
ATOM 2735 N N . LEU B 1 193 ? 39.876 -23.347 13.102 1.00 56.96 173 LEU B N 1
ATOM 2736 C CA . LEU B 1 193 ? 39.522 -22.560 14.290 1.00 61.49 173 LEU B CA 1
ATOM 2737 C C . LEU B 1 193 ? 39.856 -23.270 15.585 1.00 82.32 173 LEU B C 1
ATOM 2738 O O . LEU B 1 193 ? 39.975 -24.513 15.545 1.00 87.96 173 LEU B O 1
ATOM 2744 N N . GLY C 1 20 ? 88.171 -4.441 47.733 1.00 128.14 0 GLY C N 1
ATOM 2745 C CA . GLY C 1 20 ? 87.433 -4.088 46.528 1.00 123.62 0 GLY C CA 1
ATOM 2746 C C . GLY C 1 20 ? 86.159 -3.303 46.782 1.00 125.81 0 GLY C C 1
ATOM 2747 O O . GLY C 1 20 ? 86.054 -2.576 47.780 1.00 128.94 0 GLY C O 1
ATOM 2748 N N . SER C 1 21 ? 85.182 -3.450 45.865 1.00 116.56 1 SER C N 1
ATOM 2749 C CA . SER C 1 21 ? 83.872 -2.787 45.893 1.00 114.37 1 SER C CA 1
ATOM 2750 C C . SER C 1 21 ? 82.810 -3.654 45.163 1.00 113.47 1 SER C C 1
ATOM 2751 O O . SER C 1 21 ? 83.036 -4.852 44.966 1.00 112.48 1 SER C O 1
ATOM 2754 N N . ALA C 1 22 ? 81.655 -3.061 44.790 1.00 106.81 2 ALA C N 1
ATOM 2755 C CA . ALA C 1 22 ? 80.568 -3.749 44.093 1.00 103.16 2 ALA C CA 1
ATOM 2756 C C . ALA C 1 22 ? 80.698 -3.641 42.569 1.00 103.21 2 ALA C C 1
ATOM 2757 O O . ALA C 1 22 ? 80.987 -2.561 42.036 1.00 102.39 2 ALA C O 1
ATOM 2759 N N . ILE C 1 23 ? 80.475 -4.767 41.867 1.00 96.39 3 ILE C N 1
ATOM 2760 C CA . ILE C 1 23 ? 80.554 -4.812 40.410 1.00 92.72 3 ILE C CA 1
ATOM 2761 C C . ILE C 1 23 ? 79.231 -5.247 39.801 1.00 93.16 3 ILE C C 1
ATOM 2762 O O . ILE C 1 23 ? 78.538 -6.097 40.368 1.00 92.79 3 ILE C O 1
ATOM 2767 N N . ALA C 1 24 ? 78.912 -4.696 38.621 1.00 86.69 4 ALA C N 1
ATOM 2768 C CA . ALA C 1 24 ? 77.714 -5.058 37.877 1.00 84.21 4 ALA C CA 1
ATOM 2769 C C . ALA C 1 24 ? 77.924 -6.430 37.232 1.00 85.44 4 ALA C C 1
ATOM 2770 O O . ALA C 1 24 ? 79.054 -6.807 36.913 1.00 85.03 4 ALA C O 1
ATOM 2772 N N . THR C 1 25 ? 76.845 -7.194 37.089 1.00 80.16 5 THR C N 1
ATOM 2773 C CA . THR C 1 25 ? 76.894 -8.527 36.498 1.00 78.59 5 THR C CA 1
ATOM 2774 C C . THR C 1 25 ? 76.859 -8.404 34.988 1.00 80.95 5 THR C C 1
ATOM 2775 O O . THR C 1 25 ? 76.524 -7.341 34.471 1.00 79.51 5 THR C O 1
ATOM 2779 N N . TYR C 1 26 ? 77.150 -9.511 34.279 1.00 77.49 6 TYR C N 1
ATOM 2780 C CA . TYR C 1 26 ? 77.084 -9.570 32.827 1.00 76.04 6 TYR C CA 1
ATOM 2781 C C . TYR C 1 26 ? 75.613 -9.319 32.433 1.00 76.52 6 TYR C C 1
ATOM 2782 O O . TYR C 1 26 ? 75.339 -8.453 31.602 1.00 74.50 6 TYR C O 1
ATOM 2791 N N . ASN C 1 27 ? 74.674 -10.003 33.124 1.00 72.16 7 ASN C N 1
ATOM 2792 C CA . ASN C 1 27 ? 73.233 -9.876 32.903 1.00 71.59 7 ASN C CA 1
ATOM 2793 C C . ASN C 1 27 ? 72.690 -8.448 33.094 1.00 71.67 7 ASN C C 1
ATOM 2794 O O . ASN C 1 27 ? 71.700 -8.101 32.449 1.00 69.56 7 ASN C O 1
ATOM 2799 N N . ALA C 1 28 ? 73.345 -7.619 33.938 1.00 67.07 8 ALA C N 1
ATOM 2800 C CA . ALA C 1 28 ? 72.944 -6.218 34.127 1.00 66.70 8 ALA C CA 1
ATOM 2801 C C . ALA C 1 28 ? 73.083 -5.468 32.790 1.00 70.22 8 ALA C C 1
ATOM 2802 O O . ALA C 1 28 ? 72.203 -4.683 32.434 1.00 70.82 8 ALA C O 1
ATOM 2804 N N . HIS C 1 29 ? 74.161 -5.760 32.030 1.00 65.72 9 HIS C N 1
ATOM 2805 C CA . HIS C 1 29 ? 74.426 -5.156 30.721 1.00 64.97 9 HIS C CA 1
ATOM 2806 C C . HIS C 1 29 ? 73.397 -5.609 29.680 1.00 67.54 9 HIS C C 1
ATOM 2807 O O . HIS C 1 29 ? 72.912 -4.790 28.890 1.00 66.07 9 HIS C O 1
ATOM 2814 N N . VAL C 1 30 ? 73.034 -6.905 29.718 1.00 64.74 10 VAL C N 1
ATOM 2815 C CA . VAL C 1 30 ? 72.033 -7.520 28.835 1.00 65.71 10 VAL C CA 1
ATOM 2816 C C . VAL C 1 30 ? 70.662 -6.860 29.108 1.00 73.22 10 VAL C C 1
ATOM 2817 O O . VAL C 1 30 ? 69.957 -6.497 28.169 1.00 75.19 10 VAL C O 1
ATOM 2821 N N . TYR C 1 31 ? 70.328 -6.669 30.393 1.00 69.77 11 TYR C N 1
ATOM 2822 C CA . TYR C 1 31 ? 69.103 -6.030 30.889 1.00 70.80 11 TYR C CA 1
ATOM 2823 C C . TYR C 1 31 ? 68.979 -4.603 30.327 1.00 74.01 11 TYR C C 1
ATOM 2824 O O . TYR C 1 31 ? 67.904 -4.201 29.866 1.00 73.85 11 TYR C O 1
ATOM 2833 N N . ALA C 1 32 ? 70.095 -3.855 30.348 1.00 70.82 12 ALA C N 1
ATOM 2834 C CA . ALA C 1 32 ? 70.167 -2.495 29.817 1.00 71.64 12 ALA C CA 1
ATOM 2835 C C . ALA C 1 32 ? 69.923 -2.504 28.298 1.00 78.35 12 ALA C C 1
ATOM 2836 O O . ALA C 1 32 ? 69.174 -1.662 27.793 1.00 80.04 12 ALA C O 1
ATOM 2838 N N . ALA C 1 33 ? 70.524 -3.488 27.582 1.00 74.02 13 ALA C N 1
ATOM 2839 C CA . ALA C 1 33 ? 70.370 -3.649 26.139 1.00 73.59 13 ALA C CA 1
ATOM 2840 C C . ALA C 1 33 ? 68.927 -4.008 25.799 1.00 80.25 13 ALA C C 1
ATOM 2841 O O . ALA C 1 33 ? 68.374 -3.476 24.828 1.00 82.37 13 ALA C O 1
ATOM 2843 N N . LEU C 1 34 ? 68.304 -4.873 26.624 1.00 76.14 14 LEU C N 1
ATOM 2844 C CA . LEU C 1 34 ? 66.918 -5.277 26.452 1.00 77.49 14 LEU C CA 1
ATOM 2845 C C . LEU C 1 34 ? 66.012 -4.096 26.669 1.00 82.81 14 LEU C C 1
ATOM 2846 O O . LEU C 1 34 ? 64.991 -3.989 25.998 1.00 85.50 14 LEU C O 1
ATOM 2851 N N . ASN C 1 35 ? 66.390 -3.199 27.585 1.00 78.26 15 ASN C N 1
ATOM 2852 C CA . ASN C 1 35 ? 65.609 -2.006 27.866 1.00 79.60 15 ASN C CA 1
ATOM 2853 C C . ASN C 1 35 ? 65.587 -1.080 26.657 1.00 81.86 15 ASN C C 1
ATOM 2854 O O . ASN C 1 35 ? 64.533 -0.538 26.340 1.00 82.97 15 ASN C O 1
ATOM 2859 N N . LEU C 1 36 ? 66.728 -0.937 25.957 1.00 76.00 16 LEU C N 1
ATOM 2860 C CA . LEU C 1 36 ? 66.794 -0.095 24.759 1.00 75.42 16 LEU C CA 1
ATOM 2861 C C . LEU C 1 36 ? 65.960 -0.659 23.613 1.00 79.57 16 LEU C C 1
ATOM 2862 O O . LEU C 1 36 ? 65.215 0.090 22.974 1.00 80.33 16 LEU C O 1
ATOM 2867 N N . LYS C 1 37 ? 66.026 -1.991 23.409 1.00 75.45 17 LYS C N 1
ATOM 2868 C CA . LYS C 1 37 ? 65.260 -2.704 22.391 1.00 76.10 17 LYS C CA 1
ATOM 2869 C C . LYS C 1 37 ? 63.759 -2.534 22.619 1.00 82.81 17 LYS C C 1
ATOM 2870 O O . LYS C 1 37 ? 63.011 -2.424 21.651 1.00 83.94 17 LYS C O 1
ATOM 2876 N N . SER C 1 38 ? 63.325 -2.433 23.888 1.00 80.52 18 SER C N 1
ATOM 2877 C CA . SER C 1 38 ? 61.914 -2.226 24.218 1.00 83.41 18 SER C CA 1
ATOM 2878 C C . SER C 1 38 ? 61.404 -0.847 23.758 1.00 88.74 18 SER C C 1
ATOM 2879 O O . SER C 1 38 ? 60.190 -0.648 23.650 1.00 91.59 18 SER C O 1
ATOM 2882 N N . LYS C 1 39 ? 62.331 0.088 23.469 1.00 83.13 19 LYS C N 1
ATOM 2883 C CA . LYS C 1 39 ? 62.003 1.447 23.031 1.00 84.60 19 LYS C CA 1
ATOM 2884 C C . LYS C 1 39 ? 61.990 1.576 21.493 1.00 89.35 19 LYS C C 1
ATOM 2885 O O . LYS C 1 39 ? 61.963 2.694 20.974 1.00 90.13 19 LYS C O 1
ATOM 2891 N N . VAL C 1 40 ? 61.972 0.425 20.775 1.00 85.24 20 VAL C N 1
ATOM 2892 C CA . VAL C 1 40 ? 62.001 0.298 19.310 1.00 85.30 20 VAL C CA 1
ATOM 2893 C C . VAL C 1 40 ? 61.010 1.249 18.580 1.00 92.07 20 VAL C C 1
ATOM 2894 O O . VAL C 1 40 ? 61.412 1.894 17.607 1.00 91.25 20 VAL C O 1
ATOM 2898 N N . ASP C 1 41 ? 59.756 1.364 19.072 1.00 91.75 21 ASP C N 1
ATOM 2899 C CA . ASP C 1 41 ? 58.717 2.211 18.472 1.00 95.65 21 ASP C CA 1
ATOM 2900 C C . ASP C 1 41 ? 59.083 3.696 18.435 1.00 99.01 21 ASP C C 1
ATOM 2901 O O . ASP C 1 41 ? 58.525 4.445 17.635 1.00 101.37 21 ASP C O 1
ATOM 2906 N N . THR C 1 42 ? 60.022 4.114 19.289 1.00 92.83 22 THR C N 1
ATOM 2907 C CA . THR C 1 42 ? 60.436 5.507 19.405 1.00 92.74 22 THR C CA 1
ATOM 2908 C C . THR C 1 42 ? 61.962 5.697 19.237 1.00 93.47 22 THR C C 1
ATOM 2909 O O . THR C 1 42 ? 62.514 6.699 19.698 1.00 91.95 22 THR C O 1
ATOM 2913 N N . THR C 1 43 ? 62.627 4.751 18.548 1.00 89.14 23 THR C N 1
ATOM 2914 C CA . THR C 1 43 ? 64.076 4.788 18.313 1.00 86.53 23 THR C CA 1
ATOM 2915 C C . THR C 1 43 ? 64.411 5.321 16.924 1.00 92.52 23 THR C C 1
ATOM 2916 O O . THR C 1 43 ? 63.893 4.823 15.915 1.00 93.90 23 THR C O 1
ATOM 2920 N N . PHE C 1 44 ? 65.299 6.310 16.871 1.00 88.80 24 PHE C N 1
ATOM 2921 C CA . PHE C 1 44 ? 65.673 6.948 15.617 1.00 89.99 24 PHE C CA 1
ATOM 2922 C C . PHE C 1 44 ? 67.177 7.052 15.441 1.00 93.14 24 PHE C C 1
ATOM 2923 O O . PHE C 1 44 ? 67.914 7.197 16.419 1.00 90.31 24 PHE C O 1
ATOM 2939 N N . ALA C 1 46 ? 70.132 9.294 13.653 1.00 90.81 26 ALA C N 1
ATOM 2940 C CA . ALA C 1 46 ? 70.367 10.613 13.115 1.00 92.69 26 ALA C CA 1
ATOM 2941 C C . ALA C 1 46 ? 71.706 10.676 12.427 1.00 95.62 26 ALA C C 1
ATOM 2942 O O . ALA C 1 46 ? 72.627 9.935 12.775 1.00 93.18 26 ALA C O 1
ATOM 2944 N N . ILE C 1 47 ? 71.808 11.570 11.455 1.00 94.16 27 ILE C N 1
ATOM 2945 C CA . ILE C 1 47 ? 73.021 11.879 10.712 1.00 95.13 27 ILE C CA 1
ATOM 2946 C C . ILE C 1 47 ? 73.304 13.375 10.863 1.00 102.21 27 ILE C C 1
ATOM 2947 O O . ILE C 1 47 ? 72.364 14.183 10.906 1.00 104.13 27 ILE C O 1
ATOM 2952 N N . GLY C 1 48 ? 74.584 13.724 10.974 1.00 98.72 28 GLY C N 1
ATOM 2953 C CA . GLY C 1 48 ? 75.002 15.109 11.143 1.00 100.75 28 GLY C CA 1
ATOM 2954 C C . GLY C 1 48 ? 76.443 15.380 10.774 1.00 104.42 28 GLY C C 1
ATOM 2955 O O . GLY C 1 48 ? 77.110 14.529 10.183 1.00 101.93 28 GLY C O 1
ATOM 2956 N N . LYS C 1 49 ? 76.926 16.576 11.160 1.00 104.36 29 LYS C N 1
ATOM 2957 C CA . LYS C 1 49 ? 78.274 17.109 10.933 1.00 106.79 29 LYS C CA 1
ATOM 2958 C C . LYS C 1 49 ? 78.510 17.320 9.440 1.00 115.24 29 LYS C C 1
ATOM 2959 O O . LYS C 1 49 ? 79.221 16.549 8.788 1.00 114.28 29 LYS C O 1
ATOM 2965 N N . THR C 1 50 ? 77.852 18.369 8.903 1.00 116.63 30 THR C N 1
ATOM 2966 C CA . THR C 1 50 ? 77.906 18.793 7.500 1.00 120.26 30 THR C CA 1
ATOM 2967 C C . THR C 1 50 ? 79.270 19.398 7.181 1.00 129.64 30 THR C C 1
ATOM 2968 O O . THR C 1 50 ? 79.751 19.264 6.059 1.00 131.41 30 THR C O 1
ATOM 2972 N N . THR C 1 51 ? 79.874 20.091 8.160 1.00 128.96 31 THR C N 1
ATOM 2973 C CA . THR C 1 51 ? 81.184 20.733 8.026 1.00 132.37 31 THR C CA 1
ATOM 2974 C C . THR C 1 51 ? 82.295 19.701 8.250 1.00 134.46 31 THR C C 1
ATOM 2975 O O . THR C 1 51 ? 82.143 18.780 9.059 1.00 129.92 31 THR C O 1
ATOM 2979 N N . ALA C 1 52 ? 83.415 19.879 7.538 1.00 134.12 32 ALA C N 1
ATOM 2980 C CA . ALA C 1 52 ? 84.596 19.028 7.594 1.00 133.06 32 ALA C CA 1
ATOM 2981 C C . ALA C 1 52 ? 85.252 19.004 8.968 1.00 136.77 32 ALA C C 1
ATOM 2982 O O . ALA C 1 52 ? 85.202 19.996 9.701 1.00 137.94 32 ALA C O 1
ATOM 2984 N N . TRP C 1 53 ? 85.905 17.873 9.299 1.00 131.18 33 TRP C N 1
ATOM 2985 C CA . TRP C 1 53 ? 86.693 17.736 10.522 1.00 130.35 33 TRP C CA 1
ATOM 2986 C C . TRP C 1 53 ? 87.997 18.501 10.246 1.00 138.91 33 TRP C C 1
ATOM 2987 O O . TRP C 1 53 ? 88.311 18.757 9.077 1.00 140.99 33 TRP C O 1
ATOM 2998 N N . THR C 1 54 ? 88.772 18.833 11.301 1.00 136.44 34 THR C N 1
ATOM 2999 C CA . THR C 1 54 ? 90.075 19.504 11.178 1.00 140.66 34 THR C CA 1
ATOM 3000 C C . THR C 1 54 ? 90.993 18.672 10.267 1.00 145.14 34 THR C C 1
ATOM 3001 O O . THR C 1 54 ? 91.668 19.223 9.391 1.00 149.10 34 THR C O 1
ATOM 3005 N N . ASP C 1 55 ? 90.957 17.338 10.448 1.00 137.34 35 ASP C N 1
ATOM 3006 C CA . ASP C 1 55 ? 91.661 16.357 9.631 1.00 137.51 35 ASP C CA 1
ATOM 3007 C C . ASP C 1 55 ? 90.610 15.368 9.138 1.00 135.63 35 ASP C C 1
ATOM 3008 O O . ASP C 1 55 ? 90.137 14.537 9.912 1.00 130.69 35 ASP C O 1
ATOM 3013 N N . GLU C 1 56 ? 90.222 15.488 7.853 1.00 132.73 36 GLU C N 1
ATOM 3014 C CA . GLU C 1 56 ? 89.203 14.644 7.215 1.00 129.06 36 GLU C CA 1
ATOM 3015 C C . GLU C 1 56 ? 89.557 13.154 7.199 1.00 130.01 36 GLU C C 1
ATOM 3016 O O . GLU C 1 56 ? 88.655 12.314 7.181 1.00 124.77 36 GLU C O 1
ATOM 3022 N N . THR C 1 57 ? 90.863 12.837 7.230 1.00 130.08 37 THR C N 1
ATOM 3023 C CA . THR C 1 57 ? 91.375 11.466 7.236 1.00 129.06 37 THR C CA 1
ATOM 3024 C C . THR C 1 57 ? 91.378 10.872 8.648 1.00 130.61 37 THR C C 1
ATOM 3025 O O . THR C 1 57 ? 91.312 9.648 8.790 1.00 127.93 37 THR C O 1
ATOM 3029 N N . ASN C 1 58 ? 91.457 11.729 9.686 1.00 127.79 38 ASN C N 1
ATOM 3030 C CA . ASN C 1 58 ? 91.452 11.286 11.080 1.00 124.91 38 ASN C CA 1
ATOM 3031 C C . ASN C 1 58 ? 90.391 12.024 11.918 1.00 127.52 38 ASN C C 1
ATOM 3032 O O . ASN C 1 58 ? 90.660 13.109 12.451 1.00 129.10 38 ASN C O 1
ATOM 3037 N N . PRO C 1 59 ? 89.164 11.455 12.024 1.00 120.89 39 PRO C N 1
ATOM 3038 C CA . PRO C 1 59 ? 88.112 12.117 12.819 1.00 119.04 39 PRO C CA 1
ATOM 3039 C C . PRO C 1 59 ? 88.390 12.086 14.330 1.00 121.17 39 PRO C C 1
ATOM 3040 O O . PRO C 1 59 ? 88.956 11.103 14.820 1.00 119.37 39 PRO C O 1
ATOM 3044 N N . PRO C 1 60 ? 88.001 13.142 15.090 1.00 118.01 40 PRO C N 1
ATOM 3045 C CA . PRO C 1 60 ? 88.242 13.127 16.541 1.00 116.91 40 PRO C CA 1
ATOM 3046 C C . PRO C 1 60 ? 87.402 12.085 17.267 1.00 116.18 40 PRO C C 1
ATOM 3047 O O . PRO C 1 60 ? 86.337 11.693 16.783 1.00 112.68 40 PRO C O 1
ATOM 3051 N N . GLU C 1 61 ? 87.892 11.642 18.431 1.00 113.17 41 GLU C N 1
ATOM 3052 C CA . GLU C 1 61 ? 87.202 10.665 19.268 1.00 109.80 41 GLU C CA 1
ATOM 3053 C C . GLU C 1 61 ? 85.869 11.224 19.781 1.00 111.51 41 GLU C C 1
ATOM 3054 O O . GLU C 1 61 ? 85.807 12.393 20.175 1.00 112.47 41 GLU C O 1
ATOM 3060 N N . PRO C 1 62 ? 84.784 10.419 19.737 1.00 105.50 42 PRO C N 1
ATOM 3061 C CA . PRO C 1 62 ? 83.479 10.925 20.200 1.00 104.62 42 PRO C CA 1
ATOM 3062 C C . PRO C 1 62 ? 83.447 11.178 21.703 1.00 107.90 42 PRO C C 1
ATOM 3063 O O . PRO C 1 62 ? 83.822 10.305 22.487 1.00 105.99 42 PRO C O 1
ATOM 3067 N N . ASP C 1 63 ? 83.044 12.393 22.102 1.00 105.49 43 ASP C N 1
ATOM 3068 C CA . ASP C 1 63 ? 82.967 12.743 23.516 1.00 105.70 43 ASP C CA 1
ATOM 3069 C C . ASP C 1 63 ? 81.640 12.245 24.112 1.00 104.94 43 ASP C C 1
ATOM 3070 O O . ASP C 1 63 ? 80.581 12.547 23.562 1.00 104.13 43 ASP C O 1
ATOM 3075 N N . PRO C 1 64 ? 81.676 11.448 25.204 1.00 98.32 44 PRO C N 1
ATOM 3076 C CA . PRO C 1 64 ? 80.423 10.922 25.773 1.00 95.48 44 PRO C CA 1
ATOM 3077 C C . PRO C 1 64 ? 79.505 11.954 26.430 1.00 97.47 44 PRO C C 1
ATOM 3078 O O . PRO C 1 64 ? 78.343 11.645 26.692 1.00 95.49 44 PRO C O 1
ATOM 3082 N N . ASN C 1 65 ? 79.995 13.182 26.655 1.00 95.51 45 ASN C N 1
ATOM 3083 C CA . ASN C 1 65 ? 79.177 14.244 27.243 1.00 97.47 45 ASN C CA 1
ATOM 3084 C C . ASN C 1 65 ? 78.184 14.853 26.239 1.00 102.38 45 ASN C C 1
ATOM 3085 O O . ASN C 1 65 ? 77.382 15.705 26.622 1.00 104.59 45 ASN C O 1
ATOM 3090 N N . ALA C 1 66 ? 78.237 14.422 24.964 1.00 97.17 46 ALA C N 1
ATOM 3091 C CA . ALA C 1 66 ? 77.344 14.906 23.913 1.00 97.95 46 ALA C CA 1
ATOM 3092 C C . ALA C 1 66 ? 75.905 14.486 24.163 1.00 101.50 46 ALA C C 1
ATOM 3093 O O . ALA C 1 66 ? 75.649 13.339 24.530 1.00 99.14 46 ALA C O 1
ATOM 3095 N N . THR C 1 67 ? 74.973 15.436 24.003 1.00 100.17 47 THR C N 1
ATOM 3096 C CA . THR C 1 67 ? 73.539 15.226 24.222 1.00 99.51 47 THR C CA 1
ATOM 3097 C C . THR C 1 67 ? 72.785 15.180 22.890 1.00 102.20 47 THR C C 1
ATOM 3098 O O . THR C 1 67 ? 71.594 14.856 22.855 1.00 101.92 47 THR C O 1
ATOM 3102 N N . GLY C 1 68 ? 73.507 15.475 21.811 1.00 97.27 48 GLY C N 1
ATOM 3103 C CA . GLY C 1 68 ? 73.019 15.488 20.439 1.00 96.44 48 GLY C CA 1
ATOM 3104 C C . GLY C 1 68 ? 74.156 15.603 19.442 1.00 98.76 48 GLY C C 1
ATOM 3105 O O . GLY C 1 68 ? 75.312 15.789 19.835 1.00 96.74 48 GLY C O 1
ATOM 3106 N N . LEU C 1 69 ? 73.847 15.480 18.138 1.00 96.50 49 LEU C N 1
ATOM 3107 C CA . LEU C 1 69 ? 74.859 15.605 17.083 1.00 96.84 49 LEU C CA 1
ATOM 3108 C C . LEU C 1 69 ? 75.079 17.090 16.780 1.00 105.05 49 LEU C C 1
ATOM 3109 O O . LEU C 1 69 ? 74.156 17.880 16.971 1.00 106.59 49 LEU C O 1
ATOM 3114 N N . THR C 1 70 ? 76.297 17.487 16.363 1.00 103.62 50 THR C N 1
ATOM 3115 C CA . THR C 1 70 ? 76.684 18.892 16.113 1.00 107.74 50 THR C CA 1
ATOM 3116 C C . THR C 1 70 ? 75.725 19.642 15.133 1.00 114.72 50 THR C C 1
ATOM 3117 O O . THR C 1 70 ? 74.889 20.423 15.598 1.00 116.83 50 THR C O 1
ATOM 3121 N N . GLU C 1 71 ? 75.869 19.424 13.804 1.00 110.63 51 GLU C N 1
ATOM 3122 C CA . GLU C 1 71 ? 75.043 19.989 12.728 1.00 112.85 51 GLU C CA 1
ATOM 3123 C C . GLU C 1 71 ? 74.081 18.885 12.256 1.00 114.92 51 GLU C C 1
ATOM 3124 O O . GLU C 1 71 ? 74.238 18.362 11.144 1.00 114.25 51 GLU C O 1
ATOM 3130 N N . VAL C 1 72 ? 73.100 18.516 13.115 1.00 110.11 52 VAL C N 1
ATOM 3131 C CA . VAL C 1 72 ? 72.117 17.458 12.828 1.00 108.19 52 VAL C CA 1
ATOM 3132 C C . VAL C 1 72 ? 71.337 17.765 11.534 1.00 114.52 52 VAL C C 1
ATOM 3133 O O . VAL C 1 72 ? 70.849 18.882 11.336 1.00 118.24 52 VAL C O 1
ATOM 3137 N N . ILE C 1 73 ? 71.312 16.781 10.628 1.00 108.92 53 ILE C N 1
ATOM 3138 C CA . ILE C 1 73 ? 70.655 16.874 9.321 1.00 110.69 53 ILE C CA 1
ATOM 3139 C C . ILE C 1 73 ? 69.203 16.415 9.433 1.00 114.66 53 ILE C C 1
ATOM 3140 O O . ILE C 1 73 ? 68.302 17.090 8.930 1.00 118.54 53 ILE C O 1
ATOM 3145 N N . GLY C 1 74 ? 69.005 15.261 10.063 1.00 107.02 54 GLY C N 1
ATOM 3146 C CA . GLY C 1 74 ? 67.693 14.657 10.224 1.00 106.85 54 GLY C CA 1
ATOM 3147 C C . GLY C 1 74 ? 67.692 13.346 10.974 1.00 107.01 54 GLY C C 1
ATOM 3148 O O . GLY C 1 74 ? 68.746 12.746 11.225 1.00 104.32 54 GLY C O 1
ATOM 3149 N N . TYR C 1 75 ? 66.477 12.895 11.308 1.00 103.26 55 TYR C N 1
ATOM 3150 C CA . TYR C 1 75 ? 66.195 11.692 12.079 1.00 100.16 55 TYR C CA 1
ATOM 3151 C C . TYR C 1 75 ? 65.430 10.685 11.234 1.00 101.90 55 TYR C C 1
ATOM 3152 O O . TYR C 1 75 ? 64.471 11.055 10.570 1.00 104.63 55 TYR C O 1
ATOM 3161 N N . LYS C 1 76 ? 65.869 9.424 11.232 1.00 94.48 56 LYS C N 1
ATOM 3162 C CA . LYS C 1 76 ? 65.213 8.353 10.489 1.00 94.53 56 LYS C CA 1
ATOM 3163 C C . LYS C 1 76 ? 64.983 7.160 11.396 1.00 95.76 56 LYS C C 1
ATOM 3164 O O . LYS C 1 76 ? 65.937 6.688 12.015 1.00 92.51 56 LYS C O 1
ATOM 3170 N N . LYS C 1 77 ? 63.728 6.662 11.468 1.00 93.64 57 LYS C N 1
ATOM 3171 C CA . LYS C 1 77 ? 63.378 5.486 12.268 1.00 91.56 57 LYS C CA 1
ATOM 3172 C C . LYS C 1 77 ? 64.194 4.292 11.770 1.00 93.46 57 LYS C C 1
ATOM 3173 O O . LYS C 1 77 ? 64.406 4.154 10.557 1.00 94.62 57 LYS C O 1
ATOM 3179 N N . LEU C 1 78 ? 64.683 3.463 12.703 1.00 86.43 58 LEU C N 1
ATOM 3180 C CA . LEU C 1 78 ? 65.504 2.295 12.396 1.00 83.94 58 LEU C CA 1
ATOM 3181 C C . LEU C 1 78 ? 64.805 1.265 11.536 1.00 89.88 58 LEU C C 1
ATOM 3182 O O . LEU C 1 78 ? 63.625 0.978 11.744 1.00 90.73 58 LEU C O 1
ATOM 3187 N N . LYS C 1 79 ? 65.562 0.685 10.593 1.00 87.41 59 LYS C N 1
ATOM 3188 C CA . LYS C 1 79 ? 65.121 -0.396 9.714 1.00 89.52 59 LYS C CA 1
ATOM 3189 C C . LYS C 1 79 ? 65.235 -1.683 10.541 1.00 92.87 59 LYS C C 1
ATOM 3190 O O . LYS C 1 79 ? 64.324 -2.516 10.529 1.00 94.37 59 LYS C O 1
ATOM 3196 N N . THR C 1 80 ? 66.345 -1.818 11.286 1.00 86.85 60 THR C N 1
ATOM 3197 C CA . THR C 1 80 ? 66.587 -2.970 12.144 1.00 85.49 60 THR C CA 1
ATOM 3198 C C . THR C 1 80 ? 67.266 -2.558 13.444 1.00 87.31 60 THR C C 1
ATOM 3199 O O . THR C 1 80 ? 68.126 -1.673 13.460 1.00 86.31 60 THR C O 1
ATOM 3211 N N . SER C 1 82 ? 68.449 -4.871 16.878 1.00 76.41 62 SER C N 1
ATOM 3212 C CA . SER C 1 82 ? 68.483 -6.189 17.482 1.00 75.91 62 SER C CA 1
ATOM 3213 C C . SER C 1 82 ? 69.601 -6.340 18.479 1.00 78.60 62 SER C C 1
ATOM 3214 O O . SER C 1 82 ? 70.634 -5.685 18.359 1.00 77.70 62 SER C O 1
ATOM 3217 N N . LEU C 1 83 ? 69.418 -7.246 19.441 1.00 75.57 63 LEU C N 1
ATOM 3218 C CA . LEU C 1 83 ? 70.473 -7.584 20.383 1.00 74.12 63 LEU C CA 1
ATOM 3219 C C . LEU C 1 83 ? 71.437 -8.493 19.619 1.00 75.68 63 LEU C C 1
ATOM 3220 O O . LEU C 1 83 ? 71.032 -9.144 18.651 1.00 76.24 63 LEU C O 1
ATOM 3225 N N . CYS C 1 84 ? 72.714 -8.460 19.983 1.00 70.22 64 CYS C N 1
ATOM 3226 C CA . CYS C 1 84 ? 73.740 -9.232 19.300 1.00 70.03 64 CYS C CA 1
ATOM 3227 C C . CYS C 1 84 ? 74.951 -9.472 20.179 1.00 71.87 64 CYS C C 1
ATOM 3228 O O . CYS C 1 84 ? 75.078 -8.876 21.251 1.00 69.87 64 CYS C O 1
ATOM 3231 N N . ARG C 1 85 ? 75.880 -10.291 19.666 1.00 68.27 65 ARG C N 1
ATOM 3232 C CA . ARG C 1 85 ? 77.129 -10.654 20.317 1.00 67.70 65 ARG C CA 1
ATOM 3233 C C . ARG C 1 85 ? 78.179 -11.065 19.271 1.00 72.68 65 ARG C C 1
ATOM 3234 O O . ARG C 1 85 ? 77.795 -11.550 18.207 1.00 72.81 65 ARG C O 1
ATOM 3242 N N . PRO C 1 86 ? 79.503 -10.935 19.540 1.00 70.24 66 PRO C N 1
ATOM 3243 C CA . PRO C 1 86 ? 80.490 -11.418 18.555 1.00 71.50 66 PRO C CA 1
ATOM 3244 C C . PRO C 1 86 ? 80.364 -12.922 18.321 1.00 76.25 66 PRO C C 1
ATOM 3245 O O . PRO C 1 86 ? 79.942 -13.649 19.214 1.00 76.42 66 PRO C O 1
ATOM 3249 N N . GLN C 1 87 ? 80.721 -13.380 17.127 1.00 74.13 67 GLN C N 1
ATOM 3250 C CA . GLN C 1 87 ? 80.700 -14.798 16.796 1.00 75.39 67 GLN C CA 1
ATOM 3251 C C . GLN C 1 87 ? 81.800 -15.520 17.592 1.00 78.92 67 GLN C C 1
ATOM 3252 O O . GLN C 1 87 ? 82.934 -15.044 17.675 1.00 78.82 67 GLN C O 1
ATOM 3258 N N . ARG C 1 88 ? 81.391 -16.609 18.253 1.00 74.76 68 ARG C N 1
ATOM 3259 C CA . ARG C 1 88 ? 82.205 -17.465 19.107 1.00 75.35 68 ARG C CA 1
ATOM 3260 C C . ARG C 1 88 ? 83.264 -18.268 18.321 1.00 81.62 68 ARG C C 1
ATOM 3261 O O . ARG C 1 88 ? 83.076 -18.574 17.136 1.00 82.95 68 ARG C O 1
ATOM 3269 N N . THR C 1 89 ? 84.392 -18.567 18.989 1.00 78.48 69 THR C N 1
ATOM 3270 C CA . THR C 1 89 ? 85.544 -19.290 18.459 1.00 80.78 69 THR C CA 1
ATOM 3271 C C . THR C 1 89 ? 85.145 -20.717 18.089 1.00 86.79 69 THR C C 1
ATOM 3272 O O . THR C 1 89 ? 84.967 -21.591 18.943 1.00 88.77 69 THR C O 1
ATOM 3276 N N . GLY C 1 90 ? 84.963 -20.913 16.802 1.00 82.77 70 GLY C N 1
ATOM 3277 C CA . GLY C 1 90 ? 84.550 -22.194 16.245 1.00 83.95 70 GLY C CA 1
ATOM 3278 C C . GLY C 1 90 ? 83.094 -22.286 15.834 1.00 84.59 70 GLY C C 1
ATOM 3279 O O . GLY C 1 90 ? 82.677 -23.314 15.295 1.00 88.04 70 GLY C O 1
ATOM 3280 N N . GLU C 1 91 ? 82.321 -21.208 16.053 1.00 75.16 71 GLU C N 1
ATOM 3281 C CA . GLU C 1 91 ? 80.899 -21.148 15.736 1.00 73.11 71 GLU C CA 1
ATOM 3282 C C . GLU C 1 91 ? 80.591 -20.969 14.247 1.00 81.27 71 GLU C C 1
ATOM 3283 O O . GLU C 1 91 ? 81.213 -20.148 13.561 1.00 80.51 71 GLU C O 1
ATOM 3289 N N . THR C 1 92 ? 79.602 -21.743 13.765 1.00 80.92 72 THR C N 1
ATOM 3290 C CA . THR C 1 92 ? 79.016 -21.670 12.423 1.00 81.92 72 THR C CA 1
ATOM 3291 C C . THR C 1 92 ? 77.580 -21.228 12.751 1.00 84.92 72 THR C C 1
ATOM 3292 O O . THR C 1 92 ? 76.750 -22.062 13.121 1.00 85.86 72 THR C O 1
ATOM 3296 N N . PRO C 1 93 ? 77.340 -19.897 12.818 1.00 78.61 73 PRO C N 1
ATOM 3297 C CA . PRO C 1 93 ? 76.027 -19.404 13.246 1.00 77.34 73 PRO C CA 1
ATOM 3298 C C . PRO C 1 93 ? 74.839 -19.761 12.367 1.00 86.35 73 PRO C C 1
ATOM 3299 O O . PRO C 1 93 ? 74.868 -19.590 11.146 1.00 89.24 73 PRO C O 1
ATOM 3303 N N . THR C 1 94 ? 73.777 -20.245 13.011 1.00 84.46 74 THR C N 1
ATOM 3304 C CA . THR C 1 94 ? 72.486 -20.562 12.396 1.00 86.88 74 THR C CA 1
ATOM 3305 C C . THR C 1 94 ? 71.738 -19.238 12.237 1.00 89.93 74 THR C C 1
ATOM 3306 O O . THR C 1 94 ? 71.175 -18.981 11.170 1.00 91.39 74 THR C O 1
ATOM 3310 N N . LEU C 1 95 ? 71.773 -18.387 13.304 1.00 82.70 75 LEU C N 1
ATOM 3311 C CA . LEU C 1 95 ? 71.148 -17.067 13.369 1.00 80.77 75 LEU C CA 1
ATOM 3312 C C . LEU C 1 95 ? 71.766 -16.047 12.385 1.00 84.83 75 LEU C C 1
ATOM 3313 O O . LEU C 1 95 ? 72.862 -16.293 11.867 1.00 84.74 75 LEU C O 1
ATOM 3318 N N . PRO C 1 96 ? 71.097 -14.898 12.102 1.00 80.80 76 PRO C N 1
ATOM 3319 C CA . PRO C 1 96 ? 71.683 -13.930 11.154 1.00 79.87 76 PRO C CA 1
ATOM 3320 C C . PRO C 1 96 ? 72.940 -13.264 11.682 1.00 80.57 76 PRO C C 1
ATOM 3321 O O . PRO C 1 96 ? 73.083 -13.069 12.887 1.00 77.40 76 PRO C O 1
ATOM 3325 N N . THR C 1 97 ? 73.842 -12.921 10.764 1.00 78.41 77 THR C N 1
ATOM 3326 C CA . THR C 1 97 ? 75.125 -12.283 11.062 1.00 77.08 77 THR C CA 1
ATOM 3327 C C . THR C 1 97 ? 75.297 -10.955 10.336 1.00 82.78 77 THR C C 1
ATOM 3328 O O . THR C 1 97 ? 74.740 -10.760 9.254 1.00 85.31 77 THR C O 1
ATOM 3332 N N . VAL C 1 98 ? 76.149 -10.082 10.893 1.00 77.60 78 VAL C N 1
ATOM 3333 C CA . VAL C 1 98 ? 76.522 -8.779 10.351 1.00 77.68 78 VAL C CA 1
ATOM 3334 C C . VAL C 1 98 ? 77.986 -8.534 10.715 1.00 83.01 78 VAL C C 1
ATOM 3335 O O . VAL C 1 98 ? 78.411 -8.912 11.803 1.00 81.21 78 VAL C O 1
ATOM 3339 N N . SER C 1 99 ? 78.758 -7.931 9.799 1.00 83.74 79 SER C N 1
ATOM 3340 C CA . SER C 1 99 ? 80.160 -7.578 10.033 1.00 84.98 79 SER C CA 1
ATOM 3341 C C . SER C 1 99 ? 80.267 -6.117 10.475 1.00 91.62 79 SER C C 1
ATOM 3342 O O . SER C 1 99 ? 79.648 -5.245 9.857 1.00 93.46 79 SER C O 1
ATOM 3345 N N . TYR C 1 100 ? 81.047 -5.848 11.539 1.00 87.44 80 TYR C N 1
ATOM 3346 C CA . TYR C 1 100 ? 81.245 -4.493 12.047 1.00 87.22 80 TYR C CA 1
ATOM 3347 C C . TYR C 1 100 ? 82.574 -4.362 12.773 1.00 94.13 80 TYR C C 1
ATOM 3348 O O . TYR C 1 100 ? 82.745 -4.901 13.870 1.00 92.46 80 TYR C O 1
ATOM 3357 N N . GLY C 1 101 ? 83.502 -3.650 12.137 1.00 94.87 81 GLY C N 1
ATOM 3358 C CA . GLY C 1 101 ? 84.834 -3.385 12.666 1.00 96.33 81 GLY C CA 1
ATOM 3359 C C . GLY C 1 101 ? 85.708 -4.615 12.777 1.00 102.45 81 GLY C C 1
ATOM 3360 O O . GLY C 1 101 ? 86.129 -4.979 13.884 1.00 101.84 81 GLY C O 1
ATOM 3361 N N . ASN C 1 102 ? 85.955 -5.279 11.622 1.00 100.97 82 ASN C N 1
ATOM 3362 C CA . ASN C 1 102 ? 86.780 -6.489 11.455 1.00 102.17 82 ASN C CA 1
ATOM 3363 C C . ASN C 1 102 ? 86.287 -7.719 12.263 1.00 101.90 82 ASN C C 1
ATOM 3364 O O . ASN C 1 102 ? 86.945 -8.765 12.235 1.00 103.93 82 ASN C O 1
ATOM 3369 N N . LYS C 1 103 ? 85.122 -7.607 12.932 1.00 92.24 83 LYS C N 1
ATOM 3370 C CA . LYS C 1 103 ? 84.507 -8.682 13.709 1.00 89.18 83 LYS C CA 1
ATOM 3371 C C . LYS C 1 103 ? 83.171 -9.104 13.083 1.00 89.13 83 LYS C C 1
ATOM 3372 O O . LYS C 1 103 ? 82.513 -8.301 12.411 1.00 88.78 83 LYS C O 1
ATOM 3378 N N . THR C 1 104 ? 82.778 -10.371 13.299 1.00 82.20 84 THR C N 1
ATOM 3379 C CA . THR C 1 104 ? 81.492 -10.911 12.849 1.00 79.72 84 THR C CA 1
ATOM 3380 C C . THR C 1 104 ? 80.575 -10.917 14.074 1.00 76.89 84 THR C C 1
ATOM 3381 O O . THR C 1 104 ? 81.016 -11.331 15.146 1.00 75.88 84 THR C O 1
ATOM 3385 N N . TRP C 1 105 ? 79.320 -10.463 13.914 1.00 69.89 85 TRP C N 1
ATOM 3386 C CA . TRP C 1 105 ? 78.314 -10.360 14.983 1.00 67.27 85 TRP C CA 1
ATOM 3387 C C . TRP C 1 105 ? 77.098 -11.230 14.702 1.00 70.16 85 TRP C C 1
ATOM 3388 O O . TRP C 1 105 ? 76.621 -11.254 13.571 1.00 70.76 85 TRP C O 1
ATOM 3399 N N . VAL C 1 106 ? 76.585 -11.921 15.732 1.00 64.77 86 VAL C N 1
ATOM 3400 C CA . VAL C 1 106 ? 75.423 -12.804 15.621 1.00 65.30 86 VAL C CA 1
ATOM 3401 C C . VAL C 1 106 ? 74.199 -12.111 16.211 1.00 71.12 86 VAL C C 1
ATOM 3402 O O . VAL C 1 106 ? 74.199 -11.810 17.404 1.00 70.57 86 VAL C O 1
ATOM 3406 N N . LEU C 1 107 ? 73.166 -11.858 15.391 1.00 70.09 87 LEU C N 1
ATOM 3407 C CA . LEU C 1 107 ? 71.926 -11.228 15.862 1.00 71.01 87 LEU C CA 1
ATOM 3408 C C . LEU C 1 107 ? 71.103 -12.228 16.669 1.00 78.33 87 LEU C C 1
ATOM 3409 O O . LEU C 1 107 ? 70.811 -13.333 16.190 1.00 78.74 87 LEU C O 1
ATOM 3414 N N . VAL C 1 108 ? 70.769 -11.844 17.911 1.00 76.35 88 VAL C N 1
ATOM 3415 C CA . VAL C 1 108 ? 70.064 -12.683 18.875 1.00 78.62 88 VAL C CA 1
ATOM 3416 C C . VAL C 1 108 ? 68.643 -12.158 19.169 1.00 86.43 88 VAL C C 1
ATOM 3417 O O . VAL C 1 108 ? 68.507 -10.995 19.570 1.00 85.40 88 VAL C O 1
ATOM 3421 N N . PRO C 1 109 ? 67.584 -13.007 19.055 1.00 87.30 89 PRO C N 1
ATOM 3422 C CA . PRO C 1 109 ? 66.229 -12.535 19.420 1.00 89.20 89 PRO C CA 1
ATOM 3423 C C . PRO C 1 109 ? 66.108 -12.310 20.930 1.00 92.00 89 PRO C C 1
ATOM 3424 O O . PRO C 1 109 ? 66.813 -12.966 21.696 1.00 90.62 89 PRO C O 1
ATOM 3428 N N . ASP C 1 110 ? 65.226 -11.389 21.351 1.00 89.79 90 ASP C N 1
ATOM 3429 C CA . ASP C 1 110 ? 65.028 -11.007 22.766 1.00 90.24 90 ASP C CA 1
ATOM 3430 C C . ASP C 1 110 ? 64.916 -12.169 23.755 1.00 93.54 90 ASP C C 1
ATOM 3431 O O . ASP C 1 110 ? 65.473 -12.080 24.851 1.00 91.93 90 ASP C O 1
ATOM 3436 N N . ALA C 1 111 ? 64.219 -13.253 23.370 1.00 91.64 91 ALA C N 1
ATOM 3437 C CA . ALA C 1 111 ? 64.020 -14.427 24.217 1.00 92.65 91 ALA C CA 1
ATOM 3438 C C . ALA C 1 111 ? 65.329 -15.129 24.610 1.00 94.86 91 ALA C C 1
ATOM 3439 O O . ALA C 1 111 ? 65.409 -15.686 25.710 1.00 94.84 91 ALA C O 1
ATOM 3441 N N . GLN C 1 112 ? 66.351 -15.087 23.723 1.00 89.29 92 GLN C N 1
ATOM 3442 C CA . GLN C 1 112 ? 67.640 -15.730 23.969 1.00 87.49 92 GLN C CA 1
ATOM 3443 C C . GLN C 1 112 ? 68.735 -14.777 24.472 1.00 88.63 92 GLN C C 1
ATOM 3444 O O . GLN C 1 112 ? 69.888 -15.200 24.588 1.00 88.23 92 GLN C O 1
ATOM 3450 N N . ALA C 1 113 ? 68.366 -13.519 24.813 1.00 81.96 93 ALA C N 1
ATOM 3451 C CA . ALA C 1 113 ? 69.270 -12.474 25.282 1.00 78.58 93 ALA C CA 1
ATOM 3452 C C . ALA C 1 113 ? 70.257 -12.939 26.342 1.00 79.97 93 ALA C C 1
ATOM 3453 O O . ALA C 1 113 ? 71.458 -12.803 26.132 1.00 77.26 93 ALA C O 1
ATOM 3455 N N . TYR C 1 114 ? 69.760 -13.487 27.476 1.00 78.08 94 TYR C N 1
ATOM 3456 C CA . TYR C 1 114 ? 70.613 -13.951 28.578 1.00 77.24 94 TYR C CA 1
ATOM 3457 C C . TYR C 1 114 ? 71.344 -15.248 28.270 1.00 83.15 94 TYR C C 1
ATOM 3458 O O . TYR C 1 114 ? 72.510 -15.379 28.649 1.00 82.68 94 TYR C O 1
ATOM 3467 N N . THR C 1 115 ? 70.673 -16.200 27.594 1.00 81.50 95 THR C N 1
ATOM 3468 C CA . THR C 1 115 ? 71.277 -17.486 27.217 1.00 83.04 95 THR C CA 1
ATOM 3469 C C . THR C 1 115 ? 72.475 -17.277 26.271 1.00 86.04 95 THR C C 1
ATOM 3470 O O . THR C 1 115 ? 73.496 -17.955 26.411 1.00 86.61 95 THR C O 1
ATOM 3474 N N . GLU C 1 116 ? 72.359 -16.306 25.346 1.00 80.55 96 GLU C N 1
ATOM 3475 C CA . GLU C 1 116 ? 73.411 -15.961 24.390 1.00 78.54 96 GLU C CA 1
ATOM 3476 C C . GLU C 1 116 ? 74.384 -14.895 24.901 1.00 80.36 96 GLU C C 1
ATOM 3477 O O . GLU C 1 116 ? 75.433 -14.688 24.299 1.00 79.32 96 GLU C O 1
ATOM 3483 N N . GLY C 1 117 ? 74.038 -14.236 26.002 1.00 77.06 97 GLY C N 1
ATOM 3484 C CA . GLY C 1 117 ? 74.860 -13.186 26.596 1.00 75.06 97 GLY C CA 1
ATOM 3485 C C . GLY C 1 117 ? 75.046 -11.999 25.675 1.00 76.02 97 GLY C C 1
ATOM 3486 O O . GLY C 1 117 ? 76.166 -11.502 25.508 1.00 76.26 97 GLY C O 1
ATOM 3487 N N . ALA C 1 118 ? 73.944 -11.566 25.041 1.00 70.08 98 ALA C N 1
ATOM 3488 C CA . ALA C 1 118 ? 73.940 -10.458 24.094 1.00 68.59 98 ALA C CA 1
ATOM 3489 C C . ALA C 1 118 ? 73.934 -9.094 24.789 1.00 72.22 98 ALA C C 1
ATOM 3490 O O . ALA C 1 118 ? 72.886 -8.445 24.877 1.00 72.22 98 ALA C O 1
ATOM 3492 N N . LYS C 1 119 ? 75.105 -8.638 25.266 1.00 67.88 99 LYS C N 1
ATOM 3493 C CA . LYS C 1 119 ? 75.174 -7.329 25.924 1.00 67.29 99 LYS C CA 1
ATOM 3494 C C . LYS C 1 119 ? 75.403 -6.172 24.915 1.00 71.10 99 LYS C C 1
ATOM 3495 O O . LYS C 1 119 ? 75.516 -5.013 25.324 1.00 70.65 99 LYS C O 1
ATOM 3501 N N . TRP C 1 120 ? 75.439 -6.493 23.600 1.00 66.96 100 TRP C N 1
ATOM 3502 C CA . TRP C 1 120 ? 75.622 -5.530 22.518 1.00 66.71 100 TRP C CA 1
ATOM 3503 C C . TRP C 1 120 ? 74.324 -5.297 21.770 1.00 70.08 100 TRP C C 1
ATOM 3504 O O . TRP C 1 120 ? 73.487 -6.201 21.658 1.00 68.68 100 TRP C O 1
ATOM 3515 N N . LEU C 1 121 ? 74.192 -4.094 21.205 1.00 68.08 101 LEU C N 1
ATOM 3516 C CA . LEU C 1 121 ? 73.026 -3.681 20.442 1.00 69.27 101 LEU C CA 1
ATOM 3517 C C . LEU C 1 121 ? 73.409 -3.289 19.013 1.00 74.19 101 LEU C C 1
ATOM 3518 O O . LEU C 1 121 ? 74.338 -2.507 18.816 1.00 73.37 101 LEU C O 1
ATOM 3523 N N . TYR C 1 122 ? 72.703 -3.866 18.019 1.00 72.71 102 TYR C N 1
ATOM 3524 C CA . TYR C 1 122 ? 72.884 -3.607 16.592 1.00 72.83 102 TYR C CA 1
ATOM 3525 C C . TYR C 1 122 ? 71.765 -2.721 16.086 1.00 78.80 102 TYR C C 1
ATOM 3526 O O . TYR C 1 122 ? 70.585 -3.019 16.293 1.00 79.34 102 TYR C O 1
ATOM 3535 N N . CYS C 1 123 ? 72.150 -1.655 15.381 1.00 76.41 103 CYS C N 1
ATOM 3536 C CA . CYS C 1 123 ? 71.232 -0.681 14.809 1.00 77.65 103 CYS C CA 1
ATOM 3537 C C . CYS C 1 123 ? 71.537 -0.432 13.343 1.00 80.32 103 CYS C C 1
ATOM 3538 O O . CYS C 1 123 ? 72.702 -0.356 12.947 1.00 78.59 103 CYS C O 1
ATOM 3541 N N . GLU C 1 124 ? 70.477 -0.304 12.541 1.00 78.15 104 GLU C N 1
ATOM 3542 C CA . GLU C 1 124 ? 70.564 -0.081 11.103 1.00 79.40 104 GLU C CA 1
ATOM 3543 C C . GLU C 1 124 ? 69.434 0.834 10.650 1.00 84.97 104 GLU C C 1
ATOM 3544 O O . GLU C 1 124 ? 68.2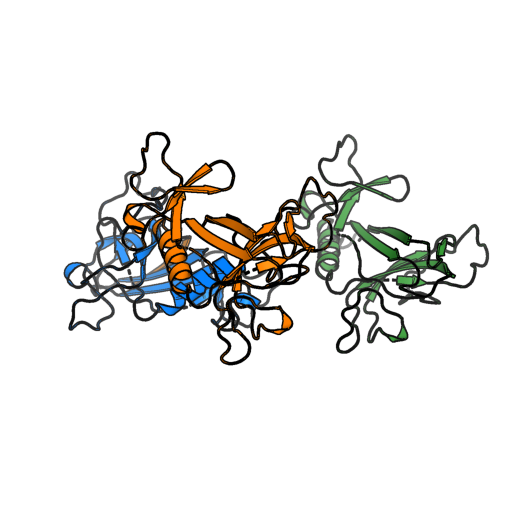92 0.673 11.082 1.00 84.31 104 GLU C O 1
ATOM 3550 N N . ALA C 1 125 ? 69.763 1.799 9.794 1.00 83.90 105 ALA C N 1
ATOM 3551 C CA . ALA C 1 125 ? 68.803 2.725 9.204 1.00 87.29 105 ALA C CA 1
ATOM 3552 C C . ALA C 1 125 ? 69.200 3.056 7.764 1.00 94.42 105 ALA C C 1
ATOM 3553 O O . ALA C 1 125 ? 70.389 3.182 7.453 1.00 93.76 105 ALA C O 1
ATOM 3555 N N . GLU C 1 126 ? 68.199 3.164 6.892 1.00 94.14 106 GLU C N 1
ATOM 3556 C CA . GLU C 1 126 ? 68.380 3.482 5.481 1.00 97.17 106 GLU C CA 1
ATOM 3557 C C . GLU C 1 126 ? 68.042 4.939 5.221 1.00 103.85 106 GLU C C 1
ATOM 3558 O O . GLU C 1 126 ? 66.936 5.382 5.535 1.00 104.59 106 GLU C O 1
ATOM 3564 N N . PHE C 1 127 ? 69.001 5.684 4.658 1.00 101.53 107 PHE C N 1
ATOM 3565 C CA . PHE C 1 127 ? 68.836 7.091 4.312 1.00 103.93 107 PHE C CA 1
ATOM 3566 C C . PHE C 1 127 ? 68.675 7.174 2.784 1.00 112.23 107 PHE C C 1
ATOM 3567 O O . PHE C 1 127 ? 69.655 7.317 2.041 1.00 113.30 107 PHE C O 1
ATOM 3575 N N . VAL C 1 128 ? 67.423 7.010 2.322 1.00 110.66 108 VAL C N 1
ATOM 3576 C CA . VAL C 1 128 ? 67.108 6.948 0.899 1.00 113.83 108 VAL C CA 1
ATOM 3577 C C . VAL C 1 128 ? 66.922 8.357 0.291 1.00 120.08 108 VAL C C 1
ATOM 3578 O O . VAL C 1 128 ? 65.996 9.092 0.638 1.00 121.25 108 VAL C O 1
ATOM 3582 N N . GLY C 1 129 ? 67.855 8.716 -0.584 1.00 117.24 109 GLY C N 1
ATOM 3583 C CA . GLY C 1 129 ? 67.871 9.972 -1.322 1.00 120.36 109 GLY C CA 1
ATOM 3584 C C . GLY C 1 129 ? 67.590 11.245 -0.555 1.00 124.13 109 GLY C C 1
ATOM 3585 O O . GLY C 1 129 ? 68.203 11.504 0.480 1.00 120.89 109 GLY C O 1
ATOM 3586 N N . ASP C 1 130 ? 66.648 12.042 -1.068 1.00 124.50 110 ASP C N 1
ATOM 3587 C CA . ASP C 1 130 ? 66.272 13.346 -0.530 1.00 125.93 110 ASP C CA 1
ATOM 3588 C C . ASP C 1 130 ? 65.222 13.310 0.590 1.00 128.87 110 ASP C C 1
ATOM 3589 O O . ASP C 1 130 ? 64.683 14.371 0.922 1.00 131.40 110 ASP C O 1
ATOM 3594 N N . GLU C 1 131 ? 64.949 12.120 1.198 1.00 121.34 111 GLU C N 1
ATOM 3595 C CA . GLU C 1 131 ? 63.980 11.999 2.303 1.00 119.95 111 GLU C CA 1
ATOM 3596 C C . GLU C 1 131 ? 64.383 12.894 3.488 1.00 122.19 111 GLU C C 1
ATOM 3597 O O . GLU C 1 131 ? 63.539 13.316 4.280 1.00 122.67 111 GLU C O 1
ATOM 3603 N N . LEU C 1 132 ? 65.686 13.206 3.550 1.00 117.06 112 LEU C N 1
ATOM 3604 C CA . LEU C 1 132 ? 66.351 14.121 4.472 1.00 115.81 112 LEU C CA 1
ATOM 3605 C C . LEU C 1 132 ? 67.333 14.958 3.629 1.00 121.43 112 LEU C C 1
ATOM 3606 O O . LEU C 1 132 ? 67.750 14.477 2.569 1.00 121.83 112 LEU C O 1
ATOM 3611 N N . PRO C 1 133 ? 67.671 16.215 4.020 1.00 118.85 113 PRO C N 1
ATOM 3612 C CA . PRO C 1 133 ? 68.564 17.029 3.175 1.00 120.82 113 PRO C CA 1
ATOM 3613 C C . PRO C 1 133 ? 69.855 16.337 2.757 1.00 121.82 113 PRO C C 1
ATOM 3614 O O . PRO C 1 133 ? 70.514 15.697 3.568 1.00 117.49 113 PRO C O 1
ATOM 3618 N N . VAL C 1 134 ? 70.161 16.417 1.461 1.00 120.92 114 VAL C N 1
ATOM 3619 C CA . VAL C 1 134 ? 71.332 15.809 0.828 1.00 119.79 114 VAL C CA 1
ATOM 3620 C C . VAL C 1 134 ? 72.631 16.549 1.181 1.00 124.13 114 VAL C C 1
ATOM 3621 O O . VAL C 1 134 ? 72.591 17.730 1.535 1.00 126.35 114 VAL C O 1
ATOM 3625 N N . GLY C 1 135 ? 73.759 15.848 1.071 1.00 118.29 115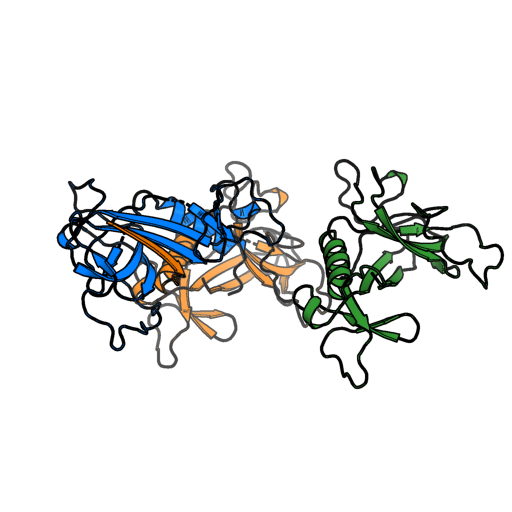 GLY C N 1
ATOM 3626 C CA . GLY C 1 135 ? 75.083 16.406 1.329 1.00 118.19 115 GLY C CA 1
ATOM 3627 C C . GLY C 1 135 ? 76.011 15.485 2.087 1.00 118.78 115 GLY C C 1
ATOM 3628 O O . GLY C 1 135 ? 75.748 14.287 2.211 1.00 115.93 115 GLY C O 1
ATOM 3629 N N . THR C 1 136 ? 77.116 16.041 2.601 1.00 115.02 116 THR C N 1
ATOM 3630 C CA . THR C 1 136 ? 78.080 15.259 3.373 1.00 111.02 116 THR C CA 1
ATOM 3631 C C . THR C 1 136 ? 77.653 15.137 4.819 1.00 110.29 116 THR C C 1
ATOM 3632 O O . THR C 1 136 ? 77.001 16.038 5.350 1.00 111.26 116 THR C O 1
ATOM 3636 N N . TYR C 1 137 ? 78.019 14.017 5.458 1.00 101.81 117 TYR C N 1
ATOM 3637 C CA . TYR C 1 137 ? 77.764 13.755 6.870 1.00 97.71 117 TYR C CA 1
ATOM 3638 C C . TYR C 1 137 ? 78.918 12.958 7.469 1.00 98.51 117 TYR C C 1
ATOM 3639 O O . TYR C 1 137 ? 79.476 12.067 6.821 1.00 96.21 117 TYR C O 1
ATOM 3648 N N . ARG C 1 138 ? 79.271 13.292 8.711 1.00 95.71 118 ARG C N 1
ATOM 3649 C CA . ARG C 1 138 ? 80.375 12.672 9.443 1.00 94.12 118 ARG C CA 1
ATOM 3650 C C . ARG C 1 138 ? 79.954 12.037 10.762 1.00 94.68 118 ARG C C 1
ATOM 3651 O O . ARG C 1 138 ? 80.770 11.364 11.392 1.00 93.38 118 ARG C O 1
ATOM 3659 N N . GLN C 1 139 ? 78.692 12.238 11.177 1.00 90.58 119 GLN C N 1
ATOM 3660 C CA . GLN C 1 139 ? 78.179 11.686 12.431 1.00 88.06 119 GLN C CA 1
ATOM 3661 C C . GLN C 1 139 ? 76.953 10.805 12.228 1.00 91.74 119 GLN C C 1
ATOM 3662 O O . GLN C 1 139 ? 76.117 11.061 11.360 1.00 92.65 119 GLN C O 1
ATOM 3668 N N . VAL C 1 140 ? 76.856 9.770 13.061 1.00 86.22 120 VAL C N 1
ATOM 3669 C CA . VAL C 1 140 ? 75.745 8.835 13.119 1.00 84.87 120 VAL C CA 1
ATOM 3670 C C . VAL C 1 140 ? 75.465 8.560 14.600 1.00 87.80 120 VAL C C 1
ATOM 3671 O O . VAL C 1 140 ? 76.391 8.285 15.362 1.00 86.05 120 VAL C O 1
ATOM 3675 N N . GLY C 1 141 ? 74.214 8.716 15.005 1.00 84.87 121 GLY C N 1
ATOM 3676 C CA . GLY C 1 141 ? 73.824 8.515 16.392 1.00 83.08 121 GLY C CA 1
ATOM 3677 C C . GLY C 1 141 ? 72.437 7.944 16.546 1.00 85.55 121 GLY C C 1
ATOM 3678 O O . GLY C 1 141 ? 71.576 8.190 15.709 1.00 86.51 121 GLY C O 1
ATOM 3679 N N . VAL C 1 142 ? 72.207 7.200 17.628 1.00 80.49 122 VAL C N 1
ATOM 3680 C CA . VAL C 1 142 ? 70.912 6.594 17.924 1.00 80.33 122 VAL C CA 1
ATOM 3681 C C . VAL C 1 142 ? 70.247 7.307 19.107 1.00 84.94 122 VAL C C 1
ATOM 3682 O O . VAL C 1 142 ? 70.883 7.527 20.140 1.00 84.16 122 VAL C O 1
ATOM 3686 N N . PHE C 1 143 ? 68.976 7.695 18.919 1.00 83.27 123 PHE C N 1
ATOM 3687 C CA . PHE C 1 143 ? 68.132 8.386 19.886 1.00 84.82 123 PHE C CA 1
ATOM 3688 C C . PHE C 1 143 ? 66.943 7.517 20.245 1.00 89.69 123 PHE C C 1
ATOM 3689 O O . PHE C 1 143 ? 66.342 6.909 19.364 1.00 89.97 123 PHE C O 1
ATOM 3697 N N . THR C 1 144 ? 66.590 7.478 21.527 1.00 86.88 124 THR C N 1
ATOM 3698 C CA . THR C 1 144 ? 65.446 6.719 22.025 1.00 87.82 124 THR C CA 1
ATOM 3699 C C . THR C 1 144 ? 64.514 7.718 22.673 1.00 95.61 124 THR C C 1
ATOM 3700 O O . THR C 1 144 ? 64.994 8.726 23.202 1.00 96.57 124 THR C O 1
ATOM 3704 N N . ASP C 1 145 ? 63.197 7.459 22.632 1.00 94.13 125 ASP C N 1
ATOM 3705 C CA . ASP C 1 145 ? 62.154 8.314 23.213 1.00 97.38 125 ASP C CA 1
ATOM 3706 C C . ASP C 1 145 ? 62.027 9.650 22.463 1.00 103.59 125 ASP C C 1
ATOM 3707 O O . ASP C 1 145 ? 61.711 10.683 23.056 1.00 105.57 125 ASP C O 1
ATOM 3712 N N . LEU C 1 146 ? 62.228 9.600 21.133 1.00 99.82 126 LEU C N 1
ATOM 3713 C CA . LEU C 1 146 ? 62.098 10.742 20.242 1.00 102.09 126 LEU C CA 1
ATOM 3714 C C . LEU C 1 146 ? 60.603 11.047 20.078 1.00 111.00 126 LEU C C 1
ATOM 3715 O O . LEU C 1 146 ? 59.839 10.193 19.618 1.00 111.25 126 LEU C O 1
ATOM 3720 N N . ALA C 1 147 ? 60.173 12.208 20.570 1.00 110.86 127 ALA C N 1
ATOM 3721 C CA . ALA C 1 147 ? 58.771 12.599 20.504 1.00 115.32 127 ALA C CA 1
ATOM 3722 C C . ALA C 1 147 ? 58.459 13.417 19.235 1.00 122.30 127 ALA C C 1
ATOM 3723 O O . ALA C 1 147 ? 58.868 14.580 19.147 1.00 123.11 127 ALA C O 1
ATOM 3725 N N . PRO C 1 148 ? 57.761 12.836 18.224 1.00 120.10 128 PRO C N 1
ATOM 3726 C CA . PRO C 1 148 ? 57.412 13.637 17.038 1.00 123.08 128 PRO C CA 1
ATOM 3727 C C . PRO C 1 148 ? 56.203 14.525 17.341 1.00 132.72 128 PRO C C 1
ATOM 3728 O O . PRO C 1 148 ? 55.501 14.278 18.326 1.00 133.09 128 PRO C O 1
ATOM 3732 N N . LYS C 1 149 ? 55.955 15.553 16.509 1.00 133.51 129 LYS C N 1
ATOM 3733 C CA . LYS C 1 149 ? 54.829 16.488 16.682 1.00 139.19 129 LYS C CA 1
ATOM 3734 C C . LYS C 1 149 ? 53.450 15.798 16.589 1.00 146.26 129 LYS C C 1
ATOM 3735 O O . LYS C 1 149 ? 53.388 14.630 16.198 1.00 143.50 129 LYS C O 1
ATOM 3741 N N . SER C 1 150 ? 52.356 16.502 16.982 1.00 148.49 130 SER C N 1
ATOM 3742 C CA . SER C 1 150 ? 50.988 15.967 16.947 1.00 152.27 130 SER C CA 1
ATOM 3743 C C . SER C 1 150 ? 50.641 15.518 15.525 1.00 158.75 130 SER C C 1
ATOM 3744 O O . SER C 1 150 ? 50.340 16.338 14.654 1.00 163.05 130 SER C O 1
ATOM 3747 N N . GLY C 1 151 ? 50.775 14.214 15.307 1.00 152.47 131 GLY C N 1
ATOM 3748 C CA . GLY C 1 151 ? 50.601 13.558 14.018 1.00 153.33 131 GLY C CA 1
ATOM 3749 C C . GLY C 1 151 ? 51.945 13.053 13.531 1.00 152.88 131 GLY C C 1
ATOM 3750 O O . GLY C 1 151 ? 52.624 12.313 14.254 1.00 147.94 131 GLY C O 1
ATOM 3751 N N . VAL C 1 152 ? 52.366 13.514 12.330 1.00 150.41 132 VAL C N 1
ATOM 3752 C CA . VAL C 1 152 ? 53.633 13.208 11.630 1.00 145.94 132 VAL C CA 1
ATOM 3753 C C . VAL C 1 152 ? 54.130 11.753 11.897 1.00 144.44 132 VAL C C 1
ATOM 3754 O O . VAL C 1 152 ? 55.057 11.517 12.683 1.00 139.52 132 VAL C O 1
ATOM 3758 N N . THR C 1 153 ? 53.466 10.786 11.239 1.00 142.22 133 THR C N 1
ATOM 3759 C CA . THR C 1 153 ? 53.762 9.350 11.326 1.00 138.51 133 THR C CA 1
ATOM 3760 C C . THR C 1 153 ? 55.035 8.950 10.569 1.00 137.54 133 THR C C 1
ATOM 3761 O O . THR C 1 153 ? 55.639 7.925 10.899 1.00 133.62 133 THR C O 1
ATOM 3765 N N . LYS C 1 154 ? 55.420 9.741 9.541 1.00 133.97 134 LYS C N 1
ATOM 3766 C CA . LYS C 1 154 ? 56.552 9.481 8.647 1.00 130.32 134 LYS C CA 1
ATOM 3767 C C . LYS C 1 154 ? 57.878 9.159 9.389 1.00 127.35 134 LYS C C 1
ATOM 3768 O O . LYS C 1 154 ? 58.145 9.711 10.461 1.00 125.00 134 LYS C O 1
ATOM 3774 N N . PRO C 1 155 ? 58.675 8.205 8.847 1.00 120.56 135 PRO C N 1
ATOM 3775 C CA . PRO C 1 155 ? 59.925 7.809 9.525 1.00 115.50 135 PRO C CA 1
ATOM 3776 C C . PRO C 1 155 ? 61.072 8.811 9.395 1.00 117.34 135 PRO C C 1
ATOM 3777 O O . PRO C 1 155 ? 62.033 8.735 10.158 1.00 113.03 135 PRO C O 1
ATOM 3781 N N . ASN C 1 156 ? 60.993 9.706 8.399 1.00 116.47 136 ASN C N 1
ATOM 3782 C CA . ASN C 1 156 ? 62.008 10.710 8.098 1.00 115.48 136 ASN C CA 1
ATOM 3783 C C . ASN C 1 156 ? 61.588 12.061 8.653 1.00 121.58 136 ASN C C 1
ATOM 3784 O O . ASN C 1 156 ? 60.606 12.661 8.203 1.00 125.40 136 ASN C O 1
ATOM 3789 N N . LEU C 1 157 ? 62.322 12.518 9.665 1.00 116.02 137 LEU C N 1
ATOM 3790 C CA . LEU C 1 157 ? 62.035 13.767 10.353 1.00 118.04 137 LEU C CA 1
ATOM 3791 C C . LEU C 1 157 ? 63.162 14.771 10.272 1.00 121.71 137 LEU C C 1
ATOM 3792 O O . LEU C 1 157 ? 64.303 14.459 10.602 1.00 117.86 137 LEU C O 1
ATOM 3797 N N . LEU C 1 158 ? 62.827 15.994 9.850 1.00 122.40 138 LEU C N 1
ATOM 3798 C CA . LEU C 1 158 ? 63.751 17.121 9.816 1.00 122.89 138 LEU C CA 1
ATOM 3799 C C . LEU C 1 158 ? 63.894 17.572 11.282 1.00 124.93 138 LEU C C 1
ATOM 3800 O O . LEU C 1 158 ? 62.965 17.319 12.060 1.00 124.13 138 LEU C O 1
ATOM 3805 N N . PRO C 1 159 ? 64.995 18.254 11.698 1.00 121.06 139 PRO C N 1
ATOM 3806 C CA . PRO C 1 159 ? 65.081 18.699 13.105 1.00 120.37 139 PRO C CA 1
ATOM 3807 C C . PRO C 1 159 ? 63.936 19.645 13.493 1.00 129.03 139 PRO C C 1
ATOM 3808 O O . PRO C 1 159 ? 63.542 19.681 14.659 1.00 128.55 139 PRO C O 1
ATOM 3812 N N . SER C 1 160 ? 63.370 20.374 12.499 1.00 130.11 140 SER C N 1
ATOM 3813 C CA . SER C 1 160 ? 62.232 21.283 12.680 1.00 134.96 140 SER C CA 1
ATOM 3814 C C . SER C 1 160 ? 60.922 20.488 12.899 1.00 139.47 140 SER C C 1
ATOM 3815 O O . SER C 1 160 ? 59.899 21.083 13.248 1.00 143.22 140 SER C O 1
ATOM 3818 N N . GLU C 1 161 ? 60.949 19.160 12.665 1.00 132.27 141 GLU C N 1
ATOM 3819 C CA . GLU C 1 161 ? 59.773 18.293 12.793 1.00 132.50 141 GLU C CA 1
ATOM 3820 C C . GLU C 1 161 ? 59.722 17.527 14.116 1.00 132.76 141 GLU C C 1
ATOM 3821 O O . GLU C 1 161 ? 58.651 17.041 14.493 1.00 133.18 141 GLU C O 1
ATOM 3827 N N . VAL C 1 162 ? 60.870 17.439 14.827 1.00 125.43 142 VAL C N 1
ATOM 3828 C CA . VAL C 1 162 ? 60.990 16.770 16.131 1.00 122.15 142 VAL C CA 1
ATOM 3829 C C . VAL C 1 162 ? 60.655 17.727 17.305 1.00 126.85 142 VAL C C 1
ATOM 3830 O O . VAL C 1 162 ? 61.254 18.797 17.419 1.00 127.24 142 VAL C O 1
ATOM 3834 N N . ALA C 1 163 ? 59.723 17.318 18.192 1.00 123.48 143 ALA C N 1
ATOM 3835 C CA . ALA C 1 163 ? 59.327 18.106 19.370 1.00 125.51 143 ALA C CA 1
ATOM 3836 C C . ALA C 1 163 ? 60.301 17.933 20.543 1.00 124.63 143 ALA C C 1
ATOM 3837 O O . ALA C 1 163 ? 60.549 18.891 21.280 1.00 125.64 143 ALA C O 1
ATOM 3839 N N . ASN C 1 164 ? 60.836 16.710 20.721 1.00 116.20 144 ASN C N 1
ATOM 3840 C CA . ASN C 1 164 ? 61.803 16.364 21.760 1.00 112.29 144 ASN C CA 1
ATOM 3841 C C . ASN C 1 164 ? 62.633 15.193 21.244 1.00 110.93 144 ASN C C 1
ATOM 3842 O O . ASN C 1 164 ? 62.130 14.071 21.158 1.00 108.56 144 ASN C O 1
ATOM 3847 N N . VAL C 1 165 ? 63.917 15.456 20.926 1.00 105.49 145 VAL C N 1
ATOM 3848 C CA . VAL C 1 165 ? 64.871 14.499 20.338 1.00 101.38 145 VAL C CA 1
ATOM 3849 C C . VAL C 1 165 ? 65.063 13.201 21.153 1.00 100.65 145 VAL C C 1
ATOM 3850 O O . VAL C 1 165 ? 65.610 12.232 20.621 1.00 97.45 145 VAL C O 1
ATOM 3854 N N . GLY C 1 166 ? 64.638 13.205 22.413 1.00 96.34 146 GLY C N 1
ATOM 3855 C CA . GLY C 1 166 ? 64.765 12.049 23.286 1.00 92.88 146 GLY C CA 1
ATOM 3856 C C . GLY C 1 166 ? 66.116 11.973 23.963 1.00 92.12 146 GLY C C 1
ATOM 3857 O O . GLY C 1 166 ? 66.581 12.966 24.534 1.00 92.87 146 GLY C O 1
ATOM 3858 N N . VAL C 1 167 ? 66.751 10.788 23.925 1.00 83.48 147 VAL C N 1
ATOM 3859 C CA . VAL C 1 167 ? 68.043 10.563 24.585 1.00 79.61 147 VAL C CA 1
ATOM 3860 C C . VAL C 1 167 ? 69.048 10.003 23.577 1.00 80.83 147 VAL C C 1
ATOM 3861 O O . VAL C 1 167 ? 68.819 8.917 23.029 1.00 78.72 147 VAL C O 1
ATOM 3865 N N . LEU C 1 168 ? 70.151 10.745 23.322 1.00 76.19 148 LEU C N 1
ATOM 3866 C CA . LEU C 1 168 ? 71.213 10.261 22.440 1.00 73.53 148 LEU C CA 1
ATOM 3867 C C . LEU C 1 168 ? 71.914 9.141 23.214 1.00 77.50 148 LEU C C 1
ATOM 3868 O O . LEU C 1 168 ? 72.515 9.398 24.250 1.00 77.10 148 LEU C O 1
ATOM 3873 N N . GLN C 1 169 ? 71.706 7.895 22.791 1.00 74.19 149 GLN C N 1
ATOM 3874 C CA . GLN C 1 169 ? 72.269 6.731 23.476 1.00 72.73 149 GLN C CA 1
ATOM 3875 C C . GLN C 1 169 ? 73.716 6.490 23.095 1.00 77.77 149 GLN C C 1
ATOM 3876 O O . GLN C 1 169 ? 74.556 6.303 23.972 1.00 76.75 149 GLN C O 1
ATOM 3882 N N . PHE C 1 170 ? 74.004 6.463 21.783 1.00 75.78 150 PHE C N 1
ATOM 3883 C CA . PHE C 1 170 ? 75.362 6.287 21.278 1.00 75.46 150 PHE C CA 1
ATOM 3884 C C . PHE C 1 170 ? 75.507 6.964 19.957 1.00 81.36 150 PHE C C 1
ATOM 3885 O O . PHE C 1 170 ? 74.541 7.046 19.202 1.00 82.16 150 PHE C O 1
ATOM 3893 N N . PHE C 1 171 ? 76.718 7.436 19.665 1.00 79.04 151 PHE C N 1
ATOM 3894 C CA . PHE C 1 171 ? 77.038 8.065 18.397 1.00 80.41 151 PHE C CA 1
ATOM 3895 C C . PHE C 1 171 ? 78.447 7.727 17.962 1.00 84.20 151 PHE C C 1
ATOM 3896 O O . PHE C 1 171 ? 79.234 7.195 18.743 1.00 82.45 151 PHE C O 1
ATOM 3904 N N . GLU C 1 172 ? 78.753 8.041 16.712 1.00 83.10 152 GLU C N 1
ATOM 3905 C CA . GLU C 1 172 ? 80.030 7.767 16.095 1.00 83.84 152 GLU C CA 1
ATOM 3906 C C . GLU C 1 172 ? 80.506 9.007 15.362 1.00 91.28 152 GLU C C 1
ATOM 3907 O O . GLU C 1 172 ? 79.686 9.830 14.955 1.00 92.61 152 GLU C O 1
ATOM 3913 N N . ASN C 1 173 ? 81.833 9.153 15.226 1.00 89.43 153 ASN C N 1
ATOM 3914 C CA . ASN C 1 173 ? 82.480 10.180 14.412 1.00 92.10 153 ASN C CA 1
ATOM 3915 C C . ASN C 1 173 ? 83.285 9.414 13.382 1.00 95.59 153 ASN C C 1
ATOM 3916 O O . ASN C 1 173 ? 84.115 8.573 13.744 1.00 95.24 153 ASN C O 1
ATOM 3921 N N . LYS C 1 174 ? 83.004 9.651 12.106 1.00 91.78 154 LYS C N 1
ATOM 3922 C CA . LYS C 1 174 ? 83.673 8.936 11.025 1.00 91.94 154 LYS C CA 1
ATOM 3923 C C . LYS C 1 174 ? 84.026 9.839 9.866 1.00 98.89 154 LYS C C 1
ATOM 3924 O O . LYS C 1 174 ? 83.688 11.027 9.866 1.00 100.18 154 LYS C O 1
ATOM 3930 N N . GLN C 1 175 ? 84.705 9.262 8.868 1.00 96.03 155 GLN C N 1
ATOM 3931 C CA . GLN C 1 175 ? 85.063 9.946 7.640 1.00 98.45 155 GLN C CA 1
ATOM 3932 C C . GLN C 1 175 ? 83.779 10.193 6.834 1.00 102.10 155 GLN C C 1
ATOM 3933 O O . GLN C 1 175 ? 82.837 9.381 6.875 1.00 98.58 155 GLN C O 1
ATOM 3939 N N . PHE C 1 176 ? 83.726 11.357 6.159 1.00 101.97 156 PHE C N 1
ATOM 3940 C CA . PHE C 1 176 ? 82.571 11.834 5.401 1.00 102.43 156 PHE C CA 1
ATOM 3941 C C . PHE C 1 176 ? 82.035 10.867 4.372 1.00 106.52 156 PHE C C 1
ATOM 3942 O O . PHE C 1 176 ? 82.778 10.098 3.769 1.00 106.73 156 PHE C O 1
ATOM 3950 N N . GLN C 1 177 ? 80.727 10.935 4.175 1.00 103.02 157 GLN C N 1
ATOM 3951 C CA . GLN C 1 177 ? 79.989 10.185 3.179 1.00 103.42 157 GLN C CA 1
ATOM 3952 C C . GLN C 1 177 ? 79.042 11.165 2.517 1.00 110.87 157 GLN C C 1
ATOM 3953 O O . GLN C 1 177 ? 78.432 11.990 3.203 1.00 110.59 157 GLN C O 1
ATOM 3959 N N . ASN C 1 178 ? 78.971 11.124 1.191 1.00 110.01 158 ASN C N 1
ATOM 3960 C CA . ASN C 1 178 ? 78.124 12.030 0.442 1.00 113.34 158 ASN C CA 1
ATOM 3961 C C . ASN C 1 178 ? 76.830 11.336 0.070 1.00 117.12 158 ASN C C 1
ATOM 3962 O O . ASN C 1 178 ? 76.844 10.186 -0.376 1.00 116.28 158 ASN C O 1
ATOM 3967 N N . ARG C 1 179 ? 75.714 12.034 0.275 1.00 113.99 159 ARG C N 1
ATOM 3968 C CA . ARG C 1 179 ? 74.380 11.555 -0.066 1.00 114.03 159 ARG C CA 1
ATOM 3969 C C . ARG C 1 179 ? 73.735 12.479 -1.096 1.00 122.70 159 ARG C C 1
ATOM 3970 O O . ARG C 1 179 ? 73.796 13.699 -0.952 1.00 124.67 159 ARG C O 1
ATOM 3978 N N . THR C 1 180 ? 73.183 11.897 -2.164 1.00 120.98 160 THR C N 1
ATOM 3979 C CA . THR C 1 180 ? 72.527 12.614 -3.271 1.00 125.37 160 THR C CA 1
ATOM 3980 C C . THR C 1 180 ? 71.092 12.066 -3.405 1.00 131.06 160 THR C C 1
ATOM 3981 O O . THR C 1 180 ? 70.836 10.986 -2.869 1.00 128.78 160 THR C O 1
ATOM 3985 N N . PRO C 1 181 ? 70.150 12.717 -4.130 1.00 131.24 161 PRO C N 1
ATOM 3986 C CA . PRO C 1 181 ? 68.795 12.141 -4.247 1.00 132.04 161 PRO C CA 1
ATOM 3987 C C . PRO C 1 181 ? 68.755 10.737 -4.864 1.00 135.79 161 PRO C C 1
ATOM 3988 O O . PRO C 1 181 ? 67.744 10.044 -4.752 1.00 134.82 161 PRO C O 1
ATOM 3992 N N . GLN C 1 182 ? 69.871 10.318 -5.484 1.00 132.92 162 GLN C N 1
ATOM 3993 C CA . GLN C 1 182 ? 70.062 9.035 -6.159 1.00 133.19 162 GLN C CA 1
ATOM 3994 C C . GLN C 1 182 ? 70.780 8.005 -5.280 1.00 133.02 162 GLN C C 1
ATOM 3995 O O . GLN C 1 182 ? 70.874 6.838 -5.656 1.00 132.57 162 GLN C O 1
ATOM 4001 N N . VAL C 1 183 ? 71.290 8.434 -4.121 1.00 126.88 163 VAL C N 1
ATOM 4002 C CA . VAL C 1 183 ? 72.044 7.585 -3.196 1.00 123.05 163 VAL C CA 1
ATOM 4003 C C . VAL C 1 183 ? 71.206 7.102 -2.003 1.00 124.55 163 VAL C C 1
ATOM 4004 O O . VAL C 1 183 ? 70.477 7.888 -1.391 1.00 124.02 163 VAL C O 1
ATOM 4008 N N . THR C 1 184 ? 71.349 5.803 -1.672 1.00 119.28 164 THR C N 1
ATOM 4009 C CA . THR C 1 184 ? 70.752 5.160 -0.508 1.00 115.92 164 THR C CA 1
ATOM 4010 C C . THR C 1 184 ? 71.889 4.743 0.409 1.00 115.06 164 THR C C 1
ATOM 4011 O O . THR C 1 184 ? 72.722 3.913 0.034 1.00 113.62 164 THR C O 1
ATOM 4015 N N . ALA C 1 185 ? 71.976 5.382 1.581 1.00 109.53 165 ALA C N 1
ATOM 4016 C CA . ALA C 1 185 ? 73.017 5.086 2.554 1.00 106.13 165 ALA C CA 1
ATOM 4017 C C . ALA C 1 185 ? 72.476 4.164 3.638 1.00 108.08 165 ALA C C 1
ATOM 4018 O O . ALA C 1 185 ? 71.508 4.510 4.321 1.00 107.51 165 ALA C O 1
ATOM 4020 N N . ARG C 1 186 ? 73.086 2.977 3.774 1.00 103.33 166 ARG C N 1
ATOM 4021 C CA . ARG C 1 186 ? 72.704 2.005 4.790 1.00 100.58 166 ARG C CA 1
ATOM 4022 C C . ARG C 1 186 ? 73.715 2.085 5.921 1.00 100.94 166 ARG C C 1
ATOM 4023 O O . ARG C 1 186 ? 74.831 1.559 5.813 1.00 99.10 166 ARG C O 1
ATOM 4031 N N . GLU C 1 187 ? 73.337 2.803 6.987 1.00 96.56 167 GLU C N 1
ATOM 4032 C CA . GLU C 1 187 ? 74.178 2.982 8.158 1.00 94.23 167 GLU C CA 1
ATOM 4033 C C . GLU C 1 187 ? 73.871 1.959 9.225 1.00 96.90 167 GLU C C 1
ATOM 4034 O O . GLU C 1 187 ? 72.721 1.816 9.640 1.00 96.76 167 GLU C O 1
ATOM 4040 N N . ARG C 1 188 ? 74.901 1.231 9.648 1.00 92.15 168 ARG C N 1
ATOM 4041 C CA . ARG C 1 188 ? 74.796 0.221 10.693 1.00 89.67 168 ARG C CA 1
ATOM 4042 C C . ARG C 1 188 ? 75.924 0.355 11.707 1.00 89.47 168 ARG C C 1
ATOM 4043 O O . ARG C 1 188 ? 77.057 0.670 11.330 1.00 88.58 168 ARG C O 1
ATOM 4051 N N . PHE C 1 189 ? 75.601 0.174 12.999 1.00 83.71 169 PHE C N 1
ATOM 4052 C CA . PHE C 1 189 ? 76.605 0.188 14.061 1.00 82.03 169 PHE C CA 1
ATOM 4053 C C . PHE C 1 189 ? 76.231 -0.727 15.228 1.00 81.77 169 PHE C C 1
ATOM 4054 O O . PHE C 1 189 ? 75.050 -0.994 15.470 1.00 81.37 169 PHE C O 1
ATOM 4062 N N . VAL C 1 190 ? 77.266 -1.240 15.911 1.00 74.96 170 VAL C N 1
ATOM 4063 C CA . VAL C 1 190 ? 77.160 -2.126 17.062 1.00 72.46 170 VAL C CA 1
ATOM 4064 C C . VAL C 1 190 ? 77.719 -1.393 18.285 1.00 75.65 170 VAL C C 1
ATOM 4065 O O . VAL C 1 190 ? 78.862 -0.923 18.265 1.00 74.66 170 VAL C O 1
ATOM 4069 N N . ALA C 1 191 ? 76.897 -1.287 19.340 1.00 72.58 171 ALA C N 1
ATOM 4070 C CA . ALA C 1 191 ? 77.279 -0.621 20.583 1.00 72.51 171 ALA C CA 1
ATOM 4071 C C . ALA C 1 191 ? 77.249 -1.587 21.754 1.00 77.43 171 ALA C C 1
ATOM 4072 O O . ALA C 1 191 ? 76.292 -2.354 21.900 1.00 76.82 171 ALA C O 1
ATOM 4074 N N . GLU C 1 192 ? 78.308 -1.560 22.577 1.00 75.51 172 GLU C N 1
ATOM 4075 C CA . GLU C 1 192 ? 78.397 -2.375 23.783 1.00 75.64 172 GLU C CA 1
ATOM 4076 C C . GLU C 1 192 ? 77.661 -1.630 24.871 1.00 81.93 172 GLU C C 1
ATOM 4077 O O . GLU C 1 192 ? 77.746 -0.399 24.946 1.00 82.56 172 GLU C O 1
ATOM 4083 N N . LEU C 1 193 ? 76.917 -2.361 25.694 1.00 79.80 173 LEU C N 1
ATOM 4084 C CA . LEU C 1 193 ? 76.183 -1.734 26.778 1.00 87.14 173 LEU C CA 1
ATOM 4085 C C . LEU C 1 193 ? 76.623 -2.230 28.148 1.00 90.56 173 LEU C C 1
ATOM 4086 O O . LEU C 1 193 ? 76.662 -1.403 29.088 1.00 93.83 173 LEU C O 1
#

Foldseek 3Di:
DDDDLVNLLVVQLVQVVLLLFKKWWADQDAAPDLQDHDWDDPVDFDDHGTFWMFRWPAAFKDWADPPDPDPADWDCDPPTIIGGDHSVCSVVRSRSKDKTKDKDAAVLTPWHKTFKDWMAGPWAFPPPDDDRIGGPVRTPHRHGGPDMGGGRIDGGHNHDMDMDMDMGGD/DDDDDDDDDDDDLVNLLVVQLVQVVLLLFKKWWADQDAAPDLQDWDDDDPVDFDDDGTFWMFRWPAAFWDFADPPDPDPADWDDDDHGIIGGDHSVCSVVRSRSKDKTKGKDAAVLTPWHKTFKDWMAGPWAFPDPDDHRIGGPVRTPHRHGGPDMDGGRMDGGHNHDMDMDMHMGGD/DDDDDDLVNLLVVQLVQVVLLLFKKWWADQDAAPDLQDWDDDDPVDFDHDGTFWMFRFPAAFKDFADDPDPDPADWDDDDNTIIGGDHSVCSVVRSRSKDKTKGKDAAVLTPWHKTFKDWMAGPFAFPDDDPHRIGGPVGTPHRHGGPDMDGGRIDGGHNHDMDMDMDMGGD

Secondary structure (DSSP, 8-state):
--B-HHHHHHHHHHHHTTGGG---EE--SPPSSTTSPPPPPTT-SS-TT--BEE-----EEEEPPTT---SS-EEEETTEEEEEE-GGGHHHHT--EEEEEEEEEGGGS--EEEEEEEEEES-EE-TT---SEE-GGGEEE--EEEEEEEEEEEEE-TT-EEEEEEEEE-/-EEEEEEEPEEPHHHHHHHHHHHHTTGGG---EE--SPPSSTTSPPPPPTT-SS-TT--BEE-----EEEEPPTT---SS-EEEETTEEEEEE-GGGHHHHT--EEEEEEEEEGGGS--EEEEEEEEEES-EESTT---SEE-GGGEEE--EEEEEEEEEEEEE-TT-EEEEEEEEE-/------HHHHHHHHHHHHTTGGG---EE--SPPSSTTSPPPPPTT-SS-TT--BEE-----EEEEPPTT---SS-EEE-SS-EEEEE-GGGHHHHT--EEEEEEEEEGGGS--EEEEEEEEEES-EE-SS---SEE-GGGEEE--EEEEEEEEEEEEE-TT-EEEEEEEEE-

Organism: NCBI:txid2908169